Protein AF-A0A836IVD3-F1 (afdb_monomer_lite)

Foldseek 3Di:
DPPDDPVRVVVVVVVVVVVVVVVVVVVVVVPVPDDDDDDDDDDDDDDDDDDDDDYDDDDDDDVVVVVVVVVCVVVVVVVVVVVVVVVVVVVVCVLVDFDFQVRLQVVADADPVFQQQLLLVLVCQVPVVLVVLVVQLVVLVVVLVVCVVVPVVCNVVSVVVSVVSVVVSVSSVVVSCSVCLSHNLVRLLVVLVVVLVPDDDDDDPDPVVNVVVVVVSLLVSLVSSLVSSVSSVVVNVVVVCVVVVVVLVVLLVVLLVVLVVLVCVQQPPVRDGPPDDPVVSVVSVVSSVVSNCPSVVVVVVVVVCCVQPVLLVVLVCCCPSVLPVPCVRRVNCCNVGSVVRPPLLVVLVVQLVVCVVVVVVVSNVVSVVSNVVVLQPVPPPDSDRVVSNCVVSVVSNVVSVVSNVVSCVVVVVPPPDPPPPPDDDDDPDDDPDDDDDDDDDDDDDDDDDDDDDDD

Sequence (455 aa):
MKLFSFRQRTLWCIALAVLVVVATMAFARAQDTAAAEEPSPTTSTANRKSEARPTSVKADAEKVRREDDKRRGISSNQRGQNEVERARETTEKAKRSVDSVDMIRYSAKELPQGCVKTVEEYLFRIHEYRRPVSAAVGDARSELNEARVHAPQNVAELEKRLAAKQDDLLVYDLKTLRMYGGNLPKTCIAESQAWLERQPVVTSTNNYVQVYVFFYRFLAAHCRTLYLTARGLVQYLIHSYIPVAESYAKTSQHYFNKAATIYAEVKPVSGKWPDMPFMDLAKLVLRMMSYAFVPIGLVVAAAIIAFVVLPALVSVVVLYEFVYKIWIELFFAYYIYGVQMPSGVITAIKGAVSAAQAGEWASIGNEMADMFFNLVVDSEKIFYNGIIAVFLIGFITALCTFFICVWCRSCIPGSRSKKNPTPLKSTRRSAKRKGGAASGAAASASAEAAAKKKN

Secondary structure (DSSP, 8-state):
-----HHHHHHHHHHHHHHHHHHHHHHHTTTTT----------------------------HHHHHHHHHHHHHHHHHHHHHHHHHHHHHHHHHHHPPPPHHHHHHH----TTHHHHHHHHHHHIIIIITHHHHHHHHHHHHHHHHHHHH-GGGHHHHHHHHHHHHHHHHHHHHHHHHHHTTHHHHHHHHHHHHHHHTS-----S-HHHHHHHHHHHHHHHHHHHHHHHHHHHHHHHHHHHHHHHHHHHHHHHHHHHHHHHHHHHHS-TT-PPP---HHHHHHHHHHHHHHHHHHHHHHHHHHHHHHHHHHHHHHHHIIIIIIIIIIIIIIIIIIISTTS--HHHHHHHHHHHHHHHHT-HHHHHHHHHHHHHHHHHTTTT-S--HHHHHHHHHHHHHHHHHHHHHHHHHH-TT-S---------------------------------------

Structure (mmCIF, N/CA/C/O backbone):
data_AF-A0A836IVD3-F1
#
_entry.id   AF-A0A836IVD3-F1
#
loop_
_atom_site.group_PDB
_atom_site.id
_atom_site.type_symbol
_atom_site.label_atom_id
_atom_site.label_alt_id
_atom_site.label_comp_id
_atom_site.label_asym_id
_atom_site.label_entity_id
_atom_site.label_seq_id
_atom_site.pdbx_PDB_ins_code
_atom_site.Cartn_x
_atom_site.Cartn_y
_atom_site.Cartn_z
_atom_site.occupancy
_atom_site.B_iso_or_equiv
_atom_site.auth_seq_id
_atom_site.auth_comp_id
_atom_site.auth_asym_id
_atom_site.auth_atom_id
_atom_site.pdbx_PDB_model_num
ATOM 1 N N . MET A 1 1 ? -7.879 38.237 -24.459 1.00 35.06 1 MET A N 1
ATOM 2 C CA . MET A 1 1 ? -8.179 38.213 -23.009 1.00 35.06 1 MET A CA 1
ATOM 3 C C . MET A 1 1 ? -7.223 37.271 -22.272 1.00 35.06 1 MET A C 1
ATOM 5 O O . MET A 1 1 ? -7.480 36.076 -22.209 1.00 35.06 1 MET A O 1
ATOM 9 N N . LYS A 1 2 ? -6.111 37.796 -21.735 1.00 50.97 2 LYS A N 1
ATOM 10 C CA . LYS A 1 2 ? -5.280 37.106 -20.730 1.00 50.97 2 LYS A CA 1
ATOM 11 C C . LYS A 1 2 ? -5.786 37.536 -19.347 1.00 50.97 2 LYS A C 1
ATOM 13 O O . LYS A 1 2 ? -5.266 38.498 -18.796 1.00 50.97 2 LYS A O 1
ATOM 18 N N . LEU A 1 3 ? -6.839 36.904 -18.832 1.00 41.81 3 LEU A N 1
ATOM 19 C CA . LEU A 1 3 ? -7.351 37.224 -17.495 1.00 41.81 3 LEU A CA 1
ATOM 20 C C . LEU A 1 3 ? -6.744 36.285 -16.442 1.00 41.81 3 LEU A C 1
ATOM 22 O O . LEU A 1 3 ? -6.793 35.064 -16.583 1.00 41.81 3 LEU A O 1
ATOM 26 N N . PHE A 1 4 ? -6.194 36.911 -15.399 1.00 43.41 4 PHE A N 1
ATOM 27 C CA . PHE A 1 4 ? -5.562 36.335 -14.208 1.00 43.41 4 PHE A CA 1
ATOM 28 C C . PHE A 1 4 ? -4.198 35.660 -14.429 1.00 43.41 4 PHE A C 1
ATOM 30 O O . PHE A 1 4 ? -4.085 34.521 -14.896 1.00 43.41 4 PHE A O 1
ATOM 37 N N . SER A 1 5 ? -3.148 36.391 -14.035 1.00 62.50 5 SER A N 1
ATOM 38 C CA . SER A 1 5 ? -1.767 35.900 -13.953 1.00 62.50 5 SER A CA 1
ATOM 39 C C . SER A 1 5 ? -1.616 34.841 -12.851 1.00 62.50 5 SER A C 1
ATOM 41 O O . SER A 1 5 ? -2.463 34.725 -11.963 1.00 62.50 5 SER A O 1
ATOM 43 N N . PHE A 1 6 ? -0.521 34.074 -12.882 1.00 54.69 6 PHE A N 1
ATOM 44 C CA . PHE A 1 6 ? -0.247 33.018 -11.896 1.00 54.69 6 PHE A CA 1
ATOM 45 C C . PHE A 1 6 ? -0.334 33.530 -10.446 1.00 54.69 6 PHE A C 1
ATOM 47 O O . PHE A 1 6 ? -1.056 32.948 -9.643 1.00 54.69 6 PHE A O 1
ATOM 54 N N . ARG A 1 7 ? 0.274 34.693 -10.154 1.00 49.66 7 ARG A N 1
ATOM 55 C CA . ARG A 1 7 ? 0.207 35.361 -8.838 1.00 49.66 7 ARG A CA 1
ATOM 56 C C . ARG A 1 7 ? -1.223 35.671 -8.390 1.00 49.66 7 ARG A C 1
ATOM 58 O O . ARG A 1 7 ? -1.539 35.543 -7.214 1.00 49.66 7 ARG A O 1
ATOM 65 N N . GLN A 1 8 ? -2.094 36.051 -9.323 1.00 51.25 8 GLN A N 1
ATOM 66 C CA . GLN A 1 8 ? -3.494 36.345 -9.024 1.00 51.25 8 GLN A CA 1
ATOM 67 C C . GLN A 1 8 ? -4.264 35.070 -8.650 1.00 51.25 8 GLN A C 1
ATOM 69 O O . GLN A 1 8 ? -5.107 35.116 -7.763 1.00 51.25 8 GLN A O 1
ATOM 74 N N . ARG A 1 9 ? -3.932 33.916 -9.248 1.00 60.09 9 ARG A N 1
ATOM 75 C CA . ARG A 1 9 ? -4.487 32.615 -8.832 1.00 60.09 9 ARG A CA 1
ATOM 76 C C . ARG A 1 9 ? -4.002 32.215 -7.442 1.00 60.09 9 ARG A C 1
ATOM 78 O O . ARG A 1 9 ? -4.814 31.778 -6.642 1.00 60.09 9 ARG A O 1
ATOM 85 N N . THR A 1 10 ? -2.722 32.424 -7.130 1.00 60.03 10 THR A N 1
ATOM 86 C CA . THR A 1 10 ? -2.182 32.181 -5.782 1.00 60.03 10 THR A CA 1
ATOM 87 C C . THR A 1 10 ? -2.877 33.052 -4.732 1.00 60.03 10 THR A C 1
ATOM 89 O O . THR A 1 10 ? -3.262 32.541 -3.687 1.00 60.03 10 THR A O 1
ATOM 92 N N . LEU A 1 11 ? -3.113 34.336 -5.028 1.00 58.50 11 LEU A N 1
ATOM 93 C CA . LEU A 1 11 ? -3.866 35.238 -4.148 1.00 58.50 11 LEU A CA 1
ATOM 94 C C . LEU A 1 11 ? -5.327 34.806 -3.970 1.00 58.50 11 LEU A C 1
ATOM 96 O O . LEU A 1 11 ? -5.814 34.830 -2.847 1.00 58.50 11 LEU A O 1
ATOM 100 N N . TRP A 1 12 ? -6.004 34.343 -5.028 1.00 60.25 12 TRP A N 1
ATOM 101 C CA . TRP A 1 12 ? -7.338 33.742 -4.901 1.00 60.25 12 TRP A CA 1
ATOM 102 C C . TRP A 1 12 ? -7.322 32.465 -4.046 1.00 60.25 12 TRP A C 1
ATOM 104 O O . TRP A 1 12 ? -8.211 32.300 -3.218 1.00 60.25 12 TRP A O 1
ATOM 114 N N . CYS A 1 13 ? -6.311 31.597 -4.170 1.00 52.41 13 CYS A N 1
ATOM 115 C CA . CYS A 1 13 ? -6.175 30.417 -3.308 1.00 52.41 13 CYS A CA 1
ATOM 116 C C . CYS A 1 13 ? -5.943 30.788 -1.834 1.00 52.41 13 CYS A C 1
ATOM 118 O O . CYS A 1 13 ? -6.541 30.171 -0.958 1.00 52.41 13 CYS A O 1
ATOM 120 N N . ILE A 1 14 ? -5.115 31.800 -1.551 1.00 62.75 14 ILE A N 1
ATOM 121 C CA . ILE A 1 14 ? -4.868 32.282 -0.182 1.00 62.75 14 ILE A CA 1
ATOM 122 C C . ILE A 1 14 ? -6.130 32.940 0.389 1.00 62.75 14 ILE A C 1
ATOM 124 O O . ILE A 1 14 ? -6.526 32.620 1.504 1.00 62.75 14 ILE A O 1
ATOM 128 N N . ALA A 1 15 ? -6.805 33.798 -0.381 1.00 58.31 15 ALA A N 1
ATOM 129 C CA . ALA A 1 15 ? -8.056 34.427 0.035 1.00 58.31 15 ALA A CA 1
ATOM 130 C C . ALA A 1 15 ? -9.154 33.389 0.315 1.00 58.31 15 ALA A C 1
ATOM 132 O O . ALA A 1 15 ? -9.868 33.512 1.303 1.00 58.31 15 ALA A O 1
ATOM 133 N N . LEU A 1 16 ? -9.256 32.340 -0.508 1.00 58.09 16 LEU A N 1
ATOM 134 C CA . LEU A 1 16 ? -10.233 31.267 -0.324 1.00 58.09 16 LEU A CA 1
ATOM 135 C C . LEU A 1 16 ? -9.880 30.373 0.877 1.00 58.09 16 LEU A C 1
ATOM 137 O O . LEU A 1 16 ? -10.776 30.002 1.626 1.00 58.09 16 LEU A O 1
ATOM 141 N N . ALA A 1 17 ? -8.594 30.104 1.134 1.00 53.59 17 ALA A N 1
ATOM 142 C CA . ALA A 1 17 ? -8.153 29.417 2.350 1.00 53.59 17 ALA A CA 1
ATOM 143 C C . ALA A 1 17 ? -8.456 30.232 3.623 1.00 53.59 17 ALA A C 1
ATOM 145 O O . ALA A 1 17 ? -8.982 29.685 4.589 1.00 53.59 17 ALA A O 1
ATOM 146 N N . VAL A 1 18 ? -8.195 31.545 3.616 1.00 63.09 18 VAL A N 1
ATOM 147 C CA . VAL A 1 18 ? -8.538 32.445 4.733 1.00 63.09 18 VAL A CA 1
ATOM 148 C C . VAL A 1 18 ? -10.054 32.520 4.932 1.00 63.09 18 VAL A C 1
ATOM 150 O O . VAL A 1 18 ? -10.518 32.437 6.064 1.00 63.09 18 VAL A O 1
ATOM 153 N N . LEU A 1 19 ? -10.838 32.609 3.855 1.00 58.06 19 LEU A N 1
ATOM 154 C CA . LEU A 1 19 ? -12.302 32.646 3.927 1.00 58.06 19 LEU A CA 1
ATOM 155 C C . LEU A 1 19 ? -12.880 31.328 4.473 1.00 58.06 19 LEU A C 1
ATOM 157 O O . LEU A 1 19 ? -13.820 31.368 5.259 1.00 58.06 19 LEU A O 1
ATOM 161 N N . VAL A 1 20 ? -12.276 30.177 4.149 1.00 51.06 20 VAL A N 1
ATOM 162 C CA . VAL A 1 20 ? -12.618 28.877 4.755 1.00 51.06 20 VAL A CA 1
ATOM 163 C C . VAL A 1 20 ? -12.279 28.837 6.249 1.00 51.06 20 VAL A C 1
ATOM 165 O O . VAL A 1 20 ? -13.113 28.388 7.026 1.00 51.06 20 VAL A O 1
ATOM 168 N N . VAL A 1 21 ? -11.117 29.348 6.676 1.00 55.88 21 VAL A N 1
ATOM 169 C CA . VAL A 1 21 ? -10.757 29.436 8.109 1.00 55.88 21 VAL A CA 1
ATOM 170 C C . VAL A 1 21 ? -11.712 30.361 8.877 1.00 55.88 21 VAL A C 1
ATOM 172 O O . VAL A 1 21 ? -12.136 30.040 9.984 1.00 55.88 21 VAL A O 1
ATOM 175 N N . VAL A 1 22 ? -12.102 31.495 8.290 1.00 55.22 22 VAL A N 1
ATOM 176 C CA . VAL A 1 22 ? -13.090 32.403 8.895 1.00 55.22 22 VAL A CA 1
ATOM 177 C C . VAL A 1 22 ? -14.474 31.746 8.964 1.00 55.22 22 VAL A C 1
ATOM 179 O O . VAL A 1 22 ? -15.146 31.858 9.987 1.00 55.22 22 VAL A O 1
ATOM 182 N N . ALA A 1 23 ? -14.885 31.010 7.926 1.00 49.47 23 ALA A N 1
ATOM 183 C CA . ALA A 1 23 ? -16.149 30.275 7.919 1.00 49.47 23 ALA A CA 1
ATOM 184 C C . ALA A 1 23 ? -16.181 29.144 8.963 1.00 49.47 23 ALA A C 1
ATOM 186 O O . ALA A 1 23 ? -17.190 28.987 9.646 1.00 49.47 23 ALA A O 1
ATOM 187 N N . THR A 1 24 ? -15.088 28.395 9.152 1.00 45.41 24 THR A N 1
ATOM 188 C CA . THR A 1 24 ? -15.022 27.341 10.182 1.00 45.41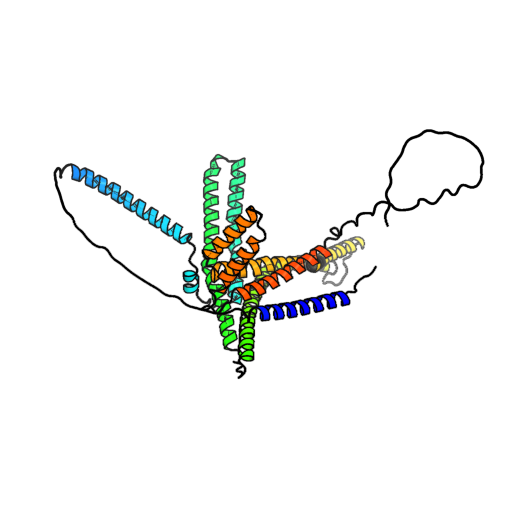 24 THR A CA 1
ATOM 189 C C . THR A 1 24 ? -15.020 27.921 11.598 1.00 45.41 24 THR A C 1
ATOM 191 O O . THR A 1 24 ? -15.679 27.365 12.473 1.00 45.41 24 THR A O 1
ATOM 194 N N . MET A 1 25 ? -14.382 29.076 11.830 1.00 48.84 25 MET A N 1
ATOM 195 C CA . MET A 1 25 ? -14.480 29.791 13.114 1.00 48.84 25 MET A CA 1
ATOM 196 C C . MET A 1 25 ? -15.878 30.376 13.376 1.00 48.84 25 MET A C 1
ATOM 198 O O . MET A 1 25 ? -16.328 30.397 14.521 1.00 48.84 25 MET A O 1
ATOM 202 N N . ALA A 1 26 ? -16.580 30.838 12.336 1.00 42.88 26 ALA A N 1
ATOM 203 C CA . ALA A 1 26 ? -17.963 31.300 12.453 1.00 42.88 26 ALA A CA 1
ATOM 204 C C . ALA A 1 26 ? -18.935 30.143 12.746 1.00 42.88 26 ALA A C 1
ATOM 206 O O . ALA A 1 26 ? -19.848 30.309 13.550 1.00 42.88 26 ALA A O 1
ATOM 207 N N . PHE A 1 27 ? -18.710 28.969 12.146 1.00 44.06 27 PHE A N 1
ATOM 208 C CA . PHE A 1 27 ? -19.513 27.769 12.391 1.00 44.06 27 PHE A CA 1
ATOM 209 C C . PHE A 1 27 ? -19.293 27.201 13.801 1.00 44.06 27 PHE A C 1
ATOM 211 O O . PHE A 1 27 ? -20.260 26.835 14.460 1.00 44.06 27 PHE A O 1
ATOM 218 N N . ALA A 1 28 ? -18.053 27.209 14.307 1.00 42.22 28 ALA A N 1
ATOM 219 C CA . ALA A 1 28 ? -17.756 26.809 15.686 1.00 42.22 28 ALA A CA 1
ATOM 220 C C . ALA A 1 28 ? -18.535 27.656 16.713 1.00 42.22 28 ALA A C 1
ATOM 222 O O . ALA A 1 28 ? -19.202 27.109 17.583 1.00 42.22 28 ALA A O 1
ATOM 223 N N . ARG A 1 29 ? -18.562 28.988 16.541 1.00 40.06 29 ARG A N 1
ATOM 224 C CA . ARG A 1 29 ? -19.343 29.900 17.402 1.00 40.06 29 ARG A CA 1
ATOM 225 C C . ARG A 1 29 ? -20.861 29.720 17.323 1.00 40.06 29 ARG A C 1
ATOM 227 O O . ARG A 1 29 ? -21.562 30.241 18.184 1.00 40.06 29 ARG A O 1
ATOM 234 N N . ALA A 1 30 ? -21.378 29.043 16.299 1.00 39.53 30 ALA A N 1
ATOM 235 C CA . ALA A 1 30 ? -22.807 28.778 16.163 1.00 39.53 30 ALA A CA 1
ATOM 236 C C . ALA A 1 30 ? -23.268 27.537 16.951 1.00 39.53 30 ALA A C 1
ATOM 238 O O . ALA A 1 30 ? -24.471 27.339 17.088 1.00 39.53 30 ALA A O 1
ATOM 239 N N . GLN A 1 31 ? -22.343 26.709 17.456 1.00 41.06 31 GLN A N 1
ATOM 240 C CA . GLN A 1 31 ? -22.672 25.506 18.234 1.00 41.06 31 GLN A CA 1
ATOM 241 C C . GLN A 1 31 ? -22.631 25.725 19.758 1.00 41.06 31 GLN A C 1
ATOM 243 O O . GLN A 1 31 ? -23.190 24.921 20.494 1.00 41.06 31 GLN A O 1
ATOM 248 N N . ASP A 1 32 ? -22.075 26.844 20.235 1.00 37.22 32 ASP A N 1
ATOM 249 C CA . ASP A 1 32 ? -21.971 27.176 21.668 1.00 37.22 32 ASP A CA 1
ATOM 250 C C . ASP A 1 32 ? -23.293 27.685 22.309 1.00 37.22 32 ASP A C 1
ATOM 252 O O . ASP A 1 32 ? -23.288 28.134 23.455 1.00 37.22 32 ASP A O 1
ATOM 256 N N . THR A 1 33 ? -24.432 27.667 21.597 1.00 39.50 33 THR A N 1
ATOM 257 C CA . THR A 1 33 ? -25.701 28.297 22.042 1.00 39.50 33 THR A CA 1
ATOM 258 C C . THR A 1 33 ? -26.933 27.378 22.096 1.00 39.50 33 THR A C 1
ATOM 260 O O . THR A 1 33 ? -28.053 27.872 22.232 1.00 39.50 33 THR A O 1
ATOM 263 N N . ALA A 1 34 ? -26.751 26.054 22.067 1.00 35.47 34 ALA A N 1
ATOM 264 C CA . ALA A 1 34 ? -27.794 25.064 22.374 1.00 35.47 34 ALA A CA 1
ATOM 265 C C . ALA A 1 34 ? -27.219 23.999 23.334 1.00 35.47 34 ALA A C 1
ATOM 267 O O . ALA A 1 34 ? -26.497 23.104 22.912 1.00 35.47 34 ALA A O 1
ATOM 268 N N . ALA A 1 35 ? -27.306 24.208 24.653 1.00 32.75 35 ALA A N 1
ATOM 269 C CA . ALA A 1 35 ? -28.400 23.706 25.506 1.00 32.75 35 ALA A CA 1
ATOM 270 C C . ALA A 1 35 ? -28.515 22.161 25.435 1.00 32.75 35 ALA A C 1
ATOM 272 O O . ALA A 1 35 ? -28.977 21.637 24.429 1.00 32.75 35 ALA A O 1
ATOM 273 N N . ALA A 1 36 ? -27.956 21.364 26.355 1.00 34.03 36 ALA A N 1
ATOM 274 C CA . ALA A 1 36 ? -28.191 21.268 27.810 1.00 34.03 36 ALA A CA 1
ATOM 275 C C . ALA A 1 36 ? -29.588 20.727 28.184 1.00 34.03 36 ALA A C 1
ATOM 277 O O . ALA A 1 36 ? -30.551 21.480 28.115 1.00 34.03 36 ALA A O 1
ATOM 278 N N . GLU A 1 37 ? -29.665 19.444 28.582 1.00 31.73 37 GLU A N 1
ATOM 279 C CA . GLU A 1 37 ? -30.215 18.932 29.865 1.00 31.73 37 GLU A CA 1
ATOM 280 C C . GLU A 1 37 ? -30.343 17.381 29.873 1.00 31.73 37 GLU A C 1
ATOM 282 O O . GLU A 1 37 ? -30.766 16.763 28.898 1.00 31.73 37 GLU A O 1
ATOM 287 N N . GLU A 1 38 ? -29.943 16.753 30.989 1.00 34.50 38 GLU A N 1
ATOM 288 C CA . GLU A 1 38 ? -30.255 15.359 31.399 1.00 34.50 38 GLU A CA 1
ATOM 289 C C . GLU A 1 38 ? -31.667 15.305 32.081 1.00 34.50 38 GLU A C 1
ATOM 291 O O . GLU A 1 38 ? -32.284 16.370 32.148 1.00 34.50 38 GLU A O 1
ATOM 296 N N . PRO A 1 39 ? -32.223 14.193 32.661 1.00 39.31 39 PRO A N 1
ATOM 297 C CA . PRO A 1 39 ? -31.686 12.837 32.905 1.00 39.31 39 PRO A CA 1
ATOM 298 C C . PRO A 1 39 ? -32.644 11.622 32.677 1.00 39.31 39 PRO A C 1
ATOM 300 O O . PRO A 1 39 ? -33.807 11.735 32.301 1.00 39.31 39 PRO A O 1
ATOM 303 N N . SER A 1 40 ? -32.115 10.419 32.962 1.00 34.84 40 SER A N 1
ATOM 304 C CA . SER A 1 40 ? -32.815 9.114 33.148 1.00 34.84 40 SER A CA 1
ATOM 305 C C . SER A 1 40 ? -33.635 9.040 34.479 1.00 34.84 40 SER A C 1
ATOM 307 O O . SER A 1 40 ? -33.493 10.006 35.235 1.00 34.84 40 SER A O 1
ATOM 309 N N . PRO A 1 41 ? -34.443 7.986 34.854 1.00 45.28 41 PRO A N 1
ATOM 310 C CA . PRO A 1 41 ? -33.976 6.577 35.051 1.00 45.28 41 PRO A CA 1
ATOM 311 C C . PRO A 1 41 ? -35.004 5.373 35.017 1.00 45.28 41 PRO A C 1
ATOM 313 O O . PRO A 1 41 ? -36.213 5.558 35.021 1.00 45.28 41 PRO A O 1
ATOM 316 N N . THR A 1 42 ? -34.476 4.123 35.057 1.00 30.94 42 THR A N 1
ATOM 317 C CA . THR A 1 42 ? -34.956 2.822 35.678 1.00 30.94 42 THR A CA 1
ATOM 318 C C . THR A 1 42 ? -36.449 2.363 35.662 1.00 30.94 42 THR A C 1
ATOM 320 O O . THR A 1 42 ? -37.349 3.146 35.925 1.00 30.94 42 THR A O 1
ATOM 323 N N . THR A 1 43 ? -36.828 1.062 35.564 1.00 29.09 43 THR A N 1
ATOM 324 C CA . THR A 1 43 ? -36.750 0.005 36.634 1.00 29.09 43 THR A CA 1
ATOM 325 C C . THR A 1 43 ? -37.418 -1.352 36.219 1.00 29.09 43 THR A C 1
ATOM 327 O O . THR A 1 43 ? -38.403 -1.333 35.489 1.00 29.09 43 THR A O 1
ATOM 330 N N . SER A 1 44 ? -37.011 -2.485 36.838 1.00 30.38 44 SER A N 1
ATOM 331 C CA . SER A 1 44 ? -37.872 -3.602 37.362 1.00 30.38 44 SER A CA 1
ATOM 332 C C . SER A 1 44 ? -37.846 -5.042 36.770 1.00 30.38 44 SER A C 1
ATOM 334 O O . SER A 1 44 ? -37.590 -5.282 35.596 1.00 30.38 44 SER A O 1
ATOM 336 N N . THR A 1 45 ? -38.116 -6.005 37.667 1.00 29.77 45 THR A N 1
ATOM 337 C CA . THR A 1 45 ? -37.960 -7.484 37.665 1.00 29.77 45 THR A CA 1
ATOM 338 C C . THR A 1 45 ? -39.281 -8.280 37.524 1.00 29.77 45 THR A C 1
ATOM 340 O O . THR A 1 45 ? -40.340 -7.711 37.762 1.00 29.77 45 THR A O 1
ATOM 343 N N . ALA A 1 46 ? -39.228 -9.613 37.264 1.00 33.34 46 ALA A N 1
ATOM 344 C CA . ALA A 1 46 ? -39.896 -10.675 38.081 1.00 33.34 46 ALA A CA 1
ATOM 345 C C . ALA A 1 46 ? -39.808 -12.136 37.524 1.00 33.34 46 ALA A C 1
ATOM 347 O O . ALA A 1 46 ? -39.553 -12.364 36.347 1.00 33.34 46 ALA A O 1
ATOM 348 N N . ASN A 1 47 ? -40.041 -13.128 38.410 1.00 33.94 47 ASN A N 1
ATOM 349 C CA . ASN A 1 47 ? -39.879 -14.598 38.253 1.00 33.94 47 ASN A CA 1
ATOM 350 C C . ASN A 1 47 ? -41.156 -15.393 37.861 1.00 33.94 47 ASN A C 1
ATOM 352 O O . ASN A 1 47 ? -42.264 -14.963 38.181 1.00 33.94 47 ASN A O 1
ATOM 356 N N . ARG A 1 48 ? -41.000 -16.668 37.427 1.00 32.16 48 ARG A N 1
ATOM 357 C CA . ARG A 1 48 ? -41.875 -17.799 37.864 1.00 32.16 48 ARG A CA 1
ATOM 358 C C . ARG A 1 48 ? -41.200 -19.195 37.788 1.00 32.16 48 ARG A C 1
ATOM 360 O O . ARG A 1 48 ? -40.081 -19.300 37.302 1.00 32.16 48 ARG A O 1
ATOM 367 N N . LYS A 1 49 ? -41.828 -20.234 38.375 1.00 33.78 49 LYS A N 1
ATOM 368 C CA . LYS A 1 49 ? -41.194 -21.453 38.953 1.00 33.78 49 LYS A CA 1
ATOM 369 C C . LYS A 1 49 ? -42.098 -22.715 38.846 1.00 33.78 49 LYS A C 1
ATOM 371 O O . LYS A 1 49 ? -43.306 -22.539 38.935 1.00 33.78 49 LYS A O 1
ATOM 376 N N . SER A 1 50 ? -41.489 -23.923 38.840 1.00 35.78 50 SER A N 1
ATOM 377 C CA . SER A 1 50 ? -42.051 -25.263 39.227 1.00 35.78 50 SER A CA 1
ATOM 378 C C . SER A 1 50 ? -43.080 -25.937 38.261 1.00 35.78 50 SER A C 1
ATOM 380 O O . SER A 1 50 ? -43.668 -25.232 37.452 1.00 35.78 50 SER A O 1
ATOM 382 N N . GLU A 1 51 ? -43.318 -27.272 38.184 1.00 35.78 51 GLU A N 1
ATOM 383 C CA . GLU A 1 51 ? -42.706 -28.492 38.786 1.00 35.78 51 GLU A CA 1
ATOM 384 C C . GLU A 1 51 ? -43.101 -29.829 38.069 1.00 35.78 51 GLU A C 1
ATOM 386 O O . GLU A 1 51 ? -44.170 -29.926 37.478 1.00 35.78 51 GLU A O 1
ATOM 391 N N . ALA A 1 52 ? -42.272 -30.874 38.273 1.00 31.42 52 ALA A N 1
ATOM 392 C CA . ALA A 1 52 ? -42.611 -32.298 38.552 1.00 31.42 52 ALA A CA 1
ATOM 393 C C . ALA A 1 52 ? -43.095 -33.328 37.472 1.00 31.42 52 ALA A C 1
ATOM 395 O O . ALA A 1 52 ? -43.328 -33.035 36.307 1.00 31.42 52 ALA A O 1
ATOM 396 N N . ARG A 1 53 ? -43.086 -34.611 37.900 1.00 35.12 53 ARG A N 1
ATOM 397 C CA . ARG A 1 53 ? -43.045 -35.938 37.192 1.00 35.12 53 ARG A CA 1
ATOM 398 C C . ARG A 1 53 ? -44.192 -36.851 37.780 1.00 35.12 53 ARG A C 1
ATOM 400 O O . ARG A 1 53 ? -44.980 -36.248 38.506 1.00 35.12 53 ARG A O 1
ATOM 407 N N . PRO A 1 54 ? -44.327 -38.217 37.653 1.00 47.34 54 PRO A N 1
ATOM 408 C CA . PRO A 1 54 ? -43.539 -39.287 36.969 1.00 47.34 54 PRO A CA 1
ATOM 409 C C . PRO A 1 54 ? -44.303 -40.507 36.311 1.00 47.34 54 PRO A C 1
ATOM 411 O O . PRO A 1 54 ? -45.489 -40.689 36.526 1.00 47.34 54 PRO A O 1
ATOM 414 N N . THR A 1 55 ? -43.548 -41.430 35.656 1.00 36.12 55 THR A N 1
ATOM 415 C CA . THR A 1 55 ? -43.733 -42.933 35.535 1.00 36.12 55 THR A CA 1
ATOM 416 C C . THR A 1 55 ? -45.028 -43.564 34.950 1.00 36.12 55 THR A C 1
ATOM 418 O O . THR A 1 55 ? -46.085 -42.972 35.025 1.00 36.12 55 THR A O 1
ATOM 421 N N . SER A 1 56 ? -45.085 -44.799 34.403 1.00 38.31 56 SER A N 1
ATOM 422 C CA . SER A 1 56 ? -44.120 -45.872 34.012 1.00 38.31 56 SER A CA 1
ATOM 423 C C . SER A 1 56 ? -44.814 -46.901 33.078 1.00 38.31 56 SER A C 1
ATOM 425 O O . SER A 1 56 ? -46.024 -46.810 32.921 1.00 38.31 56 SER A O 1
ATOM 427 N N . VAL A 1 57 ? -44.084 -47.888 32.518 1.00 40.53 57 VAL A N 1
ATOM 428 C CA . VAL A 1 57 ? -44.376 -49.359 32.521 1.00 40.53 57 VAL A CA 1
ATOM 429 C C . VAL A 1 57 ? -43.316 -50.098 31.664 1.00 40.53 57 VAL A C 1
ATOM 431 O O . VAL A 1 57 ? -42.719 -49.504 30.769 1.00 40.53 57 VAL A O 1
ATOM 434 N N . LYS A 1 58 ? -43.027 -51.376 31.972 1.00 40.47 58 LYS A N 1
ATOM 435 C CA . LYS A 1 58 ? -42.084 -52.264 31.254 1.00 40.47 58 LYS A CA 1
ATOM 436 C C . LYS A 1 58 ? -42.781 -53.546 30.772 1.00 40.47 58 LYS A C 1
ATOM 438 O O . LYS A 1 58 ? -43.507 -54.141 31.560 1.00 40.4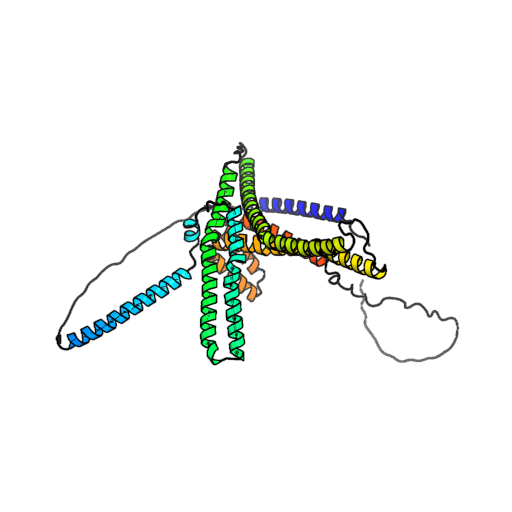7 58 LYS A O 1
ATOM 443 N N . ALA A 1 59 ? -42.418 -54.031 29.585 1.00 43.88 59 ALA A N 1
ATOM 444 C CA . ALA A 1 59 ? -42.449 -55.445 29.176 1.00 43.88 59 ALA A CA 1
ATOM 445 C C . ALA A 1 59 ? -41.449 -55.666 28.010 1.00 43.88 59 ALA A C 1
ATOM 447 O O . ALA A 1 59 ? -40.919 -54.692 27.481 1.00 43.88 59 ALA A O 1
ATOM 448 N N . ASP A 1 60 ? -41.174 -56.924 27.644 1.00 48.72 60 ASP A N 1
ATOM 449 C CA . ASP A 1 60 ? -40.395 -57.362 26.462 1.00 48.72 60 ASP A CA 1
ATOM 450 C C . ASP A 1 60 ? -38.889 -57.011 26.418 1.00 48.72 60 ASP A C 1
ATOM 452 O O . ASP A 1 60 ? -38.385 -56.345 25.516 1.00 48.72 60 ASP A O 1
ATOM 456 N N . ALA A 1 61 ? -38.119 -57.528 27.384 1.00 54.97 61 ALA A N 1
ATOM 457 C CA . ALA A 1 61 ? -36.710 -57.153 27.578 1.00 54.97 61 ALA A CA 1
ATOM 458 C C . ALA A 1 61 ? -35.652 -57.922 26.745 1.00 54.97 61 ALA A C 1
ATOM 460 O O . ALA A 1 61 ? -34.558 -57.394 26.542 1.00 54.97 61 ALA A O 1
ATOM 461 N N . GLU A 1 62 ? -35.919 -59.147 26.271 1.00 54.12 62 GLU A N 1
ATOM 462 C CA . GLU A 1 62 ? -34.826 -60.057 25.858 1.00 54.12 62 GLU A CA 1
ATOM 463 C C . GLU A 1 62 ? -34.574 -60.119 24.338 1.00 54.12 62 GLU A C 1
ATOM 465 O O . GLU A 1 62 ? -33.424 -60.159 23.899 1.00 54.12 62 GLU A O 1
ATOM 470 N N . LYS A 1 63 ? -35.628 -60.056 23.508 1.00 51.31 63 LYS A N 1
ATOM 471 C CA . LYS A 1 63 ? -35.477 -59.988 22.039 1.00 51.31 63 LYS A CA 1
ATOM 472 C C . LYS A 1 63 ? -35.111 -58.574 21.575 1.00 51.31 63 LYS A C 1
ATOM 474 O O . LYS A 1 63 ? -34.287 -58.426 20.676 1.00 51.31 63 LYS A O 1
ATOM 479 N N . VAL A 1 64 ? -35.641 -57.559 22.270 1.00 56.31 64 VAL A N 1
ATOM 480 C CA . VAL A 1 64 ? -35.268 -56.149 22.094 1.00 56.31 64 VAL A CA 1
ATOM 481 C C . VAL A 1 64 ? -33.769 -55.969 22.310 1.00 56.31 64 VAL A C 1
ATOM 483 O O . VAL A 1 64 ? -33.122 -55.434 21.424 1.00 56.31 64 VAL A O 1
ATOM 486 N N . ARG A 1 65 ? -33.177 -56.493 23.396 1.00 56.34 65 ARG A N 1
ATOM 487 C CA . ARG A 1 65 ? -31.745 -56.320 23.732 1.00 56.34 65 ARG A CA 1
ATOM 488 C C . ARG A 1 65 ? -30.769 -56.510 22.563 1.00 56.34 65 ARG A C 1
ATOM 490 O O . ARG A 1 65 ? -29.896 -55.673 22.381 1.00 56.34 65 ARG A O 1
ATOM 497 N N . ARG A 1 66 ? -30.919 -57.555 21.739 1.00 57.59 66 ARG A N 1
ATOM 498 C CA . ARG A 1 66 ? -29.982 -57.823 20.623 1.00 57.59 66 ARG A CA 1
ATOM 499 C C . ARG A 1 66 ? -30.169 -56.899 19.415 1.00 57.59 66 ARG A C 1
ATOM 501 O O . ARG A 1 66 ? -29.198 -56.629 18.709 1.00 57.59 66 ARG A O 1
ATOM 508 N N . GLU A 1 67 ? -31.382 -56.407 19.170 1.00 58.38 67 GLU A N 1
ATOM 509 C CA . GLU A 1 67 ? -31.607 -55.342 18.184 1.00 58.38 67 GLU A CA 1
ATOM 510 C C . GLU A 1 67 ? -31.240 -53.968 18.744 1.00 58.38 67 GLU A C 1
ATOM 512 O O . GLU A 1 67 ? -30.714 -53.138 18.008 1.00 58.38 67 GLU A O 1
ATOM 517 N N . ASP A 1 68 ? -31.439 -53.750 20.043 1.00 59.16 68 ASP A N 1
ATOM 518 C CA . ASP A 1 68 ? -31.080 -52.527 20.746 1.00 59.16 68 ASP A CA 1
ATOM 519 C C . ASP A 1 68 ? -29.559 -52.366 20.802 1.00 59.16 68 ASP A C 1
ATOM 521 O O . ASP A 1 68 ? -29.072 -51.284 20.516 1.00 59.16 68 ASP A O 1
ATOM 525 N N . ASP A 1 69 ? -28.781 -53.428 21.032 1.00 60.19 69 ASP A N 1
ATOM 526 C CA . ASP A 1 69 ? -27.314 -53.369 20.990 1.00 60.19 69 ASP A CA 1
ATOM 527 C C . ASP A 1 69 ? -26.778 -53.120 19.567 1.00 60.19 69 ASP A C 1
ATOM 529 O O . ASP A 1 69 ? -25.852 -52.324 19.388 1.00 60.19 69 ASP A O 1
ATOM 533 N N . LYS A 1 70 ? -27.404 -53.684 18.520 1.00 62.78 70 LYS A N 1
ATOM 534 C CA . LYS A 1 70 ? -27.078 -53.327 17.123 1.00 62.78 70 LYS A CA 1
ATOM 535 C C . LYS A 1 70 ? -27.487 -51.890 16.777 1.00 62.78 70 LYS A C 1
ATOM 537 O O . LYS A 1 70 ? -26.701 -51.170 16.160 1.00 62.78 70 LYS A O 1
ATOM 542 N N . ARG A 1 71 ? -28.672 -51.437 17.202 1.00 60.06 71 ARG A N 1
ATOM 543 C CA . ARG A 1 71 ? -29.128 -50.044 17.043 1.00 60.06 71 ARG A CA 1
ATOM 544 C C . ARG A 1 71 ? -28.249 -49.075 17.828 1.00 60.06 71 ARG A C 1
ATOM 546 O O . ARG A 1 71 ? -27.960 -48.004 17.310 1.00 60.06 71 ARG A O 1
ATOM 553 N N . ARG A 1 72 ? -27.773 -49.442 19.019 1.00 60.66 72 ARG A N 1
ATOM 554 C CA . ARG A 1 72 ? -26.816 -48.672 19.831 1.00 60.66 72 ARG A CA 1
ATOM 555 C C . ARG A 1 72 ? -25.451 -48.616 19.160 1.00 60.66 72 ARG A C 1
ATOM 557 O O . ARG A 1 72 ? -24.884 -47.536 19.118 1.00 60.66 72 ARG A O 1
ATOM 564 N N . GLY A 1 73 ? -24.960 -49.703 18.562 1.00 60.84 73 GLY A N 1
ATOM 565 C CA . GLY A 1 73 ? -23.727 -49.691 17.765 1.00 60.84 73 GLY A CA 1
ATOM 566 C C . GLY A 1 73 ? -23.807 -48.752 16.554 1.00 60.84 73 GLY A C 1
ATOM 567 O O . GLY A 1 73 ? -22.949 -47.889 16.379 1.00 60.84 73 GLY A O 1
ATOM 568 N N . ILE A 1 74 ? -24.879 -48.854 15.760 1.00 67.25 74 ILE A N 1
ATOM 569 C CA . ILE A 1 74 ? -25.100 -47.992 14.584 1.00 67.25 74 ILE A CA 1
ATOM 570 C C . ILE A 1 74 ? -25.337 -46.530 15.005 1.00 67.25 74 ILE A C 1
ATOM 572 O O . ILE A 1 74 ? -24.735 -45.624 14.434 1.00 67.25 74 ILE A O 1
ATOM 576 N N . SER A 1 75 ? -26.142 -46.293 16.046 1.00 66.44 75 SER A N 1
ATOM 577 C CA . SER A 1 75 ? -26.401 -44.962 16.619 1.00 66.44 75 SER A CA 1
ATOM 578 C C . SER A 1 75 ? -25.156 -44.345 17.265 1.00 66.44 75 SER A C 1
ATOM 580 O O . SER A 1 75 ? -24.966 -43.137 17.182 1.00 66.44 75 SER A O 1
ATOM 582 N N . SER A 1 76 ? -24.273 -45.153 17.859 1.00 68.25 76 SER A N 1
ATOM 583 C CA . SER A 1 76 ? -22.987 -44.707 18.409 1.00 68.25 76 SER A CA 1
ATOM 584 C C . SER A 1 76 ? -22.044 -44.259 17.294 1.00 68.25 76 SER A C 1
ATOM 586 O O . SER A 1 76 ? -21.530 -43.145 17.346 1.00 68.25 76 SER A O 1
ATOM 588 N N . ASN A 1 77 ? -21.899 -45.055 16.228 1.00 72.06 77 ASN A N 1
ATOM 589 C CA . ASN A 1 77 ? -21.089 -44.661 15.072 1.00 72.06 77 ASN A CA 1
ATOM 590 C C . ASN A 1 77 ? -21.669 -43.433 14.350 1.00 72.06 77 ASN A C 1
ATOM 592 O O . ASN A 1 77 ? -20.910 -42.531 14.005 1.00 72.06 77 ASN A O 1
ATOM 596 N N . GLN A 1 78 ? -22.995 -43.339 14.186 1.00 71.25 78 GLN A N 1
ATOM 597 C CA . GLN A 1 78 ? -23.634 -42.130 13.652 1.00 71.25 78 GLN A CA 1
ATOM 598 C C . GLN A 1 78 ? -23.472 -40.921 14.580 1.00 71.25 78 GLN A C 1
ATOM 600 O O . GLN A 1 78 ? -23.268 -39.817 14.088 1.00 71.25 78 GLN A O 1
ATOM 605 N N . ARG A 1 79 ? -23.521 -41.084 15.909 1.00 74.94 79 ARG A N 1
ATOM 606 C CA . ARG A 1 79 ? -23.225 -39.988 16.848 1.00 74.94 79 ARG A CA 1
ATOM 607 C C . ARG A 1 79 ? -21.777 -39.536 16.737 1.00 74.94 79 ARG A C 1
ATOM 609 O O . ARG A 1 79 ? -21.567 -38.342 16.585 1.00 74.94 79 ARG A O 1
ATOM 616 N N . GLY A 1 80 ? -20.817 -40.459 16.711 1.00 73.19 80 GLY A N 1
ATOM 617 C CA . GLY A 1 80 ? -19.402 -40.136 16.518 1.00 73.19 80 GLY A CA 1
ATOM 618 C C . GLY A 1 80 ? -19.137 -39.417 15.192 1.00 73.19 80 GLY A C 1
ATOM 619 O O . GLY A 1 80 ? -18.446 -38.403 15.174 1.00 73.19 80 GLY A O 1
ATOM 620 N N . GLN A 1 81 ? -19.744 -39.872 14.089 1.00 74.75 81 GLN A N 1
ATOM 621 C CA . GLN A 1 81 ? -19.648 -39.187 12.795 1.00 74.75 81 GLN A CA 1
ATOM 622 C C . GLN A 1 81 ? -20.298 -37.796 12.831 1.00 74.75 81 GLN A C 1
ATOM 624 O O . GLN A 1 81 ? -19.645 -36.827 12.457 1.00 74.75 81 GLN A O 1
ATOM 629 N N . ASN A 1 82 ? -21.514 -37.664 13.369 1.00 78.06 82 ASN A N 1
ATOM 630 C CA . ASN A 1 82 ? -22.203 -36.375 13.505 1.00 78.06 82 ASN A CA 1
ATOM 631 C C . ASN A 1 82 ? -21.484 -35.410 14.470 1.00 78.06 82 ASN A C 1
ATOM 633 O O . ASN A 1 82 ? -21.593 -34.196 14.322 1.00 78.06 82 ASN A O 1
ATOM 637 N N . GLU A 1 83 ? -20.767 -35.912 15.477 1.00 79.94 83 GLU A N 1
ATOM 638 C CA . GLU A 1 83 ? -19.943 -35.104 16.384 1.00 79.94 83 GLU A CA 1
ATOM 639 C C . GLU A 1 83 ? -18.648 -34.647 15.713 1.00 79.94 83 GLU A C 1
ATOM 641 O O . GLU A 1 83 ? -18.302 -33.475 15.833 1.00 79.94 83 GLU A O 1
ATOM 646 N N . VAL A 1 84 ? -17.981 -35.508 14.937 1.00 77.94 84 VAL A N 1
ATOM 647 C CA . VAL A 1 84 ? -16.832 -35.119 14.099 1.00 77.94 84 VAL A CA 1
ATOM 648 C C . VAL A 1 84 ? -17.254 -34.111 13.025 1.00 77.94 84 VAL A C 1
ATOM 650 O O . VAL A 1 84 ? -16.548 -33.131 12.794 1.00 77.94 84 VAL A O 1
ATOM 653 N N . GLU A 1 85 ? -18.419 -34.296 12.407 1.00 74.56 85 GLU A N 1
ATOM 654 C CA . GLU A 1 85 ? -18.960 -33.385 11.399 1.00 74.56 85 GLU A CA 1
ATOM 655 C C . GLU A 1 85 ? -19.373 -32.041 12.017 1.00 74.56 85 GLU A C 1
ATOM 657 O O . GLU A 1 85 ? -18.957 -31.002 11.515 1.00 74.56 85 GLU A O 1
ATOM 662 N N . ARG A 1 86 ? -20.028 -32.015 13.189 1.00 73.88 86 ARG A N 1
ATOM 663 C CA . ARG A 1 86 ? -20.252 -30.763 13.944 1.00 73.88 86 ARG A CA 1
ATOM 664 C C . ARG A 1 86 ? -18.962 -30.118 14.446 1.00 73.88 86 ARG A C 1
ATOM 666 O O . ARG A 1 86 ? -18.878 -28.892 14.472 1.00 73.88 86 ARG A O 1
ATOM 673 N N . ALA A 1 87 ? -17.953 -30.885 14.853 1.00 67.31 87 ALA A N 1
ATOM 674 C CA . ALA A 1 87 ? -16.652 -30.344 15.252 1.00 67.31 87 ALA A CA 1
ATOM 675 C C . ALA A 1 87 ? -15.934 -29.708 14.048 1.00 67.31 87 ALA A C 1
ATOM 677 O O . ALA A 1 87 ? -15.310 -28.649 14.161 1.00 67.31 87 ALA A O 1
ATOM 678 N N . ARG A 1 88 ? -16.093 -30.303 12.862 1.00 70.12 88 ARG A N 1
ATOM 679 C CA . ARG A 1 88 ? -15.635 -29.738 11.595 1.00 70.12 88 ARG A CA 1
ATOM 680 C C . ARG A 1 88 ? -16.424 -28.487 11.208 1.00 70.12 88 ARG A C 1
ATOM 682 O O . ARG A 1 88 ? -15.810 -27.462 10.948 1.00 70.12 88 ARG A O 1
ATOM 689 N N . GLU A 1 89 ? -17.753 -28.510 11.252 1.00 68.44 89 GLU A N 1
ATOM 690 C CA . GLU A 1 89 ? -18.586 -27.331 10.984 1.00 68.44 89 GLU A CA 1
ATOM 691 C C . GLU A 1 89 ? -18.310 -26.184 11.960 1.00 68.44 89 GLU A C 1
ATOM 693 O O . GLU A 1 89 ? -18.295 -25.025 11.555 1.00 68.44 89 GLU A O 1
ATOM 698 N N . THR A 1 90 ? -18.086 -26.470 13.245 1.00 66.50 90 THR A N 1
ATOM 699 C CA . THR A 1 90 ? -17.771 -25.437 14.245 1.00 66.50 90 THR A CA 1
ATOM 700 C C . THR A 1 90 ? -16.356 -24.891 14.075 1.00 66.50 90 THR A C 1
ATOM 702 O O . THR A 1 90 ? -16.177 -23.682 14.195 1.00 66.50 90 THR A O 1
ATOM 705 N N . THR A 1 91 ? -15.363 -25.707 13.698 1.00 62.84 91 THR A N 1
ATOM 706 C CA . THR A 1 91 ? -14.023 -25.195 13.342 1.00 62.84 91 THR A CA 1
ATOM 707 C C . THR A 1 91 ? -14.001 -24.456 12.001 1.00 62.84 91 THR A C 1
ATOM 709 O O . THR A 1 91 ? -13.308 -23.447 11.884 1.00 62.84 91 THR A O 1
ATOM 712 N N . GLU A 1 92 ? -14.785 -24.868 11.002 1.00 59.69 92 GLU A N 1
ATOM 713 C CA . GLU A 1 92 ? -14.971 -24.123 9.748 1.00 59.69 92 GLU A CA 1
ATOM 714 C C . GLU A 1 92 ? -15.752 -22.814 9.977 1.00 59.69 92 GLU A C 1
ATOM 716 O O . GLU A 1 92 ? -15.367 -21.774 9.439 1.00 59.69 92 GLU A O 1
ATOM 721 N N . LYS A 1 93 ? -16.767 -22.805 10.854 1.00 60.12 93 LYS A N 1
ATOM 722 C CA . LYS A 1 93 ? -17.435 -21.574 11.311 1.00 60.12 93 LYS A CA 1
ATOM 723 C C . LYS A 1 93 ? -16.489 -20.663 12.087 1.00 60.12 93 LYS A C 1
ATOM 725 O O . LYS A 1 93 ? -16.469 -19.484 11.781 1.00 60.12 93 LYS A O 1
ATOM 730 N N . ALA A 1 94 ? -15.665 -21.165 13.006 1.00 58.75 94 ALA A N 1
ATOM 731 C CA . ALA A 1 94 ? -14.694 -20.349 13.752 1.00 58.75 94 ALA A CA 1
ATOM 732 C C . ALA A 1 94 ? -13.569 -19.780 12.857 1.00 58.75 94 ALA A C 1
ATOM 734 O O . ALA A 1 94 ? -13.069 -18.669 13.069 1.00 58.75 94 ALA A O 1
ATOM 735 N N . LYS A 1 95 ? -13.188 -20.510 11.798 1.00 54.19 95 LYS A N 1
ATOM 736 C CA . LYS A 1 95 ? -12.301 -19.990 10.743 1.00 54.19 95 LYS A CA 1
ATOM 737 C C . LYS A 1 95 ? -12.941 -18.828 9.976 1.00 54.19 95 LYS A C 1
ATOM 739 O O . LYS A 1 95 ? -12.223 -17.889 9.649 1.00 54.19 95 LYS A O 1
ATOM 744 N N . ARG A 1 96 ? -14.254 -18.888 9.720 1.00 51.72 96 ARG A N 1
ATOM 745 C CA . ARG A 1 96 ? -15.032 -17.887 8.962 1.00 51.72 96 ARG A CA 1
ATOM 746 C C . ARG A 1 96 ? -15.686 -16.791 9.826 1.00 51.72 96 ARG A C 1
ATOM 748 O O . ARG A 1 96 ? -16.157 -15.803 9.272 1.00 51.72 96 ARG A O 1
ATOM 755 N N . SER A 1 97 ? -15.752 -16.947 11.149 1.00 56.78 97 SER A N 1
ATOM 756 C CA . SER A 1 97 ? -16.443 -16.012 12.041 1.00 56.78 97 SER A CA 1
ATOM 757 C C . SER A 1 97 ? -15.637 -14.734 12.214 1.00 56.78 97 SER A C 1
ATOM 759 O O . SER A 1 97 ? -14.470 -14.777 12.589 1.00 56.78 97 SER A O 1
ATOM 761 N N . VAL A 1 98 ? -16.281 -13.601 11.976 1.00 57.09 98 VAL A N 1
ATOM 762 C CA . VAL A 1 98 ? -15.733 -12.280 12.275 1.00 57.09 98 VAL A CA 1
ATOM 763 C C . VAL A 1 98 ? -15.798 -12.037 13.784 1.00 57.09 98 VAL A C 1
ATOM 765 O O . VAL A 1 98 ? -16.824 -12.303 14.411 1.00 57.09 98 VAL A O 1
ATOM 768 N N . ASP A 1 99 ? -14.703 -11.545 14.355 1.00 58.69 99 ASP A N 1
ATOM 769 C CA . ASP A 1 9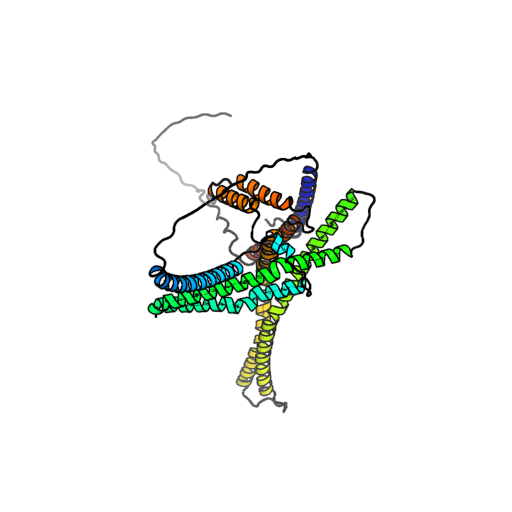9 ? -14.595 -11.224 15.780 1.00 58.69 99 ASP A CA 1
ATOM 770 C C . ASP A 1 99 ? -15.285 -9.864 16.051 1.00 58.69 99 ASP A C 1
ATOM 772 O O . ASP A 1 99 ? -15.217 -8.969 15.213 1.00 58.69 99 ASP A O 1
ATOM 776 N N . SER A 1 100 ? -15.980 -9.682 17.182 1.00 60.59 100 SER A N 1
ATOM 777 C CA . SER A 1 100 ? -16.699 -8.423 17.475 1.00 60.59 100 SER A CA 1
ATOM 778 C C . SER A 1 100 ? -15.757 -7.276 17.872 1.00 60.59 100 SER A C 1
ATOM 780 O O . SER A 1 100 ? -14.622 -7.515 18.283 1.00 60.59 100 SER A O 1
ATOM 782 N N . VAL A 1 101 ? -16.227 -6.021 17.808 1.00 58.84 101 VAL A N 1
ATOM 783 C CA . VAL A 1 101 ? -15.417 -4.812 18.090 1.00 58.84 101 VAL A CA 1
ATOM 784 C C . VAL A 1 101 ? -14.678 -4.886 19.428 1.00 58.84 101 VAL A C 1
ATOM 786 O O . VAL A 1 101 ? -13.460 -4.705 19.480 1.00 58.84 101 VAL A O 1
ATOM 789 N N . ASP A 1 102 ? -15.396 -5.206 20.506 1.00 58.31 102 ASP A N 1
ATOM 790 C CA . ASP A 1 102 ? -14.816 -5.305 21.847 1.00 58.31 102 ASP A CA 1
ATOM 791 C C . ASP A 1 102 ? -13.814 -6.454 21.943 1.00 58.31 102 ASP A C 1
ATOM 793 O O . ASP A 1 102 ? -12.747 -6.302 22.537 1.00 58.31 102 ASP A O 1
ATOM 797 N N . MET A 1 103 ? -14.105 -7.582 21.287 1.00 63.84 103 MET A N 1
ATOM 798 C CA . MET A 1 103 ? -13.190 -8.717 21.214 1.00 63.84 103 MET A CA 1
ATOM 799 C C . MET A 1 103 ? -11.912 -8.349 20.454 1.00 63.84 103 MET A C 1
ATOM 801 O O . MET A 1 103 ? -10.823 -8.707 20.897 1.00 63.84 103 MET A O 1
ATOM 805 N N . ILE A 1 104 ? -12.010 -7.593 19.357 1.00 64.44 104 ILE A N 1
ATOM 806 C CA . ILE A 1 104 ? -10.863 -7.110 18.577 1.00 64.44 104 ILE A CA 1
ATOM 807 C C . ILE A 1 104 ? -10.018 -6.139 19.407 1.00 64.44 104 ILE A C 1
ATOM 809 O O . ILE A 1 104 ? -8.809 -6.328 19.508 1.00 64.44 104 ILE A O 1
ATOM 813 N N . ARG A 1 105 ? -10.624 -5.135 20.052 1.00 63.06 105 ARG A N 1
ATOM 814 C CA . ARG A 1 105 ? -9.897 -4.145 20.872 1.00 63.06 105 ARG A CA 1
ATOM 815 C C . ARG A 1 105 ? -9.247 -4.769 22.115 1.00 63.06 105 ARG A C 1
ATOM 817 O O . ARG A 1 105 ? -8.121 -4.402 22.469 1.00 63.06 105 ARG A O 1
ATOM 824 N N . TYR A 1 106 ? -9.929 -5.723 22.753 1.00 65.00 106 TYR A N 1
ATOM 825 C CA . TYR A 1 106 ? -9.436 -6.449 23.927 1.00 65.00 106 TYR A CA 1
ATOM 826 C C . TYR A 1 106 ? -8.333 -7.457 23.575 1.00 65.00 106 TYR A C 1
ATOM 828 O O . TYR A 1 106 ? -7.300 -7.498 24.242 1.00 65.00 106 TYR A O 1
ATOM 836 N N . SER A 1 107 ? -8.516 -8.245 22.509 1.00 71.19 107 SER A N 1
ATOM 837 C CA . SER A 1 107 ? -7.515 -9.220 22.048 1.00 71.19 107 SER A CA 1
ATOM 838 C C . SER A 1 107 ? -6.311 -8.574 21.362 1.00 71.19 107 SER A C 1
ATOM 840 O O . SER A 1 107 ? -5.247 -9.199 21.309 1.00 71.19 107 SER A O 1
ATOM 842 N N . ALA A 1 108 ? -6.447 -7.333 20.877 1.00 76.88 108 ALA A N 1
ATOM 843 C CA . ALA A 1 108 ? -5.359 -6.605 20.251 1.00 76.88 108 ALA A CA 1
ATOM 844 C C . ALA A 1 108 ? -4.182 -6.408 21.216 1.00 76.88 108 ALA A C 1
ATOM 846 O O . ALA A 1 108 ? -4.334 -5.915 22.338 1.00 76.88 108 ALA A O 1
ATOM 847 N N . LYS A 1 109 ? -2.981 -6.735 20.747 1.00 84.56 109 LYS A N 1
ATOM 848 C CA . LYS A 1 109 ? -1.712 -6.570 21.457 1.00 84.56 109 LYS A CA 1
ATOM 849 C C . LYS A 1 109 ? -0.834 -5.585 20.703 1.00 84.56 109 LYS A C 1
ATOM 851 O O . LYS A 1 109 ? -0.845 -5.546 19.474 1.00 84.56 109 LYS A O 1
ATOM 856 N N . GLU A 1 110 ? -0.071 -4.800 21.451 1.00 85.00 110 GLU A N 1
ATOM 857 C CA . GLU A 1 110 ? 0.983 -3.973 20.873 1.00 85.00 110 GLU A CA 1
ATOM 858 C C . GLU A 1 110 ? 2.062 -4.869 20.264 1.00 85.00 110 GLU A C 1
ATOM 860 O O . GLU A 1 110 ? 2.461 -5.881 20.849 1.00 85.00 110 GLU A O 1
ATOM 865 N N . LEU A 1 111 ? 2.505 -4.517 19.061 1.00 89.38 111 LEU A N 1
ATOM 866 C CA . LEU A 1 111 ? 3.495 -5.285 18.325 1.00 89.38 111 LEU A CA 1
ATOM 867 C C . LEU A 1 111 ? 4.898 -4.758 18.651 1.00 89.38 111 LEU A C 1
ATOM 869 O O . LEU A 1 111 ? 5.151 -3.559 18.515 1.00 89.38 111 LEU A O 1
ATOM 873 N N . PRO A 1 112 ? 5.847 -5.638 19.031 1.00 87.88 112 PRO A N 1
ATOM 874 C CA . PRO A 1 112 ? 7.148 -5.235 19.578 1.00 87.88 112 PRO A CA 1
ATOM 875 C C . PRO A 1 112 ? 8.050 -4.515 18.565 1.00 87.88 112 PRO A C 1
ATOM 877 O O . PRO A 1 112 ? 9.105 -4.002 18.923 1.00 87.88 112 PRO A O 1
ATOM 880 N N . GLN A 1 113 ? 7.650 -4.489 17.293 1.00 89.94 113 GLN A N 1
ATOM 881 C CA . GLN A 1 113 ? 8.393 -3.888 16.189 1.00 89.94 113 GLN A CA 1
ATOM 882 C C . GLN A 1 113 ? 8.057 -2.402 15.957 1.00 89.94 113 GLN A C 1
ATOM 884 O O . GLN A 1 113 ? 8.677 -1.764 15.106 1.00 89.94 113 GLN A O 1
ATOM 889 N N . GLY A 1 114 ? 7.088 -1.849 16.700 1.00 92.56 114 GLY A N 1
ATOM 890 C CA . GLY A 1 114 ? 6.609 -0.473 16.540 1.00 92.56 114 GLY A CA 1
ATOM 891 C C . GLY A 1 114 ? 5.717 -0.274 15.310 1.00 92.56 114 GLY A C 1
ATOM 892 O O . GLY A 1 114 ? 5.579 -1.159 14.460 1.00 92.56 114 GLY A O 1
ATOM 893 N N . CYS A 1 115 ? 5.091 0.900 15.203 1.00 94.19 115 CYS A N 1
ATOM 894 C CA . CYS A 1 115 ? 4.082 1.182 14.180 1.00 94.19 115 CYS A CA 1
ATOM 895 C C . CYS A 1 115 ? 4.637 1.077 12.754 1.00 94.19 115 CYS A C 1
ATOM 897 O O . CYS A 1 115 ? 4.069 0.398 11.901 1.00 94.19 115 CYS A O 1
ATOM 899 N N . VAL A 1 116 ? 5.773 1.734 12.503 1.00 95.44 116 VAL A N 1
ATOM 900 C CA . VAL A 1 116 ? 6.329 1.926 11.154 1.00 95.44 116 VAL A CA 1
ATOM 901 C C . VAL A 1 116 ? 6.636 0.585 10.478 1.00 95.44 116 VAL A C 1
ATOM 903 O O . VAL A 1 116 ? 6.176 0.330 9.367 1.00 95.44 116 VAL A O 1
ATOM 906 N N . LYS A 1 117 ? 7.349 -0.299 11.185 1.00 96.06 117 LYS A N 1
ATOM 907 C CA . LYS A 1 117 ? 7.748 -1.617 10.677 1.00 96.06 117 LYS A CA 1
ATOM 908 C C . LYS A 1 117 ? 6.569 -2.593 10.605 1.00 96.06 117 LYS A C 1
ATOM 910 O O . LYS A 1 117 ? 6.490 -3.404 9.692 1.00 96.06 117 LYS A O 1
ATOM 915 N N . THR A 1 118 ? 5.603 -2.467 11.516 1.00 95.31 118 THR A N 1
ATOM 916 C CA . THR A 1 118 ? 4.345 -3.229 11.460 1.00 95.31 118 THR A CA 1
ATOM 917 C C . THR A 1 118 ? 3.526 -2.890 10.209 1.00 95.31 118 THR A C 1
ATOM 919 O O . THR A 1 118 ? 2.968 -3.787 9.578 1.00 95.31 118 THR A O 1
ATOM 922 N N . VAL A 1 119 ? 3.456 -1.608 9.831 1.00 96.44 119 VAL A N 1
ATOM 923 C CA . VAL A 1 119 ? 2.797 -1.160 8.592 1.00 96.44 119 VAL A CA 1
ATOM 924 C C . VAL A 1 119 ? 3.528 -1.695 7.363 1.00 96.44 119 VAL A C 1
ATOM 926 O O . VAL A 1 119 ? 2.881 -2.182 6.440 1.00 96.44 119 VAL A O 1
ATOM 929 N N . GLU A 1 120 ? 4.861 -1.660 7.368 1.00 96.19 120 GLU A N 1
ATOM 930 C CA . GLU A 1 120 ? 5.687 -2.237 6.304 1.00 96.19 120 GLU A CA 1
ATOM 931 C C . GLU A 1 120 ? 5.398 -3.740 6.103 1.00 96.19 120 GLU A C 1
ATOM 933 O O . GLU A 1 120 ? 5.082 -4.170 4.993 1.00 96.19 120 GLU A O 1
ATOM 938 N N . GLU A 1 121 ? 5.426 -4.530 7.183 1.00 95.44 121 GLU A N 1
ATOM 939 C CA . GLU A 1 121 ? 5.124 -5.968 7.153 1.00 95.44 121 GLU A CA 1
ATOM 940 C C . GLU A 1 121 ? 3.689 -6.269 6.701 1.00 95.44 121 GLU A C 1
ATOM 942 O O . GLU A 1 121 ? 3.468 -7.216 5.944 1.00 95.44 121 GLU A O 1
ATOM 947 N N . TYR A 1 122 ? 2.712 -5.467 7.135 1.00 95.12 122 TYR A N 1
ATOM 948 C CA . TYR A 1 122 ? 1.323 -5.593 6.692 1.00 95.12 122 TYR A CA 1
ATOM 949 C C . TYR A 1 122 ? 1.195 -5.389 5.175 1.00 95.12 122 TYR A C 1
ATOM 951 O O . TYR A 1 122 ? 0.562 -6.207 4.503 1.00 95.12 122 TYR A O 1
ATOM 959 N N . LEU A 1 123 ? 1.837 -4.354 4.622 1.00 95.12 123 LEU A N 1
ATOM 960 C CA . LEU A 1 123 ? 1.814 -4.069 3.184 1.00 95.12 123 LEU A CA 1
ATOM 961 C C . LEU A 1 123 ? 2.505 -5.175 2.371 1.00 95.12 123 LEU A C 1
ATOM 963 O O . LEU A 1 123 ? 1.927 -5.678 1.406 1.00 95.12 123 LEU A O 1
ATOM 967 N N . PHE A 1 124 ? 3.675 -5.654 2.811 1.00 94.88 124 PHE A N 1
ATOM 968 C CA . PHE A 1 124 ? 4.318 -6.832 2.209 1.00 94.88 124 PHE A CA 1
ATOM 969 C C . PHE A 1 124 ? 3.416 -8.068 2.220 1.00 94.88 124 PHE A C 1
ATOM 971 O O . PHE A 1 124 ? 3.424 -8.862 1.276 1.00 94.88 124 PHE A O 1
ATOM 978 N N . ARG A 1 125 ? 2.611 -8.230 3.272 1.00 93.56 125 ARG A N 1
ATOM 979 C CA . ARG A 1 125 ? 1.715 -9.371 3.421 1.00 93.56 125 ARG A CA 1
ATOM 980 C C . ARG A 1 125 ? 0.520 -9.323 2.478 1.00 93.56 125 ARG A C 1
ATOM 982 O O . ARG A 1 125 ? 0.216 -10.345 1.869 1.00 93.56 125 ARG A O 1
ATOM 989 N N . ILE A 1 126 ? -0.136 -8.172 2.327 1.00 92.31 126 ILE A N 1
ATOM 990 C CA . ILE A 1 126 ? -1.303 -8.043 1.435 1.00 92.31 126 ILE A CA 1
ATOM 991 C C . ILE A 1 126 ? -0.932 -8.010 -0.056 1.00 92.31 126 ILE A C 1
ATOM 993 O O . ILE A 1 126 ? -1.787 -8.333 -0.880 1.00 92.31 126 ILE A O 1
ATOM 997 N N . HIS A 1 127 ? 0.319 -7.683 -0.399 1.00 91.38 127 HIS A N 1
ATOM 998 C CA . HIS A 1 127 ? 0.799 -7.633 -1.786 1.00 91.38 127 HIS A CA 1
ATOM 999 C C . HIS A 1 127 ? 1.674 -8.823 -2.153 1.00 91.38 127 HIS A C 1
ATOM 1001 O O . HIS A 1 127 ? 1.224 -9.723 -2.862 1.00 91.38 127 HIS A O 1
ATOM 1007 N N . GLU A 1 128 ? 2.908 -8.865 -1.653 1.00 90.81 128 GLU A N 1
ATOM 1008 C CA . GLU A 1 128 ? 3.913 -9.835 -2.098 1.00 90.81 128 GLU A CA 1
ATOM 1009 C C . GLU A 1 128 ? 3.623 -11.248 -1.586 1.00 90.81 128 GLU A C 1
ATOM 1011 O O . GLU A 1 128 ? 3.623 -12.205 -2.360 1.00 90.81 128 GLU A O 1
ATOM 1016 N N . TYR A 1 129 ? 3.309 -11.404 -0.297 1.00 92.56 129 TYR A N 1
ATOM 1017 C CA . TYR A 1 129 ? 3.040 -12.731 0.273 1.00 92.56 129 TYR A CA 1
ATOM 1018 C C . TYR A 1 129 ? 1.643 -13.266 -0.091 1.00 92.56 129 TYR A C 1
ATOM 1020 O O . TYR A 1 129 ? 1.440 -14.482 -0.109 1.00 92.56 129 TYR A O 1
ATOM 1028 N N . ARG A 1 130 ? 0.693 -12.384 -0.430 1.00 91.50 130 ARG A N 1
ATOM 1029 C CA . ARG A 1 130 ? -0.628 -12.749 -0.969 1.00 91.50 130 ARG A CA 1
ATOM 1030 C C . ARG A 1 130 ? -0.561 -13.184 -2.434 1.00 91.50 130 ARG A C 1
ATOM 1032 O O . ARG A 1 130 ? -1.346 -14.037 -2.854 1.00 91.50 130 ARG A O 1
ATOM 1039 N N . ARG A 1 131 ? 0.374 -12.627 -3.214 1.00 91.94 131 ARG A N 1
ATOM 1040 C CA . ARG A 1 131 ? 0.547 -12.888 -4.652 1.00 91.94 131 ARG A CA 1
ATOM 1041 C C . ARG A 1 131 ? 0.537 -14.376 -5.038 1.00 91.94 131 ARG A C 1
ATOM 1043 O O . ARG A 1 131 ? -0.254 -14.696 -5.922 1.00 91.94 131 ARG A O 1
ATOM 1050 N N . PRO A 1 132 ? 1.309 -15.297 -4.422 1.00 92.06 132 PRO A N 1
ATOM 1051 C CA . PRO A 1 132 ? 1.274 -16.716 -4.797 1.00 92.06 132 PRO A CA 1
ATOM 1052 C C . PRO A 1 132 ? -0.081 -17.386 -4.520 1.00 92.06 132 PRO A C 1
ATOM 1054 O O . PRO A 1 132 ? -0.534 -18.200 -5.320 1.00 92.06 132 PRO A O 1
ATOM 1057 N N . VAL A 1 133 ? -0.769 -17.019 -3.432 1.00 89.75 133 VAL A N 1
ATOM 1058 C CA . VAL A 1 133 ? -2.098 -17.572 -3.103 1.00 89.75 133 VAL A CA 1
ATOM 1059 C C . VAL A 1 133 ? -3.148 -17.061 -4.093 1.00 89.75 133 VAL A C 1
ATOM 1061 O O . VAL A 1 133 ? -3.965 -17.830 -4.595 1.00 89.75 133 VAL A O 1
ATOM 1064 N N . SER A 1 134 ? -3.087 -15.772 -4.440 1.00 89.25 134 SER A N 1
ATOM 1065 C CA . SER A 1 134 ? -3.966 -15.171 -5.448 1.00 89.25 134 SER A CA 1
ATOM 1066 C C . SER A 1 134 ? -3.676 -15.678 -6.866 1.00 89.25 134 SER A C 1
ATOM 1068 O O . SER A 1 134 ? -4.610 -15.795 -7.659 1.00 89.25 134 SER A O 1
ATOM 1070 N N . ALA A 1 135 ? -2.416 -15.988 -7.190 1.00 93.00 135 ALA A N 1
ATOM 1071 C CA . ALA A 1 135 ? -2.026 -16.597 -8.460 1.00 93.00 135 ALA A CA 1
ATOM 1072 C C . ALA A 1 135 ? -2.624 -18.002 -8.595 1.00 93.00 135 ALA A C 1
ATOM 1074 O O . ALA A 1 135 ? -3.294 -18.265 -9.585 1.00 93.00 135 ALA A O 1
ATOM 1075 N N . ALA A 1 136 ? -2.545 -18.835 -7.551 1.00 92.00 136 ALA A N 1
ATOM 1076 C CA . ALA A 1 136 ? -3.127 -20.178 -7.563 1.00 92.00 136 ALA A CA 1
ATOM 1077 C C . ALA A 1 136 ? -4.658 -20.199 -7.795 1.00 92.00 136 ALA A C 1
ATOM 1079 O O . ALA A 1 136 ? -5.182 -21.164 -8.351 1.00 92.00 136 ALA A O 1
ATOM 1080 N N . VAL A 1 137 ? -5.386 -19.140 -7.408 1.00 91.00 137 VAL A N 1
ATOM 1081 C CA . VAL A 1 137 ? -6.808 -18.951 -7.773 1.00 91.00 137 VAL A CA 1
ATOM 1082 C C . VAL A 1 137 ? -6.966 -18.591 -9.254 1.00 91.00 137 VAL A C 1
ATOM 1084 O O . VAL A 1 137 ? -7.891 -19.074 -9.907 1.00 91.00 137 VAL A O 1
ATOM 1087 N N . GLY A 1 138 ? -6.077 -17.752 -9.793 1.00 91.81 138 GLY A N 1
ATOM 1088 C CA . GLY A 1 138 ? -6.023 -17.420 -11.218 1.00 91.81 138 GLY A CA 1
ATOM 1089 C C . GLY A 1 138 ? -5.733 -18.644 -12.087 1.00 91.81 138 GLY A C 1
ATOM 1090 O O . GLY A 1 138 ? -6.481 -18.907 -13.026 1.00 91.81 138 GLY A O 1
ATOM 1091 N N . ASP A 1 139 ? -4.725 -19.431 -11.712 1.00 94.88 139 ASP A N 1
ATOM 1092 C CA . ASP A 1 139 ? -4.311 -20.655 -12.401 1.00 94.88 139 ASP A CA 1
ATOM 1093 C C . ASP A 1 139 ? -5.448 -21.688 -12.404 1.00 94.88 139 ASP A C 1
ATOM 1095 O O . ASP A 1 139 ? -5.860 -22.148 -13.468 1.00 94.88 139 ASP A O 1
ATOM 1099 N N . ALA A 1 140 ? -6.054 -21.966 -11.240 1.00 91.75 140 ALA A N 1
ATOM 1100 C CA . ALA A 1 140 ? -7.198 -22.877 -11.131 1.00 91.75 140 ALA A CA 1
ATOM 1101 C C . ALA A 1 140 ? -8.422 -22.402 -11.940 1.00 91.75 140 ALA A C 1
ATOM 1103 O O . ALA A 1 140 ? -9.173 -23.216 -12.478 1.00 91.75 140 ALA A O 1
ATOM 1104 N N . ARG A 1 141 ? -8.633 -21.083 -12.058 1.00 93.44 141 ARG A N 1
ATOM 1105 C CA . ARG A 1 141 ? -9.700 -20.515 -12.896 1.00 93.44 141 ARG A CA 1
ATOM 1106 C C . ARG A 1 141 ? -9.381 -20.617 -14.389 1.00 93.44 141 ARG A C 1
ATOM 1108 O O . ARG A 1 141 ? -10.303 -20.809 -15.178 1.00 93.44 141 ARG A O 1
ATOM 1115 N N . SER A 1 142 ? -8.111 -20.494 -14.773 1.00 94.88 142 SER A N 1
ATOM 1116 C CA . SER A 1 142 ? -7.655 -20.705 -16.151 1.00 94.88 142 SER A CA 1
ATOM 1117 C C . SER A 1 142 ? -7.842 -22.166 -16.562 1.00 94.88 142 SER A C 1
ATOM 1119 O O . SER A 1 142 ? -8.502 -22.433 -17.562 1.00 94.88 142 SER A O 1
ATOM 1121 N N . GLU A 1 143 ? -7.372 -23.099 -15.731 1.00 93.25 143 GLU A N 1
ATOM 1122 C CA . GLU A 1 143 ? -7.504 -24.553 -15.904 1.00 93.25 143 GLU A CA 1
ATOM 1123 C C . GLU A 1 143 ? -8.980 -24.978 -16.027 1.00 93.25 143 GLU A C 1
ATOM 1125 O O . GLU A 1 143 ? -9.348 -25.728 -16.930 1.00 93.25 143 GLU A O 1
ATOM 1130 N N . LEU A 1 144 ? -9.865 -24.423 -15.187 1.00 93.25 144 LEU A N 1
ATOM 1131 C CA . LEU A 1 144 ? -11.313 -24.632 -15.288 1.00 93.25 144 LEU A CA 1
ATOM 1132 C C . LEU A 1 144 ? -11.908 -24.099 -16.604 1.00 93.25 144 LEU A C 1
ATOM 1134 O O . LEU A 1 144 ? -12.758 -24.754 -17.208 1.00 93.25 144 LEU A O 1
ATOM 1138 N N . ASN A 1 145 ? -11.504 -22.906 -17.048 1.00 94.62 145 ASN A N 1
ATOM 1139 C CA . ASN A 1 145 ? -12.005 -22.325 -18.295 1.00 94.62 145 ASN A CA 1
ATOM 1140 C C . ASN A 1 145 ? -11.540 -23.122 -19.524 1.00 94.62 145 ASN A C 1
ATOM 1142 O O . ASN A 1 145 ? -12.326 -23.313 -20.448 1.00 94.62 145 ASN A O 1
ATOM 1146 N N . GLU A 1 146 ? -10.303 -23.620 -19.519 1.00 94.50 146 GLU A N 1
ATOM 1147 C CA . GLU A 1 146 ? -9.760 -24.485 -20.570 1.00 94.50 146 GLU A CA 1
ATOM 1148 C C . GLU A 1 146 ? -10.480 -25.844 -20.601 1.00 94.50 146 GLU A C 1
ATOM 1150 O O . GLU A 1 146 ? -10.950 -26.283 -21.654 1.00 94.50 146 GLU A O 1
ATOM 1155 N N . ALA A 1 147 ? -10.690 -26.469 -19.438 1.00 92.56 147 ALA A N 1
ATOM 1156 C CA . ALA A 1 147 ? -11.429 -27.725 -19.327 1.00 92.56 147 ALA A CA 1
ATOM 1157 C C . ALA A 1 147 ? -12.895 -27.608 -19.777 1.00 92.56 147 ALA A C 1
ATOM 1159 O O . ALA A 1 147 ? -13.420 -28.536 -20.387 1.00 92.56 147 ALA A O 1
ATOM 1160 N N . ARG A 1 148 ? -13.555 -26.461 -19.566 1.00 93.00 148 ARG A N 1
ATOM 1161 C CA . ARG A 1 148 ? -14.912 -26.210 -20.093 1.00 93.00 148 ARG A CA 1
ATOM 1162 C C . ARG A 1 148 ? -14.990 -26.233 -21.625 1.00 93.00 148 ARG A C 1
ATOM 1164 O O . ARG A 1 148 ? -16.073 -26.474 -22.150 1.00 93.00 148 ARG A O 1
ATOM 1171 N N . VAL A 1 149 ? -13.879 -25.999 -22.327 1.00 93.56 149 VAL A N 1
ATOM 1172 C CA . VAL A 1 149 ? -13.798 -26.063 -23.798 1.00 93.56 149 VAL A CA 1
ATOM 1173 C C . VAL A 1 149 ? -13.295 -27.430 -24.277 1.00 93.56 149 VAL A C 1
ATOM 1175 O O . VAL A 1 149 ? -13.818 -27.958 -25.254 1.00 93.56 149 VAL A O 1
ATOM 1178 N N . HIS A 1 150 ? -12.302 -28.014 -23.597 1.00 92.38 150 HIS A N 1
ATOM 1179 C CA . HIS A 1 150 ? -11.550 -29.171 -24.106 1.00 92.38 150 HIS A CA 1
ATOM 1180 C C . HIS A 1 150 ? -11.760 -30.492 -23.342 1.00 92.38 150 HIS A C 1
ATOM 1182 O O . HIS A 1 150 ? -11.474 -31.556 -23.889 1.00 92.38 150 HIS A O 1
ATOM 1188 N N . ALA A 1 151 ? -12.248 -30.460 -22.099 1.00 88.50 151 ALA A N 1
ATOM 1189 C CA . ALA A 1 151 ? -12.389 -31.635 -21.231 1.00 88.50 151 ALA A CA 1
ATOM 1190 C C . ALA A 1 151 ? -13.582 -31.496 -20.252 1.00 88.50 151 ALA A C 1
ATOM 1192 O O . ALA A 1 151 ? -13.379 -31.445 -19.032 1.00 88.50 151 ALA A O 1
ATOM 1193 N N . PRO A 1 152 ? -14.835 -31.429 -20.752 1.00 89.00 152 PRO A N 1
ATOM 1194 C CA . PRO A 1 152 ? -16.015 -31.117 -19.938 1.00 89.00 152 PRO A CA 1
ATOM 1195 C C . PRO A 1 152 ? -16.241 -32.094 -18.772 1.00 89.00 152 PRO A C 1
ATOM 1197 O O . PRO A 1 152 ? -16.754 -31.696 -17.729 1.00 89.00 152 PRO A O 1
ATOM 1200 N N . GLN A 1 153 ? -15.795 -33.348 -18.897 1.00 90.62 153 GLN A N 1
ATOM 1201 C CA . GLN A 1 153 ? -15.843 -34.351 -17.829 1.00 90.62 153 GLN A CA 1
ATOM 1202 C C . GLN A 1 153 ? -15.055 -33.965 -16.559 1.00 90.62 153 GLN A C 1
ATOM 1204 O O . GLN A 1 153 ? -15.410 -34.416 -15.473 1.00 90.62 153 GLN A O 1
ATOM 1209 N N . ASN A 1 154 ? -14.042 -33.094 -16.660 1.00 90.25 154 ASN A N 1
ATOM 1210 C CA . ASN A 1 154 ? -13.201 -32.684 -15.524 1.00 90.25 154 ASN A CA 1
ATOM 1211 C C . ASN A 1 154 ? -13.727 -31.426 -14.801 1.00 90.25 154 ASN A C 1
ATOM 1213 O O . ASN A 1 154 ? -13.181 -31.022 -13.773 1.00 90.25 154 ASN A O 1
ATOM 1217 N N . VAL A 1 155 ? -14.784 -30.787 -15.319 1.00 92.50 155 VAL A N 1
ATOM 1218 C CA . VAL A 1 155 ? -15.270 -29.479 -14.839 1.00 92.50 155 VAL A CA 1
ATOM 1219 C C . VAL A 1 155 ? -15.689 -29.522 -13.368 1.00 92.50 155 VAL A C 1
ATOM 1221 O O . VAL A 1 155 ? -15.289 -28.646 -12.607 1.00 92.50 155 VAL A O 1
ATOM 1224 N N . ALA A 1 156 ? -16.409 -30.559 -12.932 1.00 91.94 156 ALA A N 1
ATOM 1225 C CA . ALA A 1 156 ? -16.874 -30.673 -11.545 1.00 91.94 156 ALA A CA 1
ATOM 1226 C C . ALA A 1 156 ? -15.722 -30.806 -10.524 1.00 91.94 156 ALA A C 1
ATOM 1228 O O . ALA A 1 156 ? -15.802 -30.277 -9.412 1.00 91.94 156 ALA A O 1
ATOM 1229 N N . GLU A 1 157 ? -14.628 -31.480 -10.894 1.00 93.88 157 GLU A N 1
ATOM 1230 C CA . GLU A 1 157 ? -13.434 -31.582 -10.047 1.00 93.88 157 GLU A CA 1
ATOM 1231 C C . GLU A 1 157 ? -12.686 -30.242 -9.981 1.00 93.88 157 GLU A C 1
ATOM 1233 O O . GLU A 1 157 ? -12.302 -29.787 -8.900 1.00 93.88 157 GLU A O 1
ATOM 1238 N N . LEU A 1 158 ? -12.538 -29.568 -11.124 1.00 92.19 158 LEU A N 1
ATOM 1239 C CA . LEU A 1 158 ? -11.864 -28.274 -11.213 1.00 92.19 158 LEU A CA 1
ATOM 1240 C C . LEU A 1 158 ? -12.654 -27.144 -10.536 1.00 92.19 158 LEU A C 1
ATOM 1242 O O . LEU A 1 158 ? -12.046 -26.266 -9.928 1.00 92.19 158 LEU A O 1
ATOM 1246 N N . GLU A 1 159 ? -13.988 -27.188 -10.535 1.00 92.69 159 GLU A N 1
ATOM 1247 C CA . GLU A 1 159 ? -14.826 -26.268 -9.751 1.00 92.69 159 GLU A CA 1
ATOM 1248 C C . GLU A 1 159 ? -14.618 -26.460 -8.245 1.00 92.69 159 GLU A C 1
ATOM 1250 O O . GLU A 1 159 ? -14.431 -25.482 -7.517 1.00 92.69 159 GLU A O 1
ATOM 1255 N N . LYS A 1 160 ? -14.534 -27.712 -7.774 1.00 92.62 160 LYS A N 1
ATOM 1256 C CA . LYS A 1 160 ? -14.191 -28.019 -6.377 1.00 92.62 160 LYS A CA 1
ATOM 1257 C C . LYS A 1 160 ? -12.776 -27.549 -6.016 1.00 92.62 160 LYS A C 1
ATOM 1259 O O . LYS A 1 160 ? -12.565 -27.024 -4.921 1.00 92.62 160 LYS A O 1
ATOM 1264 N N . ARG A 1 161 ? -11.808 -27.696 -6.928 1.00 90.69 161 ARG A N 1
ATOM 1265 C CA . ARG A 1 161 ? -10.427 -27.208 -6.757 1.00 90.69 161 ARG A CA 1
ATOM 1266 C C . ARG A 1 161 ? -10.357 -25.678 -6.725 1.00 90.69 161 ARG A C 1
ATOM 1268 O O . ARG A 1 161 ? -9.655 -25.133 -5.875 1.00 90.69 161 ARG A O 1
ATOM 1275 N N . LEU A 1 162 ? -11.110 -24.986 -7.582 1.00 92.06 162 LEU A N 1
ATOM 1276 C CA . LEU A 1 162 ? -11.223 -23.525 -7.568 1.00 92.06 162 LEU A CA 1
ATOM 1277 C C . LEU A 1 162 ? -11.837 -23.028 -6.253 1.00 92.06 162 LEU A C 1
ATOM 1279 O O . LEU A 1 162 ? -11.268 -22.133 -5.631 1.00 92.06 162 LEU A O 1
ATOM 1283 N N . ALA A 1 163 ? -12.933 -23.641 -5.794 1.00 87.75 163 ALA A N 1
ATOM 1284 C CA . ALA A 1 163 ? -13.561 -23.303 -4.517 1.00 87.75 163 ALA A CA 1
ATOM 1285 C C . ALA A 1 163 ? -12.586 -23.481 -3.338 1.00 87.75 163 ALA A C 1
ATOM 1287 O O . ALA A 1 163 ? -12.452 -22.583 -2.510 1.00 87.75 163 ALA A O 1
ATOM 1288 N N . ALA A 1 164 ? -11.823 -24.580 -3.306 1.00 88.50 164 ALA A N 1
ATOM 1289 C CA . ALA A 1 164 ? -10.788 -24.792 -2.293 1.00 88.50 164 ALA A CA 1
ATOM 1290 C C . ALA A 1 164 ? -9.696 -23.703 -2.321 1.00 88.50 164 ALA A C 1
ATOM 1292 O O . ALA A 1 164 ? -9.261 -23.246 -1.267 1.00 88.50 164 ALA A O 1
ATOM 1293 N N . LYS A 1 165 ? -9.280 -23.234 -3.508 1.00 91.06 165 LYS A N 1
ATOM 1294 C CA . LYS A 1 165 ? -8.292 -22.146 -3.631 1.00 91.06 165 LYS A CA 1
ATOM 1295 C C . LYS A 1 165 ? -8.858 -20.774 -3.258 1.00 91.06 165 LYS A C 1
ATOM 1297 O O . LYS A 1 165 ? -8.127 -19.945 -2.720 1.00 91.06 165 LYS A O 1
ATOM 1302 N N . GLN A 1 166 ? -10.145 -20.534 -3.499 1.00 86.88 166 GLN A N 1
ATOM 1303 C CA . GLN A 1 166 ? -10.837 -19.336 -3.020 1.00 86.88 166 GLN A CA 1
ATOM 1304 C C . GLN A 1 166 ? -10.942 -19.325 -1.487 1.00 86.88 166 GLN A C 1
ATOM 1306 O O . GLN A 1 166 ? -10.663 -18.295 -0.875 1.00 86.88 166 GLN A O 1
ATOM 1311 N N . ASP A 1 167 ? -11.249 -20.469 -0.869 1.00 83.62 167 ASP A N 1
ATOM 1312 C CA . ASP A 1 167 ? -11.248 -20.627 0.589 1.00 83.62 167 ASP A CA 1
ATOM 1313 C C . ASP A 1 167 ? -9.834 -20.466 1.186 1.00 83.62 167 ASP A C 1
ATOM 1315 O O . ASP A 1 167 ? -9.684 -19.764 2.186 1.00 83.62 167 ASP A O 1
ATOM 1319 N N . ASP A 1 168 ? -8.785 -21.020 0.557 1.00 84.19 168 ASP A N 1
ATOM 1320 C CA . ASP A 1 168 ? -7.381 -20.799 0.958 1.00 84.19 168 ASP A CA 1
ATOM 1321 C C . ASP A 1 168 ? -7.031 -19.294 0.986 1.00 84.19 168 ASP A C 1
ATOM 1323 O O . ASP A 1 168 ? -6.425 -18.804 1.945 1.00 84.19 168 ASP A O 1
ATOM 1327 N N . LEU A 1 169 ? -7.437 -18.544 -0.049 1.00 83.25 169 LEU A N 1
ATOM 1328 C CA . LEU A 1 169 ? -7.210 -17.098 -0.154 1.00 83.25 169 LEU A CA 1
ATOM 1329 C C . LEU A 1 169 ? -7.998 -16.308 0.902 1.00 83.25 169 LEU A C 1
ATOM 1331 O O . LEU A 1 169 ? -7.448 -15.411 1.539 1.00 83.25 169 LEU A O 1
ATOM 1335 N N . LEU A 1 170 ? -9.260 -16.670 1.144 1.00 81.19 170 LEU A N 1
ATOM 1336 C CA . LEU A 1 170 ? -10.096 -16.044 2.170 1.00 81.19 170 LEU A CA 1
ATOM 1337 C C . LEU A 1 170 ? -9.552 -16.304 3.585 1.00 81.19 170 LEU A C 1
ATOM 1339 O O . LEU A 1 170 ? -9.510 -15.392 4.410 1.00 81.19 170 LEU A O 1
ATOM 1343 N N . VAL A 1 171 ? -9.070 -17.519 3.865 1.00 79.94 171 VAL A N 1
ATOM 1344 C CA . VAL A 1 171 ? -8.403 -17.855 5.134 1.00 79.94 171 VAL A CA 1
ATOM 1345 C C . VAL A 1 171 ? -7.092 -17.077 5.292 1.00 79.94 171 VAL A C 1
ATOM 1347 O O . VAL A 1 171 ? -6.777 -16.639 6.401 1.00 79.94 171 VAL A O 1
ATOM 1350 N N . TYR A 1 172 ? -6.339 -16.866 4.209 1.00 85.44 172 TYR A N 1
ATOM 1351 C CA . TYR A 1 172 ? -5.130 -16.040 4.221 1.00 85.44 172 TYR A CA 1
ATOM 1352 C C . TYR A 1 172 ? -5.432 -14.574 4.573 1.00 85.44 172 TYR A C 1
ATOM 1354 O O . TYR A 1 172 ? -4.782 -14.000 5.456 1.00 85.44 172 TYR A O 1
ATOM 1362 N N . ASP A 1 173 ? -6.440 -13.988 3.923 1.00 82.19 173 ASP A N 1
ATOM 1363 C CA . ASP A 1 173 ? -6.849 -12.598 4.134 1.00 82.19 173 ASP A CA 1
ATOM 1364 C C . ASP A 1 173 ? -7.412 -12.397 5.553 1.00 82.19 173 ASP A C 1
ATOM 1366 O O . ASP A 1 173 ? -6.947 -11.515 6.278 1.00 82.19 173 ASP A O 1
ATOM 1370 N N . LEU A 1 174 ? -8.298 -13.285 6.029 1.00 78.69 174 LEU A N 1
ATOM 1371 C CA . LEU A 1 174 ? -8.805 -13.259 7.411 1.00 78.69 174 LEU A CA 1
ATOM 1372 C C . LEU A 1 174 ? -7.696 -13.441 8.456 1.00 78.69 174 LEU A C 1
ATOM 1374 O O . LEU A 1 174 ? -7.691 -12.753 9.476 1.00 78.69 174 LEU A O 1
ATOM 1378 N N . LYS A 1 175 ? -6.725 -14.337 8.225 1.00 83.06 175 LYS A N 1
ATOM 1379 C CA . LYS A 1 175 ? -5.575 -14.513 9.130 1.00 83.06 175 LYS A CA 1
ATOM 1380 C C . LYS A 1 175 ? -4.702 -13.258 9.182 1.00 83.06 175 LYS A C 1
ATOM 1382 O O . LYS A 1 175 ? -4.138 -12.954 10.230 1.00 83.06 175 LYS A O 1
ATOM 1387 N N . THR A 1 176 ? -4.587 -12.538 8.070 1.00 85.81 176 THR A N 1
ATOM 1388 C CA . THR A 1 176 ? -3.863 -11.265 7.989 1.00 85.81 176 THR A CA 1
ATOM 1389 C C . THR A 1 176 ? -4.614 -10.156 8.727 1.00 85.81 176 THR A C 1
ATOM 1391 O O . THR A 1 176 ? -4.017 -9.485 9.568 1.00 85.81 176 THR A O 1
ATOM 1394 N N . LEU A 1 177 ? -5.927 -10.030 8.524 1.00 81.81 177 LEU A N 1
ATOM 1395 C CA . LEU A 1 177 ? -6.765 -9.068 9.246 1.00 81.81 177 LEU A CA 1
ATOM 1396 C C . LEU A 1 177 ? -6.812 -9.338 10.758 1.00 81.81 177 LEU A C 1
ATOM 1398 O O . LEU A 1 177 ? -6.623 -8.412 11.537 1.00 81.81 177 LEU A O 1
ATOM 1402 N N . ARG A 1 178 ? -6.919 -10.595 11.203 1.00 79.12 178 ARG A N 1
ATOM 1403 C CA . ARG A 1 178 ? -6.809 -10.941 12.634 1.00 79.12 178 ARG A CA 1
ATOM 1404 C C . ARG A 1 178 ? -5.436 -10.617 13.232 1.00 79.12 178 ARG A C 1
ATOM 1406 O O . ARG A 1 178 ? -5.343 -10.256 14.400 1.00 79.12 178 ARG A O 1
ATOM 1413 N N . MET A 1 179 ? -4.365 -10.737 12.446 1.00 83.38 179 MET A N 1
ATOM 1414 C CA . MET A 1 179 ? -2.994 -10.491 12.907 1.00 83.38 179 MET A CA 1
ATOM 1415 C C . MET A 1 179 ? -2.616 -9.003 12.943 1.00 83.38 179 MET A C 1
ATOM 1417 O O . MET A 1 179 ? -1.814 -8.622 13.794 1.00 83.38 179 MET A O 1
ATOM 1421 N N . TYR A 1 180 ? -3.181 -8.166 12.067 1.00 87.31 180 TYR A N 1
ATOM 1422 C CA . TYR A 1 180 ? -2.800 -6.751 11.943 1.00 87.31 180 TYR A CA 1
ATOM 1423 C C . TYR A 1 180 ? -3.954 -5.763 12.175 1.00 87.31 180 TYR A C 1
ATOM 1425 O O . TYR A 1 180 ? -3.709 -4.687 12.702 1.00 87.31 180 TYR A O 1
ATOM 1433 N N . GLY A 1 181 ? -5.206 -6.107 11.872 1.00 80.38 181 GLY A N 1
ATOM 1434 C CA . GLY A 1 181 ? -6.358 -5.194 11.930 1.00 80.38 181 GLY A CA 1
ATOM 1435 C C . GLY A 1 181 ? -6.642 -4.596 13.306 1.00 80.38 181 GLY A C 1
ATOM 1436 O O . GLY A 1 181 ? -6.923 -3.407 13.400 1.00 80.38 181 GLY A O 1
ATOM 1437 N N . GLY A 1 182 ? -6.517 -5.379 14.382 1.00 79.50 182 GLY A N 1
ATOM 1438 C CA . GLY A 1 182 ? -6.566 -4.850 15.751 1.00 79.50 182 GLY A CA 1
ATOM 1439 C C . GLY A 1 182 ? -5.209 -4.324 16.239 1.00 79.50 182 GLY A C 1
ATOM 1440 O O . GLY A 1 182 ? -5.115 -3.266 16.860 1.00 79.50 182 GLY A O 1
ATOM 1441 N N . ASN A 1 183 ? -4.143 -5.069 15.939 1.00 87.50 183 ASN A N 1
ATOM 1442 C CA . ASN A 1 183 ? -2.816 -4.874 16.526 1.00 87.50 183 ASN A CA 1
ATOM 1443 C C . ASN A 1 183 ? -2.070 -3.650 15.969 1.00 87.50 183 ASN A C 1
ATOM 1445 O O . ASN A 1 183 ? -1.435 -2.922 16.733 1.00 87.50 183 ASN A O 1
ATOM 1449 N N . LEU A 1 184 ? -2.137 -3.399 14.657 1.00 92.06 184 LEU A N 1
ATOM 1450 C CA . LEU A 1 184 ? -1.439 -2.290 13.999 1.00 92.06 184 LEU A CA 1
ATOM 1451 C C . LEU A 1 184 ? -2.019 -0.937 14.444 1.00 92.06 184 LEU A C 1
ATOM 1453 O O . LEU A 1 184 ? -1.232 -0.131 14.948 1.00 92.06 184 LEU A O 1
ATOM 1457 N N . PRO A 1 185 ? -3.344 -0.676 14.378 1.00 88.94 185 PRO A N 1
ATOM 1458 C CA . PRO A 1 185 ? -3.908 0.574 14.886 1.00 88.94 185 PRO A CA 1
ATOM 1459 C C . PRO A 1 185 ? -3.599 0.799 16.365 1.00 88.94 185 PRO A C 1
ATOM 1461 O O . PRO A 1 185 ? -3.135 1.882 16.718 1.00 88.94 185 PRO A O 1
ATOM 1464 N N . LYS A 1 186 ? -3.737 -0.232 17.214 1.00 86.44 186 LYS A N 1
ATOM 1465 C CA . LYS A 1 186 ? -3.380 -0.152 18.640 1.00 86.44 186 LYS A CA 1
ATOM 1466 C C . LYS A 1 186 ? -1.918 0.246 18.850 1.00 86.44 186 LYS A C 1
ATOM 1468 O O . LYS A 1 186 ? -1.656 1.196 19.578 1.00 86.44 186 LYS A O 1
ATOM 1473 N N . THR A 1 187 ? -0.982 -0.411 18.161 1.00 91.00 187 THR A N 1
ATOM 1474 C CA . THR A 1 187 ? 0.462 -0.109 18.240 1.00 91.00 187 THR A CA 1
ATOM 1475 C C . THR A 1 187 ? 0.761 1.327 17.800 1.00 91.00 187 THR A C 1
ATOM 1477 O O . THR A 1 187 ? 1.503 2.042 18.466 1.00 91.00 187 THR A O 1
ATOM 1480 N N . CYS A 1 188 ? 0.157 1.783 16.700 1.00 91.38 188 CYS A N 1
ATOM 1481 C CA . CYS A 1 188 ? 0.347 3.138 16.182 1.00 91.38 188 CYS A CA 1
ATOM 1482 C C . CYS A 1 188 ? -0.262 4.227 17.074 1.00 91.38 188 CYS A C 1
ATOM 1484 O O . CYS A 1 188 ? 0.303 5.314 17.180 1.00 91.38 188 CYS A O 1
ATOM 1486 N N . ILE A 1 189 ? -1.391 3.946 17.727 1.00 87.56 189 ILE A N 1
ATOM 1487 C CA . ILE A 1 189 ? -2.018 4.859 18.686 1.00 87.56 189 ILE A CA 1
ATOM 1488 C C . ILE A 1 189 ? -1.190 4.913 19.976 1.00 87.56 189 ILE A C 1
ATOM 1490 O O . ILE A 1 189 ? -0.860 6.013 20.410 1.00 87.56 189 ILE A O 1
ATOM 1494 N N . ALA A 1 190 ? -0.776 3.765 20.521 1.00 88.06 190 ALA A N 1
ATOM 1495 C CA . ALA A 1 190 ? 0.061 3.674 21.720 1.00 88.06 190 ALA A CA 1
ATOM 1496 C C . ALA A 1 190 ? 1.421 4.376 21.543 1.00 88.06 190 ALA A C 1
ATOM 1498 O O . ALA A 1 190 ? 1.840 5.150 22.403 1.00 88.06 190 ALA A O 1
ATOM 1499 N N . GLU A 1 191 ? 2.089 4.204 20.395 1.00 91.56 191 GLU A N 1
ATOM 1500 C CA . GLU A 1 191 ? 3.347 4.906 20.095 1.00 91.56 191 GLU A CA 1
ATOM 1501 C C . GLU A 1 191 ? 3.150 6.437 20.024 1.00 91.56 191 GLU A C 1
ATOM 1503 O O . GLU A 1 191 ? 3.985 7.206 20.511 1.00 91.56 191 GLU A O 1
ATOM 1508 N N . SER A 1 192 ? 2.024 6.899 19.467 1.00 88.62 192 SER A N 1
ATOM 1509 C CA . SER A 1 192 ? 1.663 8.324 19.422 1.00 88.62 192 SER A CA 1
ATOM 1510 C C . SER A 1 192 ? 1.243 8.885 20.788 1.00 88.62 192 SER A C 1
ATOM 1512 O O . SER A 1 192 ? 1.566 10.037 21.083 1.00 88.62 192 SER A O 1
ATOM 1514 N N . GLN A 1 193 ? 0.576 8.090 21.632 1.00 85.94 193 GLN A N 1
ATOM 1515 C CA . GLN A 1 193 ? 0.251 8.417 23.028 1.00 85.94 193 GLN A CA 1
ATOM 1516 C C . GLN A 1 193 ? 1.525 8.582 23.856 1.00 85.94 193 GLN A C 1
ATOM 1518 O O . GLN A 1 193 ? 1.761 9.656 24.403 1.00 85.94 193 GLN A O 1
ATOM 1523 N N . ALA A 1 194 ? 2.405 7.580 23.847 1.00 87.81 194 ALA A N 1
ATOM 1524 C CA . ALA A 1 194 ? 3.677 7.615 24.564 1.00 87.81 194 ALA A CA 1
ATOM 1525 C C . ALA A 1 194 ? 4.594 8.757 24.080 1.00 87.81 194 ALA A C 1
ATOM 1527 O O . ALA A 1 194 ? 5.376 9.311 24.855 1.00 87.81 194 ALA A O 1
ATOM 1528 N N . TRP A 1 195 ? 4.509 9.149 22.802 1.00 88.31 195 TRP A N 1
ATOM 1529 C CA . TRP A 1 195 ? 5.163 10.363 22.305 1.00 88.31 195 TRP A CA 1
ATOM 1530 C C . TRP A 1 195 ? 4.528 11.645 22.866 1.00 88.31 195 TRP A C 1
ATOM 1532 O O . TRP A 1 195 ? 5.260 12.577 23.216 1.00 88.31 195 TRP A O 1
ATOM 1542 N N . LEU A 1 196 ? 3.195 11.696 22.964 1.00 84.75 196 LEU A N 1
ATOM 1543 C CA . LEU A 1 196 ? 2.449 12.846 23.473 1.00 84.75 196 LEU A CA 1
ATOM 1544 C C . LEU A 1 196 ? 2.666 13.065 24.974 1.00 84.75 196 LEU A C 1
ATOM 1546 O O . LEU A 1 196 ? 2.815 14.209 25.399 1.00 84.75 196 LEU A O 1
ATOM 1550 N N . GLU A 1 197 ? 2.709 11.993 25.761 1.00 84.94 197 GLU A N 1
ATOM 1551 C CA . GLU A 1 197 ? 2.967 12.005 27.209 1.00 84.94 197 GLU A CA 1
ATOM 1552 C C . GLU A 1 197 ? 4.355 12.564 27.544 1.00 84.94 197 GLU A C 1
ATOM 1554 O O . GLU A 1 197 ? 4.518 13.278 28.530 1.00 84.94 197 GLU A O 1
ATOM 1559 N N . ARG A 1 198 ? 5.345 12.323 26.675 1.00 84.31 198 ARG A N 1
ATOM 1560 C CA . ARG A 1 198 ? 6.699 12.893 26.790 1.00 84.31 198 ARG A CA 1
ATOM 1561 C C . ARG A 1 198 ? 6.776 14.381 26.429 1.00 84.31 198 ARG A C 1
ATOM 1563 O O . ARG A 1 198 ? 7.824 14.986 26.644 1.00 84.31 198 ARG A O 1
ATOM 1570 N N . GLN A 1 199 ? 5.723 14.979 25.862 1.00 80.38 199 GLN A N 1
ATOM 1571 C CA . GLN A 1 199 ? 5.708 16.418 25.575 1.00 80.38 199 GLN A CA 1
ATOM 1572 C C . GLN A 1 199 ? 5.422 17.223 26.854 1.00 80.38 199 GLN A C 1
ATOM 1574 O O . GLN A 1 199 ? 4.536 16.839 27.628 1.00 80.38 199 GLN A O 1
ATOM 1579 N N . PRO A 1 200 ? 6.107 18.364 27.069 1.00 77.62 200 PRO A N 1
ATOM 1580 C CA . PRO A 1 200 ? 5.944 19.168 28.276 1.00 77.62 200 PRO A CA 1
ATOM 1581 C C . PRO A 1 200 ? 4.484 19.589 28.482 1.00 77.62 200 PRO A C 1
ATOM 1583 O O . PRO A 1 200 ? 3.787 19.994 27.548 1.00 77.62 200 PRO A O 1
ATOM 1586 N N . VAL A 1 201 ? 4.008 19.491 29.724 1.00 75.75 201 VAL A N 1
ATOM 1587 C CA . VAL A 1 201 ? 2.659 19.928 30.090 1.00 75.75 201 VAL A CA 1
ATOM 1588 C C . VAL A 1 201 ? 2.645 21.443 30.233 1.00 75.75 201 VAL A C 1
ATOM 1590 O O . VAL A 1 201 ? 3.055 21.989 31.251 1.00 75.75 201 VAL A O 1
ATOM 1593 N N . VAL A 1 202 ? 2.162 22.121 29.191 1.00 70.56 202 VAL A N 1
ATOM 1594 C CA . VAL A 1 202 ? 1.874 23.557 29.232 1.00 70.56 202 VAL A CA 1
ATOM 1595 C C . VAL A 1 202 ? 0.636 23.775 30.099 1.00 70.56 202 VAL A C 1
ATOM 1597 O O . VAL A 1 202 ? -0.496 23.647 29.634 1.00 70.56 202 VAL A O 1
ATOM 1600 N N . THR A 1 203 ? 0.854 24.079 31.375 1.00 72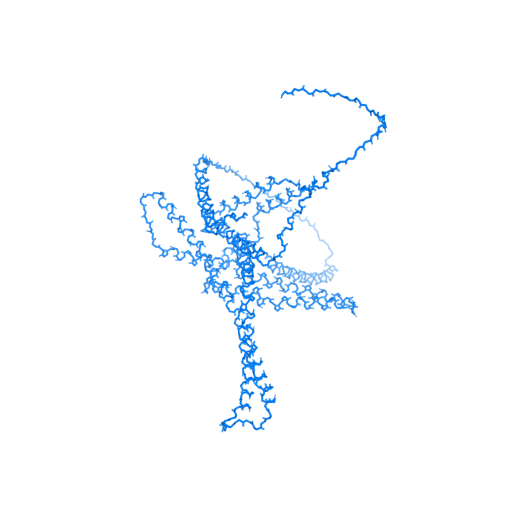.44 203 THR A N 1
ATOM 1601 C CA . THR A 1 203 ? -0.192 24.528 32.292 1.00 72.44 203 THR A CA 1
ATOM 1602 C C . THR A 1 203 ? -0.403 26.034 32.133 1.00 72.44 203 THR A C 1
ATOM 1604 O O . THR A 1 203 ? 0.540 26.819 32.066 1.00 72.44 203 THR A O 1
ATOM 1607 N N . SER A 1 204 ? -1.664 26.454 32.050 1.00 73.62 204 SER A N 1
ATOM 1608 C CA . SER A 1 204 ? -2.060 27.865 32.018 1.00 73.62 204 SER A CA 1
ATOM 1609 C C . SER A 1 204 ? -3.209 28.077 32.990 1.00 73.62 204 SER A C 1
ATOM 1611 O O . SER A 1 204 ? -4.063 27.207 33.121 1.00 73.62 204 SER A O 1
ATOM 1613 N N . THR A 1 205 ? -3.267 29.227 33.655 1.00 75.06 205 THR A N 1
ATOM 1614 C CA . THR A 1 205 ? -4.392 29.601 34.528 1.00 75.06 205 THR A CA 1
ATOM 1615 C C . THR A 1 205 ? -5.650 30.001 33.750 1.00 75.06 205 THR A C 1
ATOM 1617 O O . THR A 1 205 ? -6.707 30.170 34.348 1.00 75.06 205 THR A O 1
ATOM 1620 N N . ASN A 1 206 ? -5.563 30.148 32.424 1.00 78.50 206 ASN A N 1
ATOM 1621 C CA . ASN A 1 206 ? -6.700 30.467 31.567 1.00 78.50 206 ASN A CA 1
ATOM 1622 C C . ASN A 1 206 ? -7.304 29.184 30.968 1.00 78.50 206 ASN A C 1
ATOM 1624 O O . ASN A 1 206 ? -6.667 28.517 30.149 1.00 78.50 206 ASN A O 1
ATOM 1628 N N . ASN A 1 207 ? -8.558 28.885 31.321 1.00 70.88 207 ASN A N 1
ATOM 1629 C CA . ASN A 1 207 ? -9.300 27.713 30.839 1.00 70.88 207 ASN A CA 1
ATOM 1630 C C . ASN A 1 207 ? -9.345 27.619 29.303 1.00 70.88 207 ASN A C 1
ATOM 1632 O O . ASN A 1 207 ? -9.151 26.536 28.757 1.00 70.88 207 ASN A O 1
ATOM 1636 N N . TYR A 1 208 ? -9.513 28.739 28.588 1.00 68.12 208 TYR A N 1
ATOM 1637 C CA . TYR A 1 208 ? -9.506 28.741 27.118 1.00 68.12 208 TYR A CA 1
ATOM 1638 C C . TYR A 1 208 ? -8.148 28.315 26.548 1.00 68.12 208 TYR A C 1
ATOM 1640 O O . TYR A 1 208 ? -8.088 27.580 25.564 1.00 68.12 208 TYR A O 1
ATOM 1648 N N . VAL A 1 209 ? -7.050 28.737 27.186 1.00 71.56 209 VAL A N 1
ATOM 1649 C CA . VAL A 1 209 ? -5.695 28.334 26.785 1.00 71.56 209 VAL A CA 1
ATOM 1650 C C . VAL A 1 209 ? -5.476 26.850 27.074 1.00 71.56 209 VAL A C 1
ATOM 1652 O O . VAL A 1 209 ? -4.910 26.166 26.227 1.00 71.56 209 VAL A O 1
ATOM 1655 N N . GLN A 1 210 ? -5.971 26.322 28.202 1.00 68.00 210 GLN A N 1
ATOM 1656 C CA . GLN A 1 210 ? -5.909 24.880 28.480 1.00 68.00 210 GLN A CA 1
ATOM 1657 C C . GLN A 1 210 ? -6.670 24.050 27.435 1.00 68.00 210 GLN A C 1
ATOM 1659 O O . GLN A 1 210 ? -6.097 23.112 26.883 1.00 68.00 210 GLN A O 1
ATOM 1664 N N . VAL A 1 211 ? -7.919 24.412 27.116 1.00 69.50 211 VAL A N 1
ATOM 1665 C CA . VAL A 1 211 ? -8.737 23.715 26.102 1.00 69.50 211 VAL A CA 1
ATOM 1666 C C . VAL A 1 211 ? -8.055 23.748 24.731 1.00 69.50 211 VAL A C 1
ATOM 1668 O O . VAL A 1 211 ? -7.950 22.720 24.061 1.00 69.50 211 VAL A O 1
ATOM 1671 N N . TYR A 1 212 ? -7.516 24.902 24.331 1.00 68.56 212 TYR A N 1
ATOM 1672 C CA . TYR A 1 212 ? -6.813 25.054 23.056 1.00 68.56 212 TYR A CA 1
ATOM 1673 C C . TYR A 1 212 ? -5.513 24.234 23.003 1.00 68.56 212 TYR A C 1
ATOM 1675 O O . TYR A 1 212 ? -5.267 23.522 22.031 1.00 68.56 212 TYR A O 1
ATOM 1683 N N . VAL A 1 213 ? -4.702 24.267 24.068 1.00 75.12 213 VAL A N 1
ATOM 1684 C CA . VAL A 1 213 ? -3.487 23.443 24.201 1.00 75.12 213 VAL A CA 1
ATOM 1685 C C . VAL A 1 213 ? -3.826 21.954 24.156 1.00 75.12 213 VAL A C 1
ATOM 1687 O O . VAL A 1 213 ? -3.139 21.199 23.467 1.00 75.12 213 VAL A O 1
ATOM 1690 N N . PHE A 1 214 ? -4.889 21.524 24.840 1.00 74.62 214 PHE A N 1
ATOM 1691 C CA . PHE A 1 214 ? -5.359 20.140 24.814 1.00 74.62 214 PHE A CA 1
ATOM 1692 C C . PHE A 1 214 ? -5.757 19.715 23.394 1.00 74.62 214 PHE A C 1
ATOM 1694 O O . PHE A 1 214 ? -5.248 18.712 22.895 1.00 74.62 214 PHE A O 1
ATOM 1701 N N . PHE A 1 215 ? -6.565 20.521 22.697 1.00 73.62 215 PHE A N 1
ATOM 1702 C CA . PHE A 1 215 ? -6.956 20.260 21.309 1.00 73.62 215 PHE A CA 1
ATOM 1703 C C . PHE A 1 215 ? -5.746 20.175 20.362 1.00 73.62 215 PHE A C 1
ATOM 1705 O O . PHE A 1 215 ? -5.657 19.253 19.551 1.00 73.62 215 PHE A O 1
ATOM 1712 N N . TYR A 1 216 ? -4.767 21.077 20.493 1.00 78.81 216 TYR A N 1
ATOM 1713 C CA . TYR A 1 216 ? -3.546 21.047 19.679 1.00 78.81 216 TYR A CA 1
ATOM 1714 C C . TYR A 1 216 ? -2.672 19.823 19.959 1.00 78.81 216 TYR A C 1
ATOM 1716 O O . TYR A 1 216 ? -2.166 19.205 19.023 1.00 78.81 216 TYR A O 1
ATOM 1724 N N . ARG A 1 217 ? -2.521 19.433 21.230 1.00 79.44 217 ARG A N 1
ATOM 1725 C CA . ARG A 1 217 ? -1.835 18.193 21.632 1.00 79.44 217 ARG A CA 1
ATOM 1726 C C . ARG A 1 217 ? -2.518 16.962 21.038 1.00 79.44 217 ARG A C 1
ATOM 1728 O O . ARG A 1 217 ? -1.852 16.077 20.504 1.00 79.44 217 ARG A O 1
ATOM 1735 N N . PHE A 1 218 ? -3.843 16.942 21.075 1.00 76.75 218 PHE A N 1
ATOM 1736 C CA . PHE A 1 218 ? -4.660 15.865 20.538 1.00 76.75 218 PHE A CA 1
ATOM 1737 C C . PHE A 1 218 ? -4.559 15.760 19.007 1.00 76.75 218 PHE A C 1
ATOM 1739 O O . PHE A 1 218 ? -4.304 14.678 18.470 1.00 76.75 218 PHE A O 1
ATOM 1746 N N . LEU A 1 219 ? -4.645 16.889 18.294 1.00 80.81 219 LEU A N 1
ATOM 1747 C CA . LEU A 1 219 ? -4.420 16.964 16.848 1.00 80.81 219 LEU A CA 1
ATOM 1748 C C . LEU A 1 219 ? -2.991 16.534 16.474 1.00 80.81 219 LEU A C 1
ATOM 1750 O O . LEU A 1 219 ? -2.807 15.770 15.527 1.00 80.81 219 LEU A O 1
ATOM 1754 N N . ALA A 1 220 ? -1.982 16.955 17.243 1.00 83.94 220 ALA A N 1
ATOM 1755 C CA . ALA A 1 220 ? -0.592 16.558 17.029 1.00 83.94 220 ALA A CA 1
ATOM 1756 C C . ALA A 1 220 ? -0.388 15.037 17.157 1.00 83.94 220 ALA A C 1
ATOM 1758 O O . ALA A 1 220 ? 0.357 14.466 16.362 1.00 83.94 220 ALA A O 1
ATOM 1759 N N . ALA A 1 221 ? -1.081 14.363 18.081 1.00 82.38 221 ALA A N 1
ATOM 1760 C CA . ALA A 1 221 ? -1.050 12.902 18.185 1.00 82.38 221 ALA A CA 1
ATOM 1761 C C . ALA A 1 221 ? -1.703 12.201 16.977 1.00 82.38 221 ALA A C 1
ATOM 1763 O O . ALA A 1 221 ? -1.159 11.218 16.480 1.00 82.38 221 ALA A O 1
ATOM 1764 N N . HIS A 1 222 ? -2.802 12.734 16.430 1.00 82.50 222 HIS A N 1
ATOM 1765 C CA . HIS A 1 222 ? -3.403 12.204 15.195 1.00 82.50 222 HIS A CA 1
ATOM 1766 C C . HIS A 1 222 ? -2.466 12.402 13.989 1.00 82.50 222 HIS A C 1
ATOM 1768 O O . HIS A 1 222 ? -2.216 11.464 13.229 1.00 82.50 222 HIS A O 1
ATOM 1774 N N . CYS A 1 223 ? -1.852 13.583 13.864 1.00 88.38 223 CYS A N 1
ATOM 1775 C CA . CYS A 1 223 ? -0.804 13.857 12.876 1.00 88.38 223 CYS A CA 1
ATOM 1776 C C . CYS A 1 223 ? 0.430 12.953 13.053 1.00 88.38 223 CYS A C 1
ATOM 1778 O O . CYS A 1 223 ? 1.030 12.540 12.061 1.00 88.38 223 CYS A O 1
ATOM 1780 N N . ARG A 1 224 ? 0.796 12.595 14.291 1.00 88.56 224 ARG A N 1
ATOM 1781 C CA . ARG A 1 224 ? 1.881 11.647 14.582 1.00 88.56 224 ARG A CA 1
ATOM 1782 C C . ARG A 1 224 ? 1.535 10.232 14.111 1.00 88.56 224 ARG A C 1
ATOM 1784 O O . ARG A 1 224 ? 2.376 9.607 13.468 1.00 88.56 224 ARG A O 1
ATOM 1791 N N . THR A 1 225 ? 0.305 9.768 14.329 1.00 89.75 225 THR A N 1
ATOM 1792 C CA . THR A 1 225 ? -0.191 8.470 13.832 1.00 89.75 225 THR A CA 1
ATOM 1793 C C . THR A 1 225 ? -0.210 8.419 12.298 1.00 89.75 225 THR A C 1
ATOM 1795 O O . THR A 1 225 ? 0.264 7.447 11.703 1.00 89.75 225 THR A O 1
ATOM 1798 N N . LEU A 1 226 ? -0.669 9.489 11.636 1.00 90.56 226 LEU A N 1
ATOM 1799 C CA . LEU A 1 226 ? -0.585 9.651 10.174 1.00 90.56 226 LEU A CA 1
ATOM 1800 C C . LEU A 1 226 ? 0.864 9.632 9.677 1.00 90.56 226 LEU A C 1
ATOM 1802 O O . LEU A 1 226 ? 1.171 8.952 8.704 1.00 90.56 226 LEU A O 1
ATOM 1806 N N . TYR A 1 227 ? 1.775 10.326 10.360 1.00 92.69 227 TYR A N 1
ATOM 1807 C CA . TYR A 1 227 ? 3.194 10.333 10.008 1.00 92.69 227 TYR A CA 1
ATOM 1808 C C . TYR A 1 227 ? 3.840 8.945 10.141 1.00 92.69 227 TYR A C 1
ATOM 1810 O O . TYR A 1 227 ? 4.572 8.526 9.246 1.00 92.69 227 TYR A O 1
ATOM 1818 N N . LEU A 1 228 ? 3.578 8.218 11.233 1.00 93.38 228 LEU A N 1
ATOM 1819 C CA . LEU A 1 228 ? 4.151 6.888 11.464 1.00 93.38 228 LEU A CA 1
ATOM 1820 C C . LEU A 1 228 ? 3.644 5.868 10.435 1.00 93.38 228 LEU A C 1
ATOM 1822 O O . LEU A 1 228 ? 4.444 5.130 9.858 1.00 93.38 228 LEU A O 1
ATOM 1826 N N . THR A 1 229 ? 2.340 5.881 10.143 1.00 94.25 229 THR A N 1
ATOM 1827 C CA . THR A 1 229 ? 1.746 5.031 9.098 1.00 94.25 229 THR A CA 1
ATOM 1828 C C . THR A 1 229 ? 2.247 5.403 7.698 1.00 94.25 229 THR A C 1
ATOM 1830 O O . THR A 1 229 ? 2.605 4.517 6.924 1.00 94.25 229 THR A O 1
ATOM 1833 N N . ALA A 1 230 ? 2.377 6.696 7.380 1.00 92.81 230 ALA A N 1
ATOM 1834 C CA . ALA A 1 230 ? 2.908 7.146 6.091 1.00 92.81 230 ALA A CA 1
ATOM 1835 C C . ALA A 1 230 ? 4.390 6.779 5.927 1.00 92.81 230 ALA A C 1
ATOM 1837 O O . ALA A 1 230 ? 4.814 6.369 4.848 1.00 92.81 230 ALA A O 1
ATOM 1838 N N . ARG A 1 231 ? 5.180 6.858 7.004 1.00 92.31 231 ARG A N 1
ATOM 1839 C CA . ARG A 1 231 ? 6.579 6.413 7.012 1.00 92.31 231 ARG A CA 1
ATOM 1840 C C . ARG A 1 231 ? 6.696 4.905 6.769 1.00 92.31 231 ARG A C 1
ATOM 1842 O O . ARG A 1 231 ? 7.601 4.504 6.043 1.00 92.31 231 ARG A O 1
ATOM 1849 N N . GLY A 1 232 ? 5.787 4.096 7.318 1.00 93.25 232 GLY A N 1
ATOM 1850 C CA . GLY A 1 232 ? 5.737 2.650 7.070 1.00 93.25 232 GLY A CA 1
ATOM 1851 C C . GLY A 1 232 ? 5.426 2.320 5.610 1.00 93.25 232 GLY A C 1
ATOM 1852 O O . GLY A 1 232 ? 6.120 1.512 4.998 1.00 93.25 232 GLY A O 1
ATOM 1853 N N . LEU A 1 233 ? 4.468 3.035 5.007 1.00 94.19 233 LEU A N 1
ATOM 1854 C CA . LEU A 1 233 ? 4.203 2.953 3.567 1.00 94.19 233 LEU A CA 1
ATOM 1855 C C . LEU A 1 233 ? 5.432 3.340 2.729 1.00 94.19 233 LEU A C 1
ATOM 1857 O O . LEU A 1 233 ? 5.772 2.639 1.782 1.00 94.19 233 LEU A O 1
ATOM 1861 N N . VAL A 1 234 ? 6.136 4.421 3.080 1.00 91.69 234 VAL A N 1
ATOM 1862 C CA . VAL A 1 234 ? 7.364 4.820 2.370 1.00 91.69 234 VAL A CA 1
ATOM 1863 C C . VAL A 1 234 ? 8.464 3.761 2.502 1.00 91.69 234 VAL A C 1
ATOM 1865 O O . VAL A 1 234 ? 9.137 3.482 1.514 1.00 91.69 234 VAL A O 1
ATOM 1868 N N . GLN A 1 235 ? 8.631 3.125 3.668 1.00 93.06 235 GLN A N 1
ATOM 1869 C CA . GLN A 1 235 ? 9.582 2.015 3.830 1.00 93.06 235 GLN A CA 1
ATOM 1870 C C . GLN A 1 235 ? 9.203 0.803 2.967 1.00 93.06 235 GLN A C 1
ATOM 1872 O O . GLN A 1 235 ? 10.059 0.290 2.249 1.00 93.06 235 GLN A O 1
ATOM 1877 N N . TYR A 1 236 ? 7.922 0.426 2.927 1.00 94.56 236 TYR A N 1
ATOM 1878 C CA . TYR A 1 236 ? 7.426 -0.626 2.034 1.00 94.56 236 TYR A CA 1
ATOM 1879 C C . TYR A 1 236 ? 7.692 -0.306 0.553 1.00 94.56 236 TYR A C 1
ATOM 1881 O O . TYR A 1 236 ? 8.178 -1.160 -0.188 1.00 94.56 236 TYR A O 1
ATOM 1889 N N . LEU A 1 237 ? 7.434 0.931 0.114 1.00 90.31 237 LEU A N 1
ATOM 1890 C CA . LEU A 1 237 ? 7.687 1.362 -1.267 1.00 90.31 237 LEU A CA 1
ATOM 1891 C C . LEU A 1 237 ? 9.184 1.362 -1.619 1.00 90.31 237 LEU A C 1
ATOM 1893 O O . LEU A 1 237 ? 9.545 1.044 -2.749 1.00 90.31 237 LEU A O 1
ATOM 1897 N N . ILE A 1 238 ? 10.065 1.678 -0.665 1.00 89.62 238 ILE A N 1
ATOM 1898 C CA . ILE A 1 238 ? 11.519 1.587 -0.861 1.00 89.62 238 ILE A CA 1
ATOM 1899 C C . ILE A 1 238 ? 11.948 0.119 -0.970 1.00 89.62 238 ILE A C 1
ATOM 1901 O O . ILE A 1 238 ? 12.647 -0.240 -1.916 1.00 89.62 238 ILE A O 1
ATOM 1905 N N . HIS A 1 239 ? 11.525 -0.739 -0.039 1.00 91.94 239 HIS A N 1
ATOM 1906 C CA . HIS A 1 239 ? 11.960 -2.137 -0.001 1.00 91.94 239 HIS A CA 1
ATOM 1907 C C . HIS A 1 239 ? 11.381 -2.977 -1.153 1.00 91.94 239 HIS A C 1
ATOM 1909 O O . HIS A 1 239 ? 12.104 -3.789 -1.727 1.00 91.94 239 HIS A O 1
ATOM 1915 N N . SER A 1 240 ? 10.131 -2.741 -1.569 1.00 89.25 240 SER A N 1
ATOM 1916 C CA . SER A 1 240 ? 9.544 -3.390 -2.757 1.00 89.25 240 SER A CA 1
ATOM 1917 C C . SER A 1 240 ? 10.203 -2.945 -4.074 1.00 89.25 240 SER A C 1
ATOM 1919 O O . SER A 1 240 ? 10.207 -3.698 -5.048 1.00 89.25 240 SER A O 1
ATOM 1921 N N . TYR A 1 241 ? 10.846 -1.770 -4.108 1.00 86.38 241 TYR A N 1
ATOM 1922 C CA . TYR A 1 241 ? 11.592 -1.287 -5.274 1.00 86.38 241 TYR A CA 1
ATOM 1923 C C . TYR A 1 241 ? 13.014 -1.873 -5.408 1.00 86.38 241 TYR A C 1
ATOM 1925 O O . TYR A 1 241 ? 13.542 -1.928 -6.521 1.00 86.38 241 TYR A O 1
ATOM 1933 N N . ILE A 1 242 ? 13.631 -2.366 -4.323 1.00 88.81 242 ILE A N 1
ATOM 1934 C CA . ILE A 1 242 ? 14.982 -2.976 -4.336 1.00 88.81 242 ILE A CA 1
ATOM 1935 C C . ILE A 1 242 ? 15.175 -4.008 -5.470 1.00 88.81 242 ILE A C 1
ATOM 1937 O O . ILE A 1 242 ? 16.103 -3.823 -6.264 1.00 88.81 242 ILE A O 1
ATOM 1941 N N . PRO A 1 243 ? 14.328 -5.048 -5.640 1.00 86.12 243 PRO A N 1
ATOM 1942 C CA . PRO A 1 243 ? 14.521 -6.040 -6.705 1.00 86.12 243 PRO A CA 1
ATOM 1943 C C . PRO A 1 243 ? 14.437 -5.447 -8.122 1.00 86.12 243 PRO A C 1
ATOM 1945 O O . PRO A 1 243 ? 15.092 -5.943 -9.042 1.00 86.12 243 PRO A O 1
ATOM 1948 N N . VAL A 1 244 ? 13.677 -4.361 -8.314 1.00 84.69 244 VAL A N 1
ATOM 1949 C CA . VAL A 1 244 ? 13.600 -3.643 -9.598 1.00 84.69 244 VAL A CA 1
ATOM 1950 C C . VAL A 1 244 ? 14.907 -2.895 -9.867 1.00 84.69 244 VAL A C 1
ATOM 1952 O O . VAL A 1 244 ? 15.456 -2.992 -10.967 1.00 84.69 244 VAL A O 1
ATOM 1955 N N . ALA A 1 245 ? 15.450 -2.212 -8.855 1.00 83.94 245 ALA A N 1
ATOM 1956 C CA . ALA A 1 245 ? 16.741 -1.534 -8.942 1.00 83.94 245 ALA A CA 1
ATOM 1957 C C . ALA A 1 245 ? 17.897 -2.517 -9.208 1.00 83.94 245 ALA A C 1
ATOM 1959 O O . ALA A 1 245 ? 18.749 -2.245 -10.055 1.00 83.94 245 ALA A O 1
ATOM 1960 N N . GLU A 1 246 ? 17.902 -3.688 -8.563 1.00 89.12 246 GLU A N 1
ATOM 1961 C CA . GLU A 1 246 ? 18.877 -4.750 -8.839 1.00 89.12 246 GLU A CA 1
ATOM 1962 C C . GLU A 1 246 ? 18.772 -5.302 -10.265 1.00 89.12 246 GLU A C 1
ATOM 1964 O O . GLU A 1 246 ? 19.790 -5.530 -10.919 1.00 89.12 246 GLU A O 1
ATOM 1969 N N . SER A 1 247 ? 17.550 -5.528 -10.757 1.00 87.75 247 SER A N 1
ATOM 1970 C CA . SER A 1 247 ? 17.309 -5.989 -12.130 1.00 87.75 247 SER A CA 1
ATOM 1971 C C . SER A 1 247 ? 17.815 -4.970 -13.157 1.00 87.75 247 SER A C 1
ATOM 1973 O O . SER A 1 247 ? 18.504 -5.328 -14.120 1.00 87.75 247 SER A O 1
ATOM 1975 N N . TYR A 1 248 ? 17.572 -3.678 -12.906 1.00 85.69 248 TYR A N 1
ATOM 1976 C CA . TYR A 1 248 ? 18.137 -2.596 -13.707 1.00 85.69 248 TYR A CA 1
ATOM 1977 C C . TYR A 1 248 ? 19.673 -2.575 -13.642 1.00 85.69 248 TYR A C 1
ATOM 1979 O O . TYR A 1 248 ? 20.318 -2.500 -14.687 1.00 85.69 248 TYR A O 1
ATOM 1987 N N . ALA A 1 249 ? 20.276 -2.704 -12.455 1.00 87.75 249 ALA A N 1
ATOM 1988 C CA . ALA A 1 249 ? 21.731 -2.725 -12.293 1.00 87.75 249 ALA A CA 1
ATOM 1989 C C . ALA A 1 249 ? 22.383 -3.886 -13.069 1.00 87.75 249 ALA A C 1
ATOM 1991 O O . ALA A 1 249 ? 23.320 -3.657 -13.833 1.00 87.75 249 ALA A O 1
ATOM 1992 N N . LYS A 1 250 ? 21.831 -5.104 -12.960 1.00 91.38 250 LYS A N 1
ATOM 1993 C CA . LYS A 1 250 ? 22.267 -6.296 -13.717 1.00 91.38 250 LYS A CA 1
ATOM 1994 C C . LYS A 1 250 ? 22.156 -6.075 -15.232 1.00 91.38 250 LYS A C 1
ATOM 1996 O O . LYS A 1 250 ? 23.092 -6.372 -15.975 1.00 91.38 250 LYS A O 1
ATOM 2001 N N . THR A 1 251 ? 21.044 -5.498 -15.690 1.00 88.62 251 THR A N 1
ATOM 2002 C CA . THR A 1 251 ? 20.815 -5.171 -17.110 1.00 88.62 251 THR A CA 1
ATOM 2003 C C . THR A 1 251 ? 21.817 -4.129 -17.613 1.00 88.62 251 THR A C 1
ATOM 2005 O O . THR A 1 251 ? 22.455 -4.320 -18.646 1.00 88.62 251 THR A O 1
ATOM 2008 N N . SER A 1 252 ? 22.011 -3.049 -16.857 1.00 88.38 252 SER A N 1
ATOM 2009 C CA . SER A 1 252 ? 22.960 -1.977 -17.163 1.00 88.38 252 SER A CA 1
ATOM 2010 C C . SER A 1 252 ? 24.398 -2.504 -17.247 1.00 88.38 252 SER A C 1
ATOM 2012 O O . SER A 1 252 ? 25.097 -2.253 -18.228 1.00 88.38 252 SER A O 1
ATOM 2014 N N . GLN A 1 253 ? 24.810 -3.337 -16.285 1.00 90.69 253 GLN A N 1
ATOM 2015 C CA . GLN A 1 253 ? 26.125 -3.976 -16.272 1.00 90.69 253 GLN A CA 1
ATOM 2016 C C . GLN A 1 253 ? 26.335 -4.905 -17.478 1.00 90.69 253 GLN A C 1
ATOM 2018 O O . GLN A 1 253 ? 27.411 -4.899 -18.067 1.00 90.69 253 GLN A O 1
ATOM 2023 N N . HIS A 1 254 ? 25.314 -5.654 -17.912 1.00 92.00 254 HIS A N 1
ATOM 2024 C CA . HIS A 1 254 ? 25.390 -6.475 -19.127 1.00 92.00 254 HIS A CA 1
ATOM 2025 C C . HIS A 1 254 ? 25.678 -5.637 -20.388 1.00 92.00 254 HIS A C 1
ATOM 2027 O O . HIS A 1 254 ? 26.516 -6.021 -21.209 1.00 92.00 254 HIS A O 1
ATOM 2033 N N . TYR A 1 255 ? 25.022 -4.481 -20.533 1.00 90.19 255 TYR A N 1
ATOM 2034 C CA . TYR A 1 255 ? 25.260 -3.564 -21.651 1.00 90.19 255 TYR A CA 1
ATOM 2035 C C . TYR A 1 255 ? 26.625 -2.868 -21.570 1.00 90.19 255 TYR A C 1
ATOM 2037 O O . TYR A 1 255 ? 27.327 -2.806 -22.581 1.00 90.19 255 TYR A O 1
ATOM 2045 N N . PHE A 1 256 ? 27.048 -2.425 -20.382 1.00 89.50 256 PHE A N 1
ATOM 2046 C CA . PHE A 1 256 ? 28.387 -1.862 -20.186 1.00 89.50 256 PHE A CA 1
ATOM 2047 C C . PHE A 1 256 ? 29.496 -2.882 -20.453 1.00 89.50 256 PHE A C 1
ATOM 2049 O O . PHE A 1 256 ? 30.460 -2.544 -21.134 1.00 89.50 256 PHE A O 1
ATOM 2056 N N . ASN A 1 257 ? 29.343 -4.135 -20.016 1.00 91.94 257 ASN A N 1
ATOM 2057 C CA . ASN A 1 257 ? 30.307 -5.198 -20.304 1.00 91.94 257 ASN A CA 1
ATOM 2058 C C . ASN A 1 257 ? 30.438 -5.432 -21.818 1.00 91.94 257 ASN A C 1
ATOM 2060 O O . ASN A 1 257 ? 31.554 -5.485 -22.324 1.00 91.94 257 ASN A O 1
ATOM 2064 N N . LYS A 1 258 ? 29.322 -5.481 -22.564 1.00 91.06 258 LYS A N 1
ATOM 2065 C CA . LYS A 1 258 ? 29.346 -5.583 -24.038 1.00 91.06 258 LYS A CA 1
ATOM 2066 C C . LYS A 1 258 ? 30.038 -4.393 -24.705 1.00 91.06 258 LYS A C 1
ATOM 2068 O O . LYS A 1 258 ? 30.821 -4.591 -25.631 1.00 91.06 258 LYS A O 1
ATOM 2073 N N . ALA A 1 259 ? 29.772 -3.172 -24.241 1.00 88.56 259 ALA A N 1
ATOM 2074 C CA . ALA A 1 259 ? 30.458 -1.983 -24.739 1.00 88.56 259 ALA A CA 1
ATOM 2075 C C . ALA A 1 259 ? 31.968 -2.026 -24.426 1.00 88.56 259 ALA A C 1
ATOM 2077 O O . ALA A 1 259 ? 32.773 -1.694 -25.290 1.00 88.56 259 ALA A O 1
ATOM 2078 N N . ALA A 1 260 ? 32.359 -2.496 -23.238 1.00 88.44 260 ALA A N 1
ATOM 2079 C CA . ALA A 1 260 ? 33.755 -2.638 -22.828 1.00 88.44 260 ALA A CA 1
ATOM 2080 C C . ALA A 1 260 ? 34.511 -3.719 -23.624 1.00 88.44 260 ALA A C 1
ATOM 2082 O O . ALA A 1 260 ? 35.662 -3.494 -23.993 1.00 88.44 260 ALA A O 1
ATOM 2083 N N . THR A 1 261 ? 33.874 -4.852 -23.952 1.00 90.50 261 THR A N 1
ATOM 2084 C CA . THR A 1 261 ? 34.458 -5.868 -24.849 1.00 90.50 261 THR A CA 1
ATOM 2085 C C . THR A 1 261 ? 34.764 -5.270 -26.222 1.00 90.50 261 THR A C 1
ATOM 2087 O O . THR A 1 261 ? 35.891 -5.372 -26.692 1.00 90.50 261 THR A O 1
ATOM 2090 N N . ILE A 1 262 ? 33.805 -4.557 -26.820 1.00 86.50 262 ILE A N 1
ATOM 2091 C CA . ILE A 1 262 ? 34.005 -3.910 -28.126 1.00 86.50 262 ILE A CA 1
ATOM 2092 C C . ILE A 1 262 ? 35.046 -2.783 -28.026 1.00 86.50 262 ILE A C 1
ATOM 2094 O O . ILE A 1 262 ? 35.861 -2.619 -28.924 1.00 86.50 262 ILE A O 1
ATOM 2098 N N . TYR A 1 263 ? 35.096 -2.033 -26.922 1.00 84.06 263 TYR A N 1
ATOM 2099 C CA . TYR A 1 263 ? 36.156 -1.045 -26.698 1.00 84.06 263 TYR A CA 1
ATOM 2100 C C . TYR A 1 263 ? 37.556 -1.686 -26.666 1.00 84.06 263 TYR A C 1
ATOM 2102 O O . TYR A 1 263 ? 38.492 -1.130 -27.238 1.00 84.06 263 TYR A O 1
ATOM 2110 N N . ALA A 1 264 ? 37.699 -2.867 -26.057 1.00 84.44 264 ALA A N 1
ATOM 2111 C CA . ALA A 1 264 ? 38.953 -3.622 -26.057 1.00 84.44 264 ALA A CA 1
ATOM 2112 C C . ALA A 1 264 ? 39.330 -4.165 -27.452 1.00 84.44 264 ALA A C 1
ATOM 2114 O O . ALA A 1 264 ? 40.517 -4.281 -27.749 1.00 84.44 264 ALA A O 1
ATOM 2115 N N . GLU A 1 265 ? 38.349 -4.434 -28.324 1.00 81.06 265 GLU A N 1
ATOM 2116 C CA . GLU A 1 265 ? 38.570 -4.728 -29.751 1.00 81.06 265 GLU A CA 1
ATOM 2117 C C . GLU A 1 265 ? 39.035 -3.477 -30.532 1.00 81.06 265 GLU A C 1
ATOM 2119 O O . GLU A 1 265 ? 39.943 -3.574 -31.356 1.00 81.06 265 GLU A O 1
ATOM 2124 N N . VAL A 1 266 ? 38.471 -2.288 -30.254 1.00 76.06 266 VAL A N 1
ATOM 2125 C CA . VAL A 1 266 ? 38.889 -1.006 -30.876 1.00 76.06 266 VAL A CA 1
ATOM 2126 C C . VAL A 1 266 ? 40.279 -0.564 -30.417 1.00 76.06 266 VAL A C 1
ATOM 2128 O O . VAL A 1 266 ? 41.032 0.023 -31.194 1.00 76.06 266 VAL A O 1
ATOM 2131 N N . LYS A 1 267 ? 40.612 -0.780 -29.142 1.00 73.88 267 LYS A N 1
ATOM 2132 C CA . LYS A 1 267 ? 41.867 -0.332 -28.537 1.00 73.88 267 LYS A CA 1
ATOM 2133 C C . LYS A 1 267 ? 42.476 -1.449 -27.680 1.00 73.88 267 LYS A C 1
ATOM 2135 O O . LYS A 1 267 ? 42.369 -1.402 -26.450 1.00 73.88 267 LYS A O 1
ATOM 2140 N N . PRO A 1 268 ? 43.126 -2.445 -28.307 1.00 70.56 268 PRO A N 1
ATOM 2141 C CA . PRO A 1 268 ? 43.804 -3.510 -27.580 1.00 70.56 268 PRO A CA 1
ATOM 2142 C C . PRO A 1 268 ? 44.923 -2.959 -26.684 1.00 70.56 268 PRO A C 1
ATOM 2144 O O . PRO A 1 268 ? 45.469 -1.877 -26.913 1.00 70.56 268 PRO A O 1
ATOM 2147 N N . VAL A 1 269 ? 45.311 -3.742 -25.673 1.00 66.44 269 VAL A N 1
ATOM 2148 C CA . VAL A 1 269 ? 46.316 -3.372 -24.649 1.00 66.44 269 VAL A CA 1
ATOM 2149 C C . VAL A 1 269 ? 47.687 -3.012 -25.253 1.00 66.44 269 VAL A C 1
ATOM 2151 O O . VAL A 1 269 ? 48.461 -2.282 -24.644 1.00 66.44 269 VAL A O 1
ATOM 2154 N N . SER A 1 270 ? 47.967 -3.444 -26.487 1.00 66.81 270 SER A N 1
ATOM 2155 C CA . SER A 1 270 ? 49.146 -3.051 -27.272 1.00 66.81 270 SER A CA 1
ATOM 2156 C C . SER A 1 270 ? 49.180 -1.568 -27.680 1.00 66.81 270 SER A C 1
ATOM 2158 O O . SER A 1 270 ? 50.187 -1.115 -28.223 1.00 66.81 270 SER A O 1
ATOM 2160 N N . GLY A 1 271 ? 48.092 -0.815 -27.479 1.00 65.06 271 GLY A N 1
ATOM 2161 C CA . GLY A 1 271 ? 47.989 0.620 -27.770 1.00 65.06 271 GLY A CA 1
ATOM 2162 C C . GLY A 1 271 ? 47.929 0.983 -29.258 1.00 65.06 271 GLY A C 1
ATOM 2163 O O . GLY A 1 271 ? 47.715 2.150 -29.586 1.00 65.06 271 GLY A O 1
ATOM 2164 N N . LYS A 1 272 ? 48.091 0.004 -30.156 1.00 72.12 272 LYS A N 1
ATOM 2165 C CA . LYS A 1 272 ? 47.965 0.171 -31.607 1.00 72.12 272 LYS A CA 1
ATOM 2166 C C . LYS A 1 272 ? 46.501 0.051 -32.019 1.00 72.12 272 LYS A C 1
ATOM 2168 O O . LYS A 1 272 ? 45.786 -0.813 -31.516 1.00 72.12 272 LYS A O 1
ATOM 2173 N N . TRP A 1 273 ? 46.075 0.901 -32.948 1.00 70.38 273 TRP A N 1
ATOM 2174 C CA . TRP A 1 273 ? 44.766 0.767 -33.584 1.00 70.38 273 TRP A CA 1
ATOM 2175 C C . TRP A 1 273 ? 44.708 -0.531 -34.410 1.00 70.38 273 TRP A C 1
ATOM 2177 O O . TRP A 1 273 ? 45.732 -0.912 -34.985 1.00 70.38 273 TRP A O 1
ATOM 2187 N N . PRO A 1 274 ? 43.551 -1.214 -34.470 1.00 72.19 274 PRO A N 1
ATOM 2188 C CA . PRO A 1 274 ? 43.360 -2.366 -35.339 1.00 72.19 274 PRO A CA 1
ATOM 2189 C C . PRO A 1 274 ? 43.539 -1.962 -36.804 1.00 72.19 274 PRO A C 1
ATOM 2191 O O . PRO A 1 274 ? 43.028 -0.930 -37.245 1.00 72.19 274 PRO A O 1
ATOM 2194 N N . ASP A 1 275 ? 44.256 -2.796 -37.553 1.00 76.50 275 ASP A N 1
ATOM 2195 C CA . ASP A 1 275 ? 44.535 -2.586 -38.973 1.00 76.50 275 ASP A CA 1
ATOM 2196 C C . ASP A 1 275 ? 43.306 -3.011 -39.793 1.00 76.50 275 ASP A C 1
ATOM 2198 O O . ASP A 1 275 ? 43.178 -4.151 -40.242 1.00 76.50 275 ASP A O 1
ATOM 2202 N N . MET A 1 276 ? 42.312 -2.119 -39.849 1.00 78.94 276 MET A N 1
ATOM 2203 C CA . MET A 1 276 ? 40.984 -2.396 -40.399 1.00 78.94 276 MET A CA 1
ATOM 2204 C C . MET A 1 276 ? 40.452 -1.224 -41.243 1.00 78.94 276 MET A C 1
ATOM 2206 O O . MET A 1 276 ? 40.764 -0.065 -40.953 1.00 78.94 276 MET A O 1
ATOM 2210 N N . PRO A 1 277 ? 39.598 -1.477 -42.256 1.00 86.62 277 PRO A N 1
ATOM 2211 C CA . PRO A 1 277 ? 38.998 -0.412 -43.052 1.00 86.62 277 PRO A CA 1
ATOM 2212 C C . PRO A 1 277 ? 38.197 0.569 -42.188 1.00 86.62 277 PRO A C 1
ATOM 2214 O O . PRO A 1 277 ? 37.442 0.163 -41.302 1.00 86.62 277 PRO A O 1
ATOM 2217 N N . PHE A 1 278 ? 38.283 1.867 -42.499 1.00 84.06 278 PHE A N 1
ATOM 2218 C CA . PHE A 1 278 ? 37.594 2.930 -41.751 1.00 84.06 278 PHE A CA 1
ATOM 2219 C C . PHE A 1 278 ? 36.085 2.675 -41.579 1.00 84.06 278 PHE A C 1
ATOM 2221 O O . PHE A 1 278 ? 35.527 2.940 -40.517 1.00 84.06 278 PHE A O 1
ATOM 2228 N N . MET A 1 279 ? 35.424 2.114 -42.597 1.00 83.19 279 MET A N 1
ATOM 2229 C CA . MET A 1 279 ? 34.000 1.767 -42.526 1.00 83.19 279 MET A CA 1
ATOM 2230 C C . MET A 1 279 ? 33.690 0.670 -41.503 1.00 83.19 279 MET A C 1
ATOM 2232 O O . MET A 1 279 ? 32.625 0.697 -40.890 1.00 83.19 279 MET A O 1
ATOM 2236 N N . ASP A 1 280 ? 34.594 -0.283 -41.293 1.00 83.06 280 ASP A N 1
ATOM 2237 C CA . ASP A 1 280 ? 34.398 -1.352 -40.316 1.00 83.06 280 ASP A CA 1
ATOM 2238 C C . ASP A 1 280 ? 34.735 -0.874 -38.901 1.00 83.06 280 ASP A C 1
ATOM 2240 O O . ASP A 1 280 ? 33.994 -1.185 -37.969 1.00 83.06 280 ASP A O 1
ATOM 2244 N N . LEU A 1 281 ? 35.742 -0.002 -38.753 1.00 82.31 281 LEU A N 1
ATOM 2245 C CA . LEU A 1 281 ? 35.991 0.729 -37.506 1.00 82.31 281 LEU A CA 1
ATOM 2246 C C . LEU A 1 281 ? 34.764 1.570 -37.110 1.00 82.31 281 LEU A C 1
ATOM 2248 O O . LEU A 1 281 ? 34.316 1.518 -35.965 1.00 82.31 281 LEU A O 1
ATOM 2252 N N . ALA A 1 282 ? 34.166 2.293 -38.063 1.00 84.44 282 ALA A N 1
ATOM 2253 C CA . ALA A 1 282 ? 32.967 3.096 -37.838 1.00 84.44 282 ALA A CA 1
ATOM 2254 C C . ALA A 1 282 ? 31.758 2.243 -37.410 1.00 84.44 282 ALA A C 1
ATOM 2256 O O . ALA A 1 282 ? 31.051 2.620 -36.473 1.00 84.44 282 ALA A O 1
ATOM 2257 N N . LYS A 1 283 ? 31.541 1.068 -38.025 1.00 87.06 283 LYS A N 1
ATOM 2258 C CA . LYS A 1 283 ? 30.514 0.101 -37.580 1.00 87.06 283 LYS A CA 1
ATOM 2259 C C . LYS A 1 283 ? 30.775 -0.381 -36.151 1.00 87.06 283 LYS A C 1
ATOM 2261 O O . LYS A 1 283 ? 29.832 -0.467 -35.365 1.00 87.06 283 LYS A O 1
ATOM 2266 N N . LEU A 1 284 ? 32.027 -0.691 -35.809 1.00 83.62 284 LEU A N 1
ATOM 2267 C CA . LEU A 1 284 ? 32.395 -1.216 -34.492 1.00 83.62 284 LEU A CA 1
ATOM 2268 C C . LEU A 1 284 ? 32.209 -0.156 -33.392 1.00 83.62 284 LEU A C 1
ATOM 2270 O O . LEU A 1 284 ? 31.583 -0.429 -32.369 1.00 83.62 284 LEU A O 1
ATOM 2274 N N . VAL A 1 285 ? 32.636 1.085 -33.650 1.00 84.81 285 VAL A N 1
ATOM 2275 C CA . VAL A 1 285 ? 32.389 2.241 -32.772 1.00 84.81 285 VAL A CA 1
ATOM 2276 C C . VAL A 1 285 ? 30.890 2.521 -32.640 1.00 84.81 285 VAL A C 1
ATOM 2278 O O . VAL A 1 285 ? 30.404 2.686 -31.524 1.00 84.81 285 VAL A O 1
ATOM 2281 N N . LEU A 1 286 ? 30.117 2.503 -33.731 1.00 87.81 286 LEU A N 1
ATOM 2282 C CA . LEU A 1 286 ? 28.661 2.686 -33.671 1.00 87.81 286 LEU A CA 1
ATOM 2283 C C . LEU A 1 286 ? 27.979 1.591 -32.829 1.00 87.81 286 LEU A C 1
ATOM 2285 O O . LEU A 1 286 ? 27.053 1.884 -32.072 1.00 87.81 286 LEU A O 1
ATOM 2289 N N . ARG A 1 287 ? 28.465 0.345 -32.907 1.00 85.81 287 ARG A N 1
ATOM 2290 C CA . ARG A 1 287 ? 27.993 -0.788 -32.095 1.00 85.81 287 ARG A CA 1
ATOM 2291 C C . ARG A 1 287 ? 28.355 -0.639 -30.613 1.00 85.81 287 ARG A C 1
ATOM 2293 O O . ARG A 1 287 ? 27.531 -0.929 -29.753 1.00 85.81 287 ARG A O 1
ATOM 2300 N N . MET A 1 288 ? 29.557 -0.155 -30.304 1.00 86.50 288 MET A N 1
ATOM 2301 C CA . MET A 1 288 ? 29.961 0.187 -28.936 1.00 86.50 288 MET A CA 1
ATOM 2302 C C . MET A 1 288 ? 29.056 1.282 -28.356 1.00 86.50 288 MET A C 1
ATOM 2304 O O . MET A 1 288 ? 28.504 1.120 -27.267 1.00 86.50 288 MET A O 1
ATOM 2308 N N . MET A 1 289 ? 28.859 2.372 -29.106 1.00 85.38 289 MET A N 1
ATOM 2309 C CA . MET A 1 289 ? 28.009 3.489 -28.695 1.00 85.38 289 MET A CA 1
ATOM 2310 C C . MET A 1 289 ? 26.553 3.048 -28.515 1.00 85.38 289 MET A C 1
ATOM 2312 O O . MET A 1 289 ? 25.923 3.457 -27.544 1.00 85.38 289 MET A O 1
ATOM 2316 N N . SER A 1 290 ? 26.014 2.180 -29.381 1.00 86.75 290 SER A N 1
ATOM 2317 C CA . SER A 1 290 ? 24.633 1.703 -29.240 1.00 86.75 290 SER A CA 1
ATOM 2318 C C . SER A 1 290 ? 24.418 0.913 -27.945 1.00 86.75 290 SER A C 1
ATOM 2320 O O . SER A 1 290 ? 23.417 1.142 -27.270 1.00 86.75 290 SER A O 1
ATOM 2322 N N . TYR A 1 291 ? 25.367 0.068 -27.525 1.00 88.06 291 TYR A N 1
ATOM 2323 C CA . TYR A 1 291 ? 25.287 -0.605 -26.224 1.00 88.06 291 TYR A CA 1
ATOM 2324 C C . TYR A 1 291 ? 25.508 0.350 -25.039 1.00 88.06 291 TYR A C 1
ATOM 2326 O O . TYR A 1 291 ? 24.794 0.239 -24.044 1.00 88.06 291 TYR A O 1
ATOM 2334 N N . ALA A 1 292 ? 26.427 1.316 -25.144 1.00 84.56 292 ALA A N 1
ATOM 2335 C CA . ALA A 1 292 ? 26.670 2.309 -24.091 1.00 84.56 292 ALA A CA 1
ATOM 2336 C C . ALA A 1 292 ? 25.491 3.286 -23.890 1.00 84.56 292 ALA A C 1
ATOM 2338 O O . ALA A 1 292 ? 25.234 3.728 -22.769 1.00 84.56 292 ALA A O 1
ATOM 2339 N N . PHE A 1 293 ? 24.743 3.603 -24.952 1.00 89.94 293 PHE A N 1
ATOM 2340 C CA . PHE A 1 293 ? 23.573 4.479 -24.877 1.00 89.94 293 PHE A CA 1
ATOM 2341 C C . PHE A 1 293 ? 22.310 3.796 -24.340 1.00 89.94 293 PHE A C 1
ATOM 2343 O O . PHE A 1 293 ? 21.429 4.510 -23.867 1.00 89.94 293 PHE A O 1
ATOM 2350 N N . VAL A 1 294 ? 22.193 2.460 -24.358 1.00 88.56 294 VAL A N 1
ATOM 2351 C CA . VAL A 1 294 ? 20.982 1.770 -23.864 1.00 88.56 294 VAL A CA 1
ATOM 2352 C C . VAL A 1 294 ? 20.674 2.099 -22.392 1.00 88.56 294 VAL A C 1
ATOM 2354 O O . VAL A 1 294 ? 19.555 2.544 -22.133 1.00 88.56 294 VAL A O 1
ATOM 2357 N N . PRO A 1 295 ? 21.614 1.991 -21.427 1.00 84.31 295 PRO A N 1
ATOM 2358 C CA . PRO A 1 295 ? 21.359 2.401 -20.043 1.00 84.31 295 PRO A CA 1
ATOM 2359 C C . PRO A 1 295 ? 20.961 3.878 -19.910 1.00 84.31 295 PRO A C 1
ATOM 2361 O O . PRO A 1 295 ? 20.024 4.205 -19.187 1.00 84.31 295 PRO A O 1
ATOM 2364 N N . ILE A 1 296 ? 21.618 4.775 -20.654 1.00 86.31 296 ILE A N 1
ATOM 2365 C CA . ILE A 1 296 ? 21.317 6.217 -20.635 1.00 86.31 296 ILE A CA 1
ATOM 2366 C C . ILE A 1 296 ? 19.897 6.473 -21.162 1.00 86.31 296 ILE A C 1
ATOM 2368 O O . ILE A 1 296 ? 19.125 7.195 -20.533 1.00 86.31 296 ILE A O 1
ATOM 2372 N N . GLY A 1 297 ? 19.524 5.841 -22.277 1.00 86.31 297 GLY A N 1
ATOM 2373 C CA . GLY A 1 297 ? 18.184 5.919 -22.854 1.00 86.31 297 GLY A CA 1
ATOM 2374 C C . GLY A 1 297 ? 17.105 5.379 -21.915 1.00 86.31 297 GLY A C 1
ATOM 2375 O O . GLY A 1 297 ? 16.047 5.993 -21.800 1.00 86.31 297 GLY A O 1
ATOM 2376 N N . LEU A 1 298 ? 17.388 4.294 -21.184 1.00 84.88 298 LEU A N 1
ATOM 2377 C CA . LEU A 1 298 ? 16.495 3.756 -20.154 1.00 84.88 298 LEU A CA 1
ATOM 2378 C C . LEU A 1 298 ? 16.308 4.737 -18.985 1.00 84.88 298 LEU A C 1
ATOM 2380 O O . LEU A 1 298 ? 15.171 4.961 -18.576 1.00 84.88 298 LEU A O 1
ATOM 2384 N N . VAL A 1 299 ? 17.378 5.370 -18.485 1.00 83.44 299 VAL A N 1
ATOM 2385 C CA . VAL A 1 299 ? 17.281 6.401 -17.428 1.00 83.44 299 VAL A CA 1
ATOM 2386 C C . VAL A 1 299 ? 16.487 7.614 -17.908 1.00 83.44 299 VAL A C 1
ATOM 2388 O O . VAL A 1 299 ? 15.613 8.089 -17.187 1.00 83.44 299 VAL A O 1
ATOM 2391 N N . VAL A 1 300 ? 16.741 8.103 -19.125 1.00 87.00 300 VAL A N 1
ATOM 2392 C CA . VAL A 1 300 ? 16.012 9.246 -19.698 1.00 87.00 300 VAL A CA 1
ATOM 2393 C C . VAL A 1 300 ? 14.532 8.908 -19.899 1.00 87.00 300 VAL A C 1
ATOM 2395 O O . VAL A 1 300 ? 13.671 9.693 -19.505 1.00 87.00 300 VAL A O 1
ATOM 2398 N N . ALA A 1 301 ? 14.212 7.728 -20.436 1.00 84.50 301 ALA A N 1
ATOM 2399 C CA . ALA A 1 301 ? 12.833 7.266 -20.579 1.00 84.50 301 ALA A CA 1
ATOM 2400 C C . ALA A 1 301 ? 12.132 7.126 -19.218 1.00 84.50 301 ALA A C 1
ATOM 2402 O O . ALA A 1 301 ? 11.020 7.626 -19.052 1.00 84.50 301 ALA A O 1
ATOM 2403 N N . ALA A 1 302 ? 12.794 6.528 -18.222 1.00 82.50 302 ALA A N 1
ATOM 2404 C CA . ALA A 1 302 ? 12.274 6.422 -16.860 1.00 82.50 302 ALA A CA 1
ATOM 2405 C C . ALA A 1 302 ? 12.059 7.801 -16.213 1.00 82.50 302 ALA A C 1
ATOM 2407 O O . ALA A 1 302 ? 11.031 8.017 -15.579 1.00 82.50 302 ALA A O 1
ATOM 2408 N N . ALA A 1 303 ? 12.968 8.759 -16.419 1.00 79.88 303 ALA A N 1
ATOM 2409 C CA . ALA A 1 303 ? 12.834 10.128 -15.921 1.00 79.88 303 ALA A CA 1
ATOM 2410 C C . ALA A 1 303 ? 11.675 10.891 -16.589 1.00 79.88 303 ALA A C 1
ATOM 2412 O O . ALA A 1 303 ? 10.958 11.626 -15.910 1.00 79.88 303 ALA A O 1
ATOM 2413 N N . ILE A 1 304 ? 11.440 10.687 -17.890 1.00 83.25 304 ILE A N 1
ATOM 2414 C CA . ILE A 1 304 ? 10.285 11.253 -18.607 1.00 83.25 304 ILE A CA 1
ATOM 2415 C C . ILE A 1 304 ? 8.980 10.626 -18.100 1.00 83.25 304 ILE A C 1
ATOM 2417 O O . ILE A 1 304 ? 8.040 11.354 -17.785 1.00 83.25 304 ILE A O 1
ATOM 2421 N N . ILE A 1 305 ? 8.921 9.296 -17.963 1.00 80.94 305 ILE A N 1
ATOM 2422 C CA . ILE A 1 305 ? 7.756 8.588 -17.407 1.00 80.94 305 ILE A CA 1
ATOM 2423 C C . ILE A 1 305 ? 7.496 9.039 -15.966 1.00 80.94 305 ILE A C 1
ATOM 2425 O O . ILE A 1 305 ? 6.346 9.277 -15.604 1.00 80.94 305 ILE A O 1
ATOM 2429 N N . ALA A 1 306 ? 8.543 9.230 -15.161 1.00 80.06 306 ALA A N 1
ATOM 2430 C CA . ALA A 1 306 ? 8.417 9.768 -13.817 1.00 80.06 306 ALA A CA 1
ATOM 2431 C C . ALA A 1 306 ? 7.855 11.198 -13.849 1.00 80.06 306 ALA A C 1
ATOM 2433 O O . ALA A 1 306 ? 6.802 11.453 -13.277 1.00 80.06 306 ALA A O 1
ATOM 2434 N N . PHE A 1 307 ? 8.478 12.131 -14.570 1.00 79.38 307 PHE A N 1
ATOM 2435 C CA . PHE A 1 307 ? 8.005 13.517 -14.603 1.00 79.38 307 PHE A CA 1
ATOM 2436 C C . PHE A 1 307 ? 6.564 13.645 -15.120 1.00 79.38 307 PHE A C 1
ATOM 2438 O O . PHE A 1 307 ? 5.773 14.409 -14.566 1.00 79.38 307 PHE A O 1
ATOM 2445 N N . VAL A 1 308 ? 6.209 12.885 -16.161 1.00 80.25 308 VAL A N 1
ATOM 2446 C CA . VAL A 1 308 ? 4.864 12.924 -16.737 1.00 80.25 308 VAL A CA 1
ATOM 2447 C C . VAL A 1 308 ? 3.863 12.196 -15.847 1.00 80.25 308 VAL A C 1
ATOM 2449 O O . VAL A 1 308 ? 2.841 12.785 -15.537 1.00 80.25 308 VAL A O 1
ATOM 2452 N N . VAL A 1 309 ? 4.097 10.945 -15.444 1.00 81.44 309 VAL A N 1
ATOM 2453 C CA . VAL A 1 309 ? 3.048 10.045 -14.917 1.00 81.44 309 VAL A CA 1
ATOM 2454 C C . VAL A 1 309 ? 3.099 9.872 -13.388 1.00 81.44 309 VAL A C 1
ATOM 2456 O O . VAL A 1 309 ? 2.067 9.598 -12.769 1.00 81.44 309 VAL A O 1
ATOM 2459 N N . LEU A 1 310 ? 4.257 10.083 -12.745 1.00 78.44 310 LEU A N 1
ATOM 2460 C CA . LEU A 1 310 ? 4.438 9.860 -11.300 1.00 78.44 310 LEU A CA 1
ATOM 2461 C C . LEU A 1 310 ? 3.451 10.641 -10.413 1.00 78.44 310 LEU A C 1
ATOM 2463 O O . LEU A 1 310 ? 2.961 10.031 -9.468 1.00 78.44 310 LEU A O 1
ATOM 2467 N N . PRO A 1 311 ? 3.084 11.917 -10.671 1.00 78.19 311 PRO A N 1
ATOM 2468 C CA . PRO A 1 311 ? 2.155 12.634 -9.791 1.00 78.19 311 PRO A CA 1
ATOM 2469 C C . PRO A 1 311 ? 0.775 11.967 -9.689 1.00 78.19 311 PRO A C 1
ATOM 2471 O O . PRO A 1 311 ? 0.187 11.913 -8.606 1.00 78.19 311 PRO A O 1
ATOM 2474 N N . ALA A 1 312 ? 0.269 11.419 -10.798 1.00 82.31 312 ALA A N 1
ATOM 2475 C CA . ALA A 1 312 ? -0.991 10.682 -10.816 1.00 82.31 312 ALA A CA 1
ATOM 2476 C C . ALA A 1 312 ? -0.837 9.283 -10.205 1.00 82.31 312 ALA A C 1
ATOM 2478 O O . ALA A 1 312 ? -1.658 8.901 -9.374 1.00 82.31 312 ALA A O 1
ATOM 2479 N N . LEU A 1 313 ? 0.231 8.551 -10.546 1.00 82.94 313 LEU A N 1
ATOM 2480 C CA . LEU A 1 313 ? 0.497 7.223 -9.979 1.00 82.94 313 LEU A CA 1
ATOM 2481 C C . LEU A 1 313 ? 0.686 7.272 -8.460 1.00 82.94 313 LEU A C 1
ATOM 2483 O O . LEU A 1 313 ? 0.042 6.507 -7.755 1.00 82.94 313 LEU A O 1
ATOM 2487 N N . VAL A 1 314 ? 1.486 8.208 -7.941 1.00 85.00 314 VAL A N 1
ATOM 2488 C CA . VAL A 1 314 ? 1.662 8.418 -6.494 1.00 85.00 314 VAL A CA 1
ATOM 2489 C C . VAL A 1 314 ? 0.334 8.772 -5.833 1.00 85.00 314 VAL A C 1
ATOM 2491 O O . VAL A 1 314 ? 0.032 8.239 -4.773 1.00 85.00 314 VAL A O 1
ATOM 2494 N N . SER A 1 315 ? -0.500 9.606 -6.463 1.00 87.06 315 SER A N 1
ATOM 2495 C CA . SER A 1 315 ? -1.828 9.924 -5.923 1.00 87.06 315 SER A CA 1
ATOM 2496 C C . SER A 1 315 ? -2.737 8.690 -5.849 1.00 87.06 315 SER A C 1
ATOM 2498 O O . SER A 1 315 ? -3.417 8.506 -4.845 1.00 87.06 315 SER A O 1
ATOM 2500 N N . VAL A 1 316 ? -2.725 7.820 -6.865 1.00 85.19 316 VAL A N 1
ATOM 2501 C CA . VAL A 1 316 ? -3.490 6.558 -6.868 1.00 85.19 316 VAL A CA 1
ATOM 2502 C C . VAL A 1 316 ? -2.943 5.567 -5.835 1.00 85.19 316 VAL A C 1
ATOM 2504 O O . VAL A 1 316 ? -3.725 4.990 -5.085 1.00 85.19 316 VAL A O 1
ATOM 2507 N N . VAL A 1 317 ? -1.618 5.416 -5.736 1.00 88.44 317 VAL A N 1
ATOM 2508 C CA . VAL A 1 317 ? -0.961 4.563 -4.729 1.00 88.44 317 VAL A CA 1
ATOM 2509 C C . VAL A 1 317 ? -1.263 5.058 -3.314 1.00 88.44 317 VAL A C 1
ATOM 2511 O O . VAL A 1 317 ? -1.595 4.252 -2.458 1.00 88.44 317 VAL A O 1
ATOM 2514 N N . VAL A 1 318 ? -1.242 6.367 -3.047 1.00 89.12 318 VAL A N 1
ATOM 2515 C CA . VAL A 1 318 ? -1.629 6.908 -1.730 1.00 89.12 318 VAL A CA 1
ATOM 2516 C C . VAL A 1 318 ? -3.119 6.678 -1.449 1.00 89.12 318 VAL A C 1
ATOM 2518 O O . VAL A 1 318 ? -3.469 6.266 -0.346 1.00 89.12 318 VAL A O 1
ATOM 2521 N N . LEU A 1 319 ? -4.012 6.878 -2.422 1.00 87.62 319 LEU A N 1
ATOM 2522 C CA . LEU A 1 319 ? -5.442 6.601 -2.227 1.00 87.62 319 LEU A CA 1
ATOM 2523 C C . LEU A 1 319 ? -5.722 5.117 -1.938 1.00 87.62 319 LEU A C 1
ATOM 2525 O O . LEU A 1 319 ? -6.560 4.803 -1.094 1.00 87.62 319 LEU A O 1
ATOM 2529 N N . TYR A 1 320 ? -5.023 4.202 -2.606 1.00 90.31 320 TYR A N 1
ATOM 2530 C CA . TYR A 1 320 ? -5.244 2.770 -2.430 1.00 90.31 320 TYR A CA 1
ATOM 2531 C C . TYR A 1 320 ? -4.501 2.193 -1.213 1.00 90.31 320 TYR A C 1
ATOM 2533 O O . TYR A 1 320 ? -5.119 1.554 -0.367 1.00 90.31 320 TYR A O 1
ATOM 2541 N N . GLU A 1 321 ? -3.205 2.462 -1.059 1.00 91.44 321 GLU A N 1
ATOM 2542 C CA . GLU A 1 321 ? -2.397 1.902 0.032 1.00 91.44 321 GLU A CA 1
ATOM 2543 C C . GLU A 1 321 ? -2.607 2.637 1.356 1.00 91.44 321 GLU A C 1
ATOM 2545 O O . GLU A 1 321 ? -2.868 2.027 2.392 1.00 91.44 321 GLU A O 1
ATOM 2550 N N . PHE A 1 322 ? -2.506 3.968 1.343 1.00 92.06 322 PHE A N 1
ATOM 2551 C CA . PHE A 1 322 ? -2.607 4.749 2.572 1.00 92.06 322 PHE A CA 1
ATOM 2552 C C . PHE A 1 322 ? -4.062 4.893 3.008 1.00 92.06 322 PHE A C 1
ATOM 2554 O O . PHE A 1 322 ? -4.437 4.446 4.091 1.00 92.06 322 PHE A O 1
ATOM 2561 N N . VAL A 1 323 ? -4.894 5.505 2.163 1.00 89.88 323 VAL A N 1
ATOM 2562 C CA . VAL A 1 323 ? -6.275 5.826 2.535 1.00 89.88 323 VAL A CA 1
ATOM 2563 C C . VAL A 1 323 ? -7.115 4.556 2.648 1.00 89.88 323 VAL A C 1
ATOM 2565 O O . VAL A 1 323 ? -7.729 4.346 3.691 1.00 89.88 323 VAL A O 1
ATOM 2568 N N . TYR A 1 324 ? -7.127 3.690 1.632 1.00 88.38 324 TYR A N 1
ATOM 2569 C CA . TYR A 1 324 ? -7.959 2.488 1.668 1.00 88.38 324 TYR A CA 1
ATOM 2570 C C . TYR A 1 324 ? -7.364 1.361 2.533 1.00 88.38 324 TYR A C 1
ATOM 2572 O O . TYR A 1 324 ? -7.967 1.009 3.548 1.00 88.38 324 TYR A O 1
ATOM 2580 N N . LYS A 1 325 ? -6.183 0.825 2.191 1.00 89.31 325 LYS A N 1
ATOM 2581 C CA . LYS A 1 325 ? -5.622 -0.372 2.849 1.00 89.31 325 LYS A CA 1
ATOM 2582 C C . LYS A 1 325 ? -5.169 -0.174 4.292 1.00 89.31 325 LYS A C 1
ATOM 2584 O O . LYS A 1 325 ? -5.345 -1.085 5.093 1.00 89.31 325 LYS A O 1
ATOM 2589 N N . ILE A 1 326 ? -4.619 0.982 4.661 1.00 91.19 326 ILE A N 1
ATOM 2590 C CA . ILE A 1 326 ? -4.257 1.242 6.064 1.00 91.19 326 ILE A CA 1
ATOM 2591 C C . ILE A 1 326 ? -5.445 1.851 6.819 1.00 91.19 326 ILE A C 1
ATOM 2593 O O . ILE A 1 326 ? -5.890 1.289 7.819 1.00 91.19 326 ILE A O 1
ATOM 2597 N N . TRP A 1 327 ? -5.969 2.995 6.373 1.00 89.75 327 TRP A N 1
ATOM 2598 C CA . TRP A 1 327 ? -6.896 3.780 7.197 1.00 89.75 327 TRP A CA 1
ATOM 2599 C C . TRP A 1 327 ? -8.353 3.302 7.140 1.00 89.75 327 TRP A C 1
ATOM 2601 O O . TRP A 1 327 ? -8.960 3.111 8.193 1.00 89.75 327 TRP A O 1
ATOM 2611 N N . ILE A 1 328 ? -8.923 3.057 5.957 1.00 85.00 328 ILE A N 1
ATOM 2612 C CA . ILE A 1 328 ? -10.308 2.567 5.843 1.00 85.00 328 ILE A CA 1
ATOM 2613 C C . ILE A 1 328 ? -10.425 1.118 6.314 1.00 85.00 328 ILE A C 1
ATOM 2615 O O . ILE A 1 328 ? -11.314 0.822 7.108 1.00 85.00 328 ILE A O 1
ATOM 2619 N N . GLU A 1 329 ? -9.536 0.228 5.878 1.00 83.69 329 GLU A N 1
ATOM 2620 C CA . GLU A 1 329 ? -9.625 -1.198 6.206 1.00 83.69 329 GLU A CA 1
ATOM 2621 C C . GLU A 1 329 ? -9.235 -1.493 7.663 1.00 83.69 329 GLU A C 1
ATOM 2623 O O . GLU A 1 329 ? -10.012 -2.133 8.371 1.00 83.69 329 GLU A O 1
ATOM 2628 N N . LEU A 1 330 ? -8.094 -0.992 8.159 1.00 86.50 330 LEU A N 1
ATOM 2629 C CA . LEU A 1 330 ? -7.647 -1.303 9.526 1.00 86.50 330 LEU A CA 1
ATOM 2630 C C . LEU A 1 330 ? -8.202 -0.330 10.569 1.00 86.50 330 LEU A C 1
ATOM 2632 O O . LEU A 1 330 ? -8.854 -0.771 11.511 1.00 86.50 330 LEU A O 1
ATOM 2636 N N . PHE A 1 331 ? -7.966 0.981 10.435 1.00 83.00 331 PHE A N 1
ATOM 2637 C CA . PHE A 1 331 ? -8.351 1.935 11.487 1.00 83.00 331 PHE A CA 1
ATOM 2638 C C . PHE A 1 331 ? -9.872 2.097 11.600 1.00 83.00 331 PHE A C 1
ATOM 2640 O O . PHE A 1 331 ? -10.406 2.004 12.704 1.00 83.00 331 PHE A O 1
ATOM 2647 N N . PHE A 1 332 ? -10.586 2.306 10.491 1.00 78.94 332 PHE A N 1
ATOM 2648 C CA . PHE A 1 332 ? -12.040 2.471 10.528 1.00 78.94 332 PHE A CA 1
ATOM 2649 C C . PHE A 1 332 ? -12.770 1.121 10.594 1.00 78.94 332 PHE A C 1
ATOM 2651 O O . PHE A 1 332 ? -13.371 0.807 11.622 1.00 78.94 332 PHE A O 1
ATOM 2658 N N . ALA A 1 333 ? -12.717 0.301 9.541 1.00 73.44 333 ALA A N 1
ATOM 2659 C CA . ALA A 1 333 ? -13.550 -0.899 9.439 1.00 73.44 333 ALA A CA 1
ATOM 2660 C C . ALA A 1 333 ? -13.209 -1.983 10.478 1.00 73.44 333 ALA A C 1
ATOM 2662 O O . ALA A 1 333 ? -14.130 -2.594 11.019 1.00 73.44 333 ALA A O 1
ATOM 2663 N N . TYR A 1 334 ? -11.925 -2.211 10.786 1.00 71.06 334 TYR A N 1
ATOM 2664 C CA . TYR A 1 334 ? -11.512 -3.281 11.705 1.00 71.06 334 TYR A CA 1
ATOM 2665 C C . TYR A 1 334 ? -11.311 -2.826 13.161 1.00 71.06 334 TYR A C 1
ATOM 2667 O O . TYR A 1 334 ? -11.717 -3.533 14.075 1.00 71.06 334 TYR A O 1
ATOM 2675 N N . TYR A 1 335 ? -10.712 -1.663 13.424 1.00 72.38 335 TYR A N 1
ATOM 2676 C CA . TYR A 1 33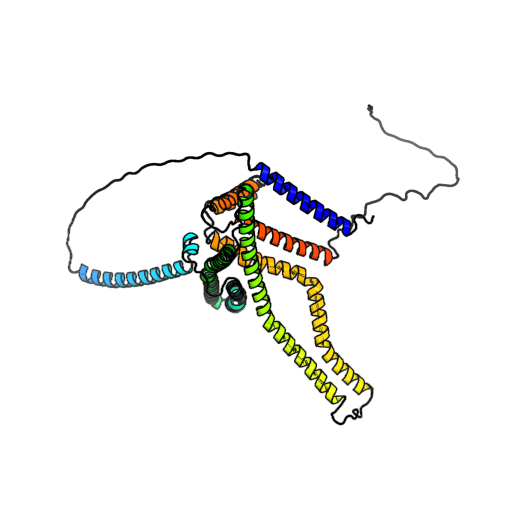5 ? -10.389 -1.236 14.795 1.00 72.38 335 TYR A CA 1
ATOM 2677 C C . TYR A 1 335 ? -11.489 -0.396 15.457 1.00 72.38 335 TYR A C 1
ATOM 2679 O O . TYR A 1 335 ? -11.786 -0.584 16.643 1.00 72.38 335 TYR A O 1
ATOM 2687 N N . ILE A 1 336 ? -12.131 0.507 14.706 1.00 69.69 336 ILE A N 1
ATOM 2688 C CA . ILE A 1 336 ? -13.278 1.260 15.222 1.00 69.69 336 ILE A CA 1
ATOM 2689 C C . ILE A 1 336 ? -14.559 0.423 15.134 1.00 69.69 336 ILE A C 1
ATOM 2691 O O . ILE A 1 336 ? -15.224 0.306 16.157 1.00 69.69 336 ILE A O 1
ATOM 2695 N N . TYR A 1 337 ? -14.880 -0.188 13.986 1.00 60.75 337 TYR A N 1
ATOM 2696 C CA . TYR A 1 337 ? -16.149 -0.920 13.792 1.00 60.75 337 TYR A CA 1
ATOM 2697 C C . TYR A 1 337 ? -16.050 -2.446 13.818 1.00 60.75 337 TYR A C 1
ATOM 2699 O O . TYR A 1 337 ? -17.069 -3.096 13.625 1.00 60.75 337 TYR A O 1
ATOM 2707 N N . GLY A 1 338 ? -14.870 -3.043 14.023 1.00 54.94 338 GLY A N 1
ATOM 2708 C CA . GLY A 1 338 ? -14.724 -4.495 14.206 1.00 54.94 338 GLY A CA 1
ATOM 2709 C C . GLY A 1 338 ? -15.447 -5.378 13.189 1.00 54.94 338 GLY A C 1
ATOM 2710 O O . GLY A 1 338 ? -15.933 -6.438 13.562 1.00 54.94 338 GLY A O 1
ATOM 2711 N N . VAL A 1 339 ? -15.600 -4.921 11.939 1.00 49.66 339 VAL A N 1
ATOM 2712 C CA . VAL A 1 339 ? -16.342 -5.563 10.831 1.00 49.66 339 VAL A CA 1
ATOM 2713 C C . VAL A 1 339 ? -17.844 -5.851 11.108 1.00 49.66 339 VAL A C 1
ATOM 2715 O O . VAL A 1 339 ? -18.620 -5.996 10.164 1.00 49.66 339 VAL A O 1
ATOM 2718 N N . GLN A 1 340 ? -18.314 -5.798 12.357 1.00 42.62 340 GLN A N 1
ATOM 2719 C CA . GLN A 1 340 ? -19.709 -5.550 12.726 1.00 42.62 340 GLN A CA 1
ATOM 2720 C C . GLN A 1 340 ? -19.941 -4.039 12.840 1.00 42.62 340 GLN A C 1
ATOM 2722 O O . GLN A 1 340 ? -19.899 -3.475 13.933 1.00 42.62 340 GLN A O 1
ATOM 2727 N N . MET A 1 341 ? -20.236 -3.390 11.706 1.00 44.69 341 MET A N 1
ATOM 2728 C CA . MET A 1 341 ? -20.777 -2.025 11.720 1.00 44.69 341 MET A CA 1
ATOM 2729 C C . MET A 1 341 ? -21.892 -1.925 12.780 1.00 44.69 341 MET A C 1
ATOM 2731 O O . MET A 1 341 ? -22.760 -2.806 12.801 1.00 44.69 341 MET A O 1
ATOM 2735 N N . PRO A 1 342 ? -21.902 -0.879 13.632 1.00 47.34 342 PRO A N 1
ATOM 2736 C CA . PRO A 1 342 ? -22.955 -0.684 14.620 1.00 47.34 342 PRO A CA 1
ATOM 2737 C C . PRO A 1 342 ? -24.330 -0.809 13.965 1.00 47.34 342 PRO A C 1
ATOM 2739 O O . PRO A 1 342 ? -24.519 -0.358 12.833 1.00 47.34 342 PRO A O 1
ATOM 2742 N N . SER A 1 343 ? -25.303 -1.400 14.659 1.00 51.38 343 SER A N 1
ATOM 2743 C CA . SER A 1 343 ? -26.656 -1.592 14.117 1.00 51.38 343 SER A CA 1
ATOM 2744 C C . SER A 1 343 ? -27.260 -0.282 13.598 1.00 51.38 343 SER A C 1
ATOM 2746 O O . SER A 1 343 ? -27.888 -0.291 12.540 1.00 51.38 343 SER A O 1
ATOM 2748 N N . GLY A 1 344 ? -26.982 0.847 14.263 1.00 49.50 344 GLY A N 1
ATOM 2749 C CA . GLY A 1 344 ? -27.308 2.194 13.785 1.00 49.50 344 GLY A CA 1
ATOM 2750 C C . GLY A 1 344 ? -26.656 2.549 12.442 1.00 49.50 344 GLY A C 1
ATOM 2751 O O . GLY A 1 344 ? -27.356 2.973 11.533 1.00 49.50 344 GLY A O 1
ATOM 2752 N N . VAL A 1 345 ? -25.358 2.283 12.251 1.00 49.84 345 VAL A N 1
ATOM 2753 C CA . VAL A 1 345 ? -24.647 2.535 10.977 1.00 49.84 345 VAL A CA 1
ATOM 2754 C C . VAL A 1 345 ? -25.172 1.639 9.850 1.00 49.84 345 VAL A C 1
ATOM 2756 O O . VAL A 1 345 ? -25.385 2.116 8.740 1.00 49.84 345 VAL A O 1
ATOM 2759 N N . ILE A 1 346 ? -25.452 0.356 10.116 1.00 55.62 346 ILE A N 1
ATOM 2760 C CA . ILE A 1 346 ? -26.088 -0.533 9.123 1.00 55.62 346 ILE A CA 1
ATOM 2761 C C . ILE A 1 346 ? -27.492 -0.028 8.763 1.00 55.62 346 ILE A C 1
ATOM 2763 O O . ILE A 1 346 ? -27.902 -0.128 7.606 1.00 55.62 346 ILE A O 1
ATOM 2767 N N . THR A 1 347 ? -28.230 0.500 9.740 1.00 58.62 347 THR A N 1
ATOM 2768 C CA . THR A 1 347 ? -29.581 1.035 9.536 1.00 58.62 347 THR A CA 1
ATOM 2769 C C . THR A 1 347 ? -29.538 2.329 8.728 1.00 58.62 347 THR A C 1
ATOM 2771 O O . THR A 1 347 ? -30.236 2.399 7.725 1.00 58.62 347 THR A O 1
ATOM 2774 N N . ALA A 1 348 ? -28.638 3.264 9.047 1.00 56.66 348 ALA A N 1
ATOM 2775 C CA . ALA A 1 348 ? -28.431 4.501 8.292 1.00 56.66 348 ALA A CA 1
ATOM 2776 C C . ALA A 1 348 ? -27.923 4.249 6.861 1.00 56.66 348 ALA A C 1
ATOM 2778 O O . ALA A 1 348 ? -28.381 4.879 5.914 1.00 56.66 348 ALA A O 1
ATOM 2779 N N . ILE A 1 349 ? -27.037 3.266 6.646 1.00 55.00 349 ILE A N 1
ATOM 2780 C CA . ILE A 1 349 ? -26.610 2.871 5.290 1.00 55.00 349 ILE A CA 1
ATOM 2781 C C . ILE A 1 349 ? -27.782 2.273 4.501 1.00 55.00 349 ILE A C 1
ATOM 2783 O O . ILE A 1 349 ? -27.949 2.587 3.323 1.00 55.00 349 ILE A O 1
ATOM 2787 N N . LYS A 1 350 ? -28.618 1.433 5.126 1.00 64.81 350 LYS A N 1
ATOM 2788 C CA . LYS A 1 350 ? -29.841 0.919 4.486 1.00 64.81 350 LYS A CA 1
ATOM 2789 C C . LYS A 1 350 ? -30.832 2.047 4.191 1.00 64.81 350 LYS A C 1
ATOM 2791 O O . LYS A 1 350 ? -31.361 2.061 3.085 1.00 64.81 350 LYS A O 1
ATOM 2796 N N . GLY A 1 351 ? -31.008 2.990 5.118 1.00 63.22 351 GLY A N 1
ATOM 2797 C CA . GLY A 1 351 ? -31.819 4.199 4.967 1.00 63.22 351 GLY A CA 1
ATOM 2798 C C . GLY A 1 351 ? -31.350 5.054 3.792 1.00 63.22 351 GLY A C 1
ATOM 2799 O O . GLY A 1 351 ? -32.119 5.296 2.866 1.00 63.22 351 GLY A O 1
ATOM 2800 N N . ALA A 1 352 ? -30.061 5.395 3.742 1.00 57.03 352 ALA A N 1
ATOM 2801 C CA . ALA A 1 352 ? -29.444 6.140 2.648 1.00 57.03 352 ALA A CA 1
ATOM 2802 C C . ALA A 1 352 ? -29.552 5.417 1.290 1.00 57.03 352 ALA A C 1
ATOM 2804 O O . ALA A 1 352 ? -29.809 6.061 0.273 1.00 57.03 352 ALA A O 1
ATOM 2805 N N . VAL A 1 353 ? -29.406 4.085 1.250 1.00 64.81 353 VAL A N 1
ATOM 2806 C CA . VAL A 1 353 ? -29.620 3.290 0.026 1.00 64.81 353 VAL A CA 1
ATOM 2807 C C . VAL A 1 353 ? -31.095 3.289 -0.389 1.00 64.81 353 VAL A C 1
ATOM 2809 O O . VAL A 1 353 ? -31.374 3.472 -1.574 1.00 64.81 353 VAL A O 1
ATOM 2812 N N . SER A 1 354 ? -32.043 3.143 0.543 1.00 69.44 354 SER A N 1
ATOM 2813 C CA . SER A 1 354 ? -33.475 3.222 0.224 1.00 69.44 354 SER A CA 1
ATOM 2814 C C . SER A 1 354 ? -33.899 4.627 -0.208 1.00 69.44 354 SER A C 1
ATOM 2816 O O . SER A 1 354 ? -34.636 4.760 -1.179 1.00 69.44 354 SER A O 1
ATOM 2818 N N . ALA A 1 355 ? -33.364 5.677 0.421 1.00 68.38 355 ALA A N 1
ATOM 2819 C CA . ALA A 1 355 ? -33.595 7.070 0.049 1.00 68.38 355 ALA A CA 1
ATOM 2820 C C . ALA A 1 355 ? -33.010 7.385 -1.338 1.00 68.38 355 ALA A C 1
ATOM 2822 O O . ALA A 1 355 ? -33.667 8.025 -2.155 1.00 68.38 355 ALA A O 1
ATOM 2823 N N . ALA A 1 356 ? -31.819 6.869 -1.662 1.00 63.62 356 ALA A N 1
ATOM 2824 C CA . ALA A 1 356 ? -31.241 6.978 -3.002 1.00 63.62 356 ALA A CA 1
ATOM 2825 C C . ALA A 1 356 ? -32.073 6.241 -4.067 1.00 63.62 356 ALA A C 1
ATOM 2827 O O . ALA A 1 356 ? -32.235 6.754 -5.173 1.00 63.62 356 ALA A O 1
ATOM 2828 N N . GLN A 1 357 ? -32.637 5.074 -3.738 1.00 72.12 357 GLN A N 1
ATOM 2829 C CA . GLN A 1 357 ? -33.560 4.343 -4.618 1.00 72.12 357 GLN A CA 1
ATOM 2830 C C . GLN A 1 357 ? -34.915 5.056 -4.777 1.00 72.12 357 GLN A C 1
ATOM 2832 O O . GLN A 1 357 ? -35.495 5.007 -5.859 1.00 72.12 357 GLN A O 1
ATOM 2837 N N . ALA A 1 358 ? -35.389 5.755 -3.742 1.00 81.31 358 ALA A N 1
ATOM 2838 C CA . ALA A 1 358 ? -36.597 6.582 -3.769 1.00 81.31 358 ALA A CA 1
ATOM 2839 C C . ALA A 1 358 ? -36.390 7.971 -4.415 1.00 81.31 358 ALA A C 1
ATOM 2841 O O . ALA A 1 358 ? -37.360 8.665 -4.711 1.00 81.31 358 ALA A O 1
ATOM 2842 N N . GLY A 1 359 ? -35.141 8.390 -4.658 1.00 75.50 359 GLY A N 1
ATOM 2843 C CA . GLY A 1 359 ? -34.806 9.723 -5.174 1.00 75.50 359 GLY A CA 1
ATOM 2844 C C . GLY A 1 359 ? -34.858 10.844 -4.124 1.00 75.50 359 GLY A C 1
ATOM 2845 O O . GLY A 1 359 ? -34.860 12.024 -4.477 1.00 75.50 359 GLY A O 1
ATOM 2846 N N . GLU A 1 360 ? -34.874 10.503 -2.836 1.00 80.31 360 GLU A N 1
ATOM 2847 C CA . GLU A 1 360 ? -34.990 11.429 -1.706 1.00 80.31 360 GLU A CA 1
ATOM 2848 C C . GLU A 1 360 ? -33.625 12.008 -1.294 1.00 80.31 360 GLU A C 1
ATOM 2850 O O . GLU A 1 360 ? -33.127 11.807 -0.186 1.00 80.31 360 GLU A O 1
ATOM 2855 N N . TRP A 1 361 ? -32.998 12.769 -2.193 1.00 72.06 361 TRP A N 1
ATOM 2856 C CA . TRP A 1 361 ? -31.639 13.306 -2.005 1.00 72.06 361 TRP A CA 1
ATOM 2857 C C . TRP A 1 361 ? -31.444 14.160 -0.739 1.00 72.06 361 TRP A C 1
ATOM 2859 O O . TRP A 1 361 ? -30.326 14.252 -0.238 1.00 72.06 361 TRP A O 1
ATOM 2869 N N . ALA A 1 362 ? -32.512 14.765 -0.208 1.00 70.56 362 ALA A N 1
ATOM 2870 C CA . ALA A 1 362 ? -32.476 15.512 1.051 1.00 70.56 362 ALA A CA 1
ATOM 2871 C C . ALA A 1 362 ? -32.385 14.597 2.291 1.00 70.56 362 ALA A C 1
ATOM 2873 O O . ALA A 1 362 ? -31.700 14.942 3.250 1.00 70.56 362 ALA A O 1
ATOM 2874 N N . SER A 1 363 ? -33.020 13.420 2.251 1.00 67.06 363 SER A N 1
ATOM 2875 C CA . SER A 1 363 ? -32.996 12.419 3.330 1.00 67.06 363 SER A CA 1
ATOM 2876 C C . SER A 1 363 ? -31.592 11.825 3.508 1.00 67.06 363 SER A C 1
ATOM 2878 O O . SER A 1 363 ? -31.087 11.756 4.626 1.00 67.06 363 SER A O 1
ATOM 2880 N N . ILE A 1 364 ? -30.891 11.548 2.399 1.00 65.56 364 ILE A N 1
ATOM 2881 C CA . ILE A 1 364 ? -29.505 11.041 2.398 1.00 65.56 364 ILE A CA 1
ATOM 2882 C C . ILE A 1 364 ? -28.558 11.941 3.212 1.00 65.56 364 ILE A C 1
ATOM 2884 O O . ILE A 1 364 ? -27.642 11.439 3.860 1.00 65.56 364 ILE A O 1
ATOM 2888 N N . GLY A 1 365 ? -28.767 13.263 3.193 1.00 59.75 365 GLY A N 1
ATOM 2889 C CA . GLY A 1 365 ? -27.968 14.210 3.974 1.00 59.75 365 GLY A CA 1
ATOM 2890 C C . GLY A 1 365 ? -28.145 14.039 5.485 1.00 59.75 365 GLY A C 1
ATOM 2891 O O . GLY A 1 365 ? -27.157 14.074 6.215 1.00 59.75 365 GLY A O 1
ATOM 2892 N N . ASN A 1 366 ? -29.378 13.795 5.935 1.00 62.53 366 ASN A N 1
ATOM 2893 C CA . ASN A 1 366 ? -29.694 13.571 7.345 1.00 62.53 366 ASN A CA 1
ATOM 2894 C C . ASN A 1 366 ? -29.247 12.176 7.802 1.00 62.53 366 ASN A C 1
ATOM 2896 O O . ASN A 1 366 ? -28.608 12.072 8.836 1.00 62.53 366 ASN A O 1
ATOM 2900 N N . GLU A 1 367 ? -29.459 11.129 7.001 1.00 61.66 367 GLU A N 1
ATOM 2901 C CA . GLU A 1 367 ? -28.966 9.769 7.291 1.00 61.66 367 GLU A CA 1
ATOM 2902 C C . GLU A 1 367 ? -27.425 9.715 7.370 1.00 61.66 367 GLU A C 1
ATOM 2904 O O . GLU A 1 367 ? -26.852 9.042 8.227 1.00 61.66 367 GLU A O 1
ATOM 2909 N N . MET A 1 368 ? -26.723 10.474 6.518 1.00 57.50 368 MET A N 1
ATOM 2910 C CA . MET A 1 368 ? -25.266 10.658 6.613 1.00 57.50 368 MET A CA 1
ATOM 2911 C C . MET A 1 368 ? -24.851 11.465 7.851 1.00 57.50 368 MET A C 1
ATOM 2913 O O . MET A 1 368 ? -23.808 11.176 8.441 1.00 57.50 368 MET A O 1
ATOM 2917 N N . ALA A 1 369 ? -25.638 12.469 8.248 1.00 55.84 369 ALA A N 1
ATOM 2918 C CA . ALA A 1 369 ? -25.391 13.240 9.463 1.00 55.84 369 ALA A CA 1
ATOM 2919 C C . ALA A 1 369 ? -25.617 12.387 10.720 1.00 55.84 369 ALA A C 1
ATOM 2921 O O . ALA A 1 369 ? -24.763 12.387 11.598 1.00 55.84 369 ALA A O 1
ATOM 2922 N N . ASP A 1 370 ? -26.679 11.586 10.780 1.00 57.09 370 ASP A N 1
ATOM 2923 C CA . ASP A 1 370 ? -26.947 10.658 11.881 1.00 57.09 370 ASP A CA 1
ATOM 2924 C C . ASP A 1 370 ? -25.924 9.521 11.918 1.00 57.09 370 ASP A C 1
ATOM 2926 O O . ASP A 1 370 ? -25.450 9.161 12.996 1.00 57.09 370 ASP A O 1
ATOM 2930 N N . MET A 1 371 ? -25.485 8.999 10.767 1.00 56.12 371 MET A N 1
ATOM 2931 C CA . MET A 1 371 ? -24.326 8.102 10.707 1.00 56.12 371 MET A CA 1
ATOM 2932 C C . MET A 1 371 ? -23.086 8.769 11.321 1.00 56.12 371 MET A C 1
ATOM 2934 O O . MET A 1 371 ? -22.376 8.129 12.094 1.00 56.12 371 MET A O 1
ATOM 2938 N N . PHE A 1 372 ? -22.836 10.047 11.019 1.00 54.53 372 PHE A N 1
ATOM 2939 C CA . PHE A 1 372 ? -21.720 10.820 11.568 1.00 54.53 372 PHE A CA 1
ATOM 2940 C C . PHE A 1 372 ? -21.877 11.120 13.071 1.00 54.53 372 PHE A C 1
ATOM 2942 O O . PHE A 1 372 ? -20.906 10.986 13.808 1.00 54.53 372 PHE A O 1
ATOM 2949 N N . PHE A 1 373 ? -23.072 11.449 13.569 1.00 54.69 373 PHE A N 1
ATOM 2950 C CA . PHE A 1 373 ? -23.315 11.708 14.994 1.00 54.69 373 PHE A CA 1
ATOM 2951 C C . PHE A 1 373 ? -23.284 10.434 15.844 1.00 54.69 373 PHE A C 1
ATOM 2953 O O . PHE A 1 373 ? -22.666 10.430 16.907 1.00 54.69 373 PHE A O 1
ATOM 2960 N N . ASN A 1 374 ? -23.816 9.313 15.353 1.00 51.50 374 ASN A N 1
ATOM 2961 C CA . ASN A 1 374 ? -23.627 8.010 16.002 1.00 51.50 374 ASN A CA 1
ATOM 2962 C C . ASN A 1 374 ? -22.145 7.570 15.998 1.00 51.50 374 ASN A C 1
ATOM 2964 O O . ASN A 1 374 ? -21.721 6.820 16.873 1.00 51.50 374 ASN A O 1
ATOM 2968 N N . LEU A 1 375 ? -21.339 8.078 15.058 1.00 52.09 375 LEU A N 1
ATOM 2969 C CA . LEU A 1 375 ? -19.875 7.970 15.058 1.00 52.09 375 LEU A CA 1
ATOM 2970 C C . LEU A 1 375 ? -19.186 8.848 16.123 1.00 52.09 375 LEU A C 1
ATOM 2972 O O . LEU A 1 375 ? -18.077 8.531 16.553 1.00 52.09 375 LEU A O 1
ATOM 2976 N N . VAL A 1 376 ? -19.801 9.978 16.488 1.00 50.31 376 VAL A N 1
ATOM 2977 C CA . VAL A 1 376 ? -19.267 10.995 17.413 1.00 50.31 376 VAL A CA 1
ATOM 2978 C C . VAL A 1 376 ? -19.493 10.601 18.874 1.00 50.31 376 VAL A C 1
ATOM 2980 O O . VAL A 1 376 ? -18.588 10.751 19.694 1.00 50.31 376 VAL A O 1
ATOM 2983 N N . VAL A 1 377 ? -20.693 10.122 19.210 1.00 42.59 377 VAL A N 1
ATOM 2984 C CA . VAL A 1 377 ? -21.156 9.990 20.606 1.00 42.59 377 VAL A CA 1
ATOM 2985 C C . VAL A 1 377 ? -20.453 8.862 21.377 1.00 42.59 377 VAL A C 1
ATOM 2987 O O . VAL A 1 377 ? -20.247 8.983 22.579 1.00 42.59 377 VAL A O 1
ATOM 2990 N N . ASP A 1 378 ? -19.964 7.817 20.704 1.00 42.25 378 ASP A N 1
ATOM 2991 C CA . ASP A 1 378 ? -19.242 6.697 21.344 1.00 42.25 378 ASP A CA 1
ATOM 2992 C C . ASP A 1 378 ? -17.769 7.038 21.712 1.00 42.25 378 ASP A C 1
ATOM 2994 O O . ASP A 1 378 ? -16.955 6.165 22.024 1.00 42.25 378 ASP A O 1
ATOM 2998 N N . SER A 1 379 ? -17.381 8.321 21.645 1.00 41.91 379 SER A N 1
ATOM 2999 C CA . SER A 1 379 ? -15.988 8.776 21.795 1.00 41.91 379 SER A CA 1
ATOM 3000 C C . SER A 1 379 ? -15.535 9.069 23.231 1.00 41.91 379 SER A C 1
ATOM 3002 O O . SER A 1 379 ? -14.328 9.117 23.476 1.00 41.91 379 SER A O 1
ATOM 3004 N N . GLU A 1 380 ? -16.446 9.197 24.203 1.00 38.66 380 GLU A N 1
ATOM 3005 C CA . GLU A 1 380 ? -16.121 9.651 25.572 1.00 38.66 380 GLU A CA 1
ATOM 3006 C C . GLU A 1 380 ? -15.142 8.746 26.348 1.00 38.66 380 GLU A C 1
ATOM 3008 O O . GLU A 1 380 ? -14.587 9.156 27.367 1.00 38.66 380 GLU A O 1
ATOM 3013 N N . LYS A 1 381 ? -14.903 7.513 25.882 1.00 41.66 381 LYS A N 1
ATOM 3014 C CA . LYS A 1 381 ? -14.043 6.526 26.562 1.00 41.66 381 LYS A CA 1
ATOM 3015 C C . LYS A 1 381 ? -12.761 6.162 25.812 1.00 41.66 381 LYS A C 1
ATOM 3017 O O . LYS A 1 381 ? -11.992 5.344 26.318 1.00 41.66 381 LYS A O 1
ATOM 3022 N N . ILE A 1 382 ? -12.506 6.715 24.620 1.00 49.84 382 ILE A N 1
ATOM 3023 C CA . ILE A 1 382 ? -11.397 6.264 23.761 1.00 49.84 382 ILE A CA 1
ATOM 3024 C C . ILE A 1 382 ? -10.614 7.454 23.198 1.00 49.84 382 ILE A C 1
ATOM 3026 O O . ILE A 1 382 ? -11.133 8.270 22.449 1.00 49.84 382 ILE A O 1
ATOM 3030 N N . PHE A 1 383 ? -9.309 7.487 23.487 1.00 48.81 383 PHE A N 1
ATOM 3031 C CA . PHE A 1 383 ? -8.338 8.511 23.054 1.00 48.81 383 PHE A CA 1
ATOM 3032 C C . PHE A 1 383 ? -8.299 8.795 21.534 1.00 48.81 383 PHE A C 1
ATOM 3034 O O . PHE A 1 383 ? -7.721 9.788 21.101 1.00 48.81 383 PHE A O 1
ATOM 3041 N N . TYR A 1 384 ? -8.871 7.934 20.697 1.00 56.97 384 TYR A N 1
ATOM 3042 C CA . TYR A 1 384 ? -8.849 8.089 19.248 1.00 56.97 384 TYR A CA 1
ATOM 3043 C C . TYR A 1 384 ? -10.176 8.659 18.746 1.00 56.97 384 TYR A C 1
ATOM 3045 O O . TYR A 1 384 ? -11.176 7.946 18.666 1.00 56.97 384 TYR A O 1
ATOM 3053 N N . ASN A 1 385 ? -10.181 9.938 18.369 1.00 65.44 385 ASN A N 1
ATOM 3054 C CA . ASN A 1 385 ? -11.375 10.575 17.830 1.00 65.44 385 ASN A CA 1
ATOM 3055 C C . ASN A 1 385 ? -11.488 10.285 16.326 1.00 65.44 385 ASN A C 1
ATOM 3057 O O . ASN A 1 385 ? -10.779 10.873 15.499 1.00 65.44 385 ASN A O 1
ATOM 3061 N N . GLY A 1 386 ? -12.426 9.400 15.975 1.00 64.69 386 GLY A N 1
ATOM 3062 C CA . GLY A 1 386 ? -12.709 9.018 14.592 1.00 64.69 386 GLY A CA 1
ATOM 3063 C C . GLY A 1 386 ? -12.996 10.209 13.671 1.00 64.69 386 GLY A C 1
ATOM 3064 O O . GLY A 1 386 ? -12.599 10.174 12.511 1.00 64.69 386 GLY A O 1
ATOM 3065 N N . ILE A 1 387 ? -13.582 11.295 14.182 1.00 66.31 387 ILE A N 1
ATOM 3066 C CA . ILE A 1 387 ? -13.907 12.509 13.418 1.00 66.31 387 ILE A CA 1
ATOM 3067 C C . ILE A 1 387 ? -12.636 13.192 12.906 1.00 66.31 387 ILE A C 1
ATOM 3069 O O . ILE A 1 387 ? -12.531 13.512 11.723 1.00 66.31 387 ILE A O 1
ATOM 3073 N N . ILE A 1 388 ? -11.644 13.391 13.781 1.00 70.94 388 ILE A N 1
ATOM 3074 C CA . ILE A 1 388 ? -10.378 14.048 13.418 1.00 70.94 388 ILE A CA 1
ATOM 3075 C C . ILE A 1 388 ? -9.612 13.181 12.416 1.00 70.94 388 ILE A C 1
ATOM 3077 O O . ILE A 1 388 ? -9.090 13.695 11.424 1.00 70.94 388 ILE A O 1
ATOM 3081 N N . ALA A 1 389 ? -9.605 11.862 12.621 1.00 74.81 389 ALA A N 1
ATOM 3082 C CA . ALA A 1 389 ? -9.055 10.915 11.659 1.00 74.81 389 ALA A CA 1
ATOM 3083 C C . ALA A 1 389 ? -9.751 11.008 10.285 1.00 74.81 389 ALA A C 1
ATOM 3085 O O . ALA A 1 389 ? -9.069 11.106 9.264 1.00 74.81 389 ALA A O 1
ATOM 3086 N N . VAL A 1 390 ? -11.090 11.035 10.245 1.00 78.19 390 VAL A N 1
ATOM 3087 C CA . VAL A 1 390 ? -11.876 11.169 9.004 1.00 78.19 390 VAL A CA 1
ATOM 3088 C C . VAL A 1 390 ? -11.587 12.497 8.304 1.00 78.19 390 VAL A C 1
ATOM 3090 O O . VAL A 1 390 ? -11.351 12.491 7.098 1.00 78.19 390 VAL A O 1
ATOM 3093 N N . PHE A 1 391 ? -11.524 13.624 9.021 1.00 79.38 391 PHE A N 1
ATOM 3094 C CA . PHE A 1 391 ? -11.192 14.921 8.416 1.00 79.38 391 PHE A CA 1
ATOM 3095 C C . PHE A 1 391 ? -9.786 14.945 7.807 1.00 79.38 391 PHE A C 1
ATOM 3097 O O . PHE A 1 391 ? -9.613 15.423 6.685 1.00 79.38 391 PHE A O 1
ATOM 3104 N N . LEU A 1 392 ? -8.782 14.404 8.505 1.00 83.25 392 LEU A N 1
ATOM 3105 C CA . LEU A 1 392 ? -7.404 14.371 8.006 1.00 83.25 392 LEU A CA 1
ATOM 3106 C C . LEU A 1 392 ? -7.264 13.449 6.780 1.00 83.25 392 LEU A C 1
ATOM 3108 O O . LEU A 1 392 ? -6.612 13.817 5.802 1.00 83.25 392 LEU A O 1
ATOM 3112 N N . ILE A 1 393 ? -7.933 12.292 6.781 1.00 86.06 393 ILE A N 1
ATOM 3113 C CA . ILE A 1 393 ? -7.960 11.372 5.633 1.00 86.06 393 ILE A CA 1
ATOM 3114 C C . ILE A 1 393 ? -8.774 11.937 4.461 1.00 86.06 393 ILE A C 1
ATOM 3116 O O . ILE A 1 393 ? -8.351 11.821 3.307 1.00 86.06 393 ILE A O 1
ATOM 3120 N N . GLY A 1 394 ? -9.886 12.622 4.728 1.00 86.25 394 GLY A N 1
ATOM 3121 C CA . GLY A 1 394 ? -10.663 13.350 3.724 1.00 86.25 394 GLY A CA 1
ATOM 3122 C C . GLY A 1 394 ? -9.853 14.470 3.067 1.00 86.25 394 GLY A C 1
ATOM 3123 O O . GLY A 1 394 ? -9.876 14.613 1.845 1.00 86.25 394 GLY A O 1
ATOM 3124 N N . PHE A 1 395 ? -9.052 15.204 3.845 1.00 86.31 395 PHE A N 1
ATOM 3125 C CA . PHE A 1 395 ? -8.141 16.226 3.329 1.00 86.31 395 PHE A CA 1
ATOM 3126 C C . PHE A 1 395 ? -7.048 15.635 2.421 1.00 86.31 395 PHE A C 1
ATOM 3128 O O . PHE A 1 395 ? -6.833 16.134 1.316 1.00 86.31 395 PHE A O 1
ATOM 3135 N N . ILE A 1 396 ? -6.412 14.528 2.827 1.00 87.88 396 ILE A N 1
ATOM 3136 C CA . ILE A 1 396 ? -5.437 13.804 1.988 1.00 87.88 396 ILE A CA 1
ATOM 3137 C C . ILE A 1 396 ? -6.099 13.309 0.693 1.00 87.88 396 ILE A C 1
ATOM 3139 O O . ILE A 1 396 ? -5.560 13.508 -0.396 1.00 87.88 396 ILE A O 1
ATOM 3143 N N . THR A 1 397 ? -7.308 12.754 0.790 1.00 87.62 397 THR A N 1
ATOM 3144 C CA . THR A 1 397 ? -8.101 12.291 -0.360 1.00 87.62 397 THR A CA 1
ATOM 3145 C C . THR A 1 397 ? -8.414 13.431 -1.333 1.00 87.62 397 THR A C 1
ATOM 3147 O O . THR A 1 397 ? -8.255 13.275 -2.548 1.00 87.62 397 THR A O 1
ATOM 3150 N N . ALA A 1 398 ? -8.798 14.603 -0.818 1.00 87.62 398 ALA A N 1
ATOM 3151 C CA . ALA A 1 398 ? -9.057 15.796 -1.618 1.00 87.62 398 ALA A CA 1
ATOM 3152 C C . ALA A 1 398 ? -7.788 16.307 -2.323 1.00 87.62 398 ALA A C 1
ATOM 3154 O O . ALA A 1 398 ? -7.848 16.652 -3.505 1.00 87.62 398 ALA A O 1
ATOM 3155 N N . LEU A 1 399 ? -6.632 16.295 -1.647 1.00 87.25 399 LEU A N 1
ATOM 3156 C CA . LEU A 1 399 ? -5.342 16.657 -2.247 1.00 87.25 399 LEU A CA 1
ATOM 3157 C C . LEU A 1 399 ? -4.935 15.690 -3.369 1.00 87.25 399 LEU A C 1
ATOM 3159 O O . LEU A 1 399 ? -4.611 16.141 -4.468 1.00 87.25 399 LEU A O 1
ATOM 3163 N N . CYS A 1 400 ? -5.004 14.374 -3.145 1.00 87.25 400 CYS A N 1
ATOM 3164 C CA . CYS A 1 400 ? -4.723 13.368 -4.178 1.00 87.25 400 CYS A CA 1
ATOM 3165 C C . CYS A 1 400 ? -5.668 13.513 -5.383 1.00 87.25 400 CYS A C 1
ATOM 3167 O O . CYS A 1 400 ? -5.223 13.530 -6.532 1.00 87.25 400 CYS A O 1
ATOM 3169 N N . THR A 1 401 ? -6.966 13.710 -5.132 1.00 84.25 401 THR A N 1
ATOM 3170 C CA . THR A 1 401 ? -7.968 13.966 -6.181 1.00 84.25 401 THR A CA 1
ATOM 3171 C C . THR A 1 401 ? -7.652 15.248 -6.957 1.00 84.25 401 THR A C 1
ATOM 3173 O O . THR A 1 401 ? -7.739 15.268 -8.185 1.00 84.25 401 THR A O 1
ATOM 3176 N N . PHE A 1 402 ? -7.225 16.316 -6.277 1.00 85.31 402 PHE A N 1
ATOM 3177 C CA . PHE A 1 402 ? -6.788 17.555 -6.919 1.00 85.31 402 PHE A CA 1
ATOM 3178 C C . PHE A 1 402 ? -5.565 17.336 -7.820 1.00 85.31 402 PHE A C 1
ATOM 3180 O O . PHE A 1 402 ? -5.582 17.789 -8.967 1.00 85.31 402 PHE A O 1
ATOM 3187 N N . PHE A 1 403 ? -4.543 16.603 -7.363 1.00 82.75 403 PHE A N 1
ATOM 3188 C CA . PHE A 1 403 ? -3.370 16.279 -8.183 1.00 82.75 403 PHE A CA 1
ATOM 3189 C C . PHE A 1 403 ? -3.740 15.469 -9.431 1.00 82.75 403 PHE A C 1
ATOM 3191 O O . PHE A 1 403 ? -3.313 15.836 -10.526 1.00 82.75 403 PHE A O 1
ATOM 3198 N N . ILE A 1 404 ? -4.597 14.450 -9.305 1.00 84.19 404 ILE A N 1
ATOM 3199 C CA . ILE A 1 404 ? -5.121 13.680 -10.447 1.00 84.19 404 ILE A CA 1
ATOM 3200 C C . ILE A 1 404 ? -5.887 14.599 -11.414 1.00 84.19 404 ILE A C 1
ATOM 3202 O O . ILE A 1 404 ? -5.645 14.576 -12.620 1.00 84.19 404 ILE A O 1
ATOM 3206 N N . CYS A 1 405 ? -6.759 15.477 -10.911 1.00 84.44 405 CYS A N 1
ATOM 3207 C CA . CYS A 1 405 ? -7.513 16.429 -11.732 1.00 84.44 405 CYS A CA 1
ATOM 3208 C C . CYS A 1 405 ? -6.617 17.440 -12.471 1.00 84.44 405 CYS A C 1
ATOM 3210 O O . CYS A 1 405 ? -6.875 17.761 -13.637 1.00 84.44 405 CYS A O 1
ATOM 3212 N N . VAL A 1 406 ? -5.571 17.956 -11.818 1.00 84.19 406 VAL A N 1
ATOM 3213 C CA . VAL A 1 406 ? -4.573 18.854 -12.428 1.00 84.19 406 VAL A CA 1
ATOM 3214 C C . VAL A 1 406 ? -3.745 18.112 -13.474 1.00 84.19 406 VAL A C 1
ATOM 3216 O O . VAL A 1 406 ? -3.516 18.653 -14.559 1.00 84.19 406 VAL A O 1
ATOM 3219 N N . TRP A 1 407 ? -3.351 16.872 -13.187 1.00 86.00 407 TRP A N 1
ATOM 3220 C CA . TRP A 1 407 ? -2.633 16.003 -14.110 1.00 86.00 407 TRP A CA 1
ATOM 3221 C C . TRP A 1 407 ? -3.455 15.709 -15.371 1.00 86.00 407 TRP A C 1
ATOM 3223 O O . TRP A 1 407 ? -3.032 16.073 -16.468 1.00 86.00 407 TRP A O 1
ATOM 3233 N N . CYS A 1 408 ? -4.682 15.193 -15.231 1.00 83.00 408 CYS A N 1
ATOM 3234 C CA . CYS A 1 408 ? -5.593 14.936 -16.352 1.00 83.00 408 CYS A CA 1
ATOM 3235 C C . CYS A 1 408 ? -5.815 16.191 -17.215 1.00 83.00 408 CYS A C 1
ATOM 3237 O O . CYS A 1 408 ? -5.854 16.113 -18.441 1.00 83.00 408 CYS A O 1
ATOM 3239 N N . ARG A 1 409 ? -5.917 17.376 -16.596 1.00 83.38 409 ARG A N 1
ATOM 3240 C CA . ARG A 1 409 ? -6.069 18.661 -17.305 1.00 83.38 409 ARG A CA 1
ATOM 3241 C C . ARG A 1 409 ? -4.809 19.160 -18.013 1.00 83.38 409 ARG A C 1
ATOM 3243 O O . ARG A 1 409 ? -4.934 20.017 -18.888 1.00 83.38 409 ARG A O 1
ATOM 3250 N N . SER A 1 410 ? -3.633 18.676 -17.625 1.00 79.31 410 SER A N 1
ATOM 3251 C CA . SER A 1 410 ? -2.337 19.110 -18.164 1.00 79.31 410 SER A CA 1
ATOM 3252 C C . SER A 1 410 ? -1.794 18.135 -19.211 1.00 79.31 410 SER A C 1
ATOM 3254 O O . SER A 1 410 ? -1.211 18.571 -20.199 1.00 79.31 410 SER A O 1
ATOM 3256 N N . CYS A 1 411 ? -2.035 16.834 -19.026 1.00 77.00 411 CYS A N 1
ATOM 3257 C CA . CYS A 1 411 ? -1.501 15.756 -19.860 1.00 77.00 411 CYS A CA 1
ATOM 3258 C C . CYS A 1 411 ? -2.495 15.204 -20.899 1.00 77.00 411 CYS A C 1
ATOM 3260 O O . CYS A 1 411 ? -2.065 14.490 -21.799 1.00 77.00 411 CYS A O 1
ATOM 3262 N N . ILE A 1 412 ? -3.791 15.550 -20.833 1.00 72.31 412 ILE A N 1
ATOM 3263 C CA . ILE A 1 412 ? -4.797 15.175 -21.849 1.00 72.31 412 ILE A CA 1
ATOM 3264 C C . ILE A 1 412 ? -5.218 16.422 -22.656 1.00 72.31 412 ILE A C 1
ATOM 3266 O O . ILE A 1 412 ? -6.252 17.040 -22.366 1.00 72.31 412 ILE A O 1
ATOM 3270 N N . PRO A 1 413 ? -4.446 16.832 -23.685 1.00 54.06 413 PRO A N 1
ATOM 3271 C CA . PRO A 1 413 ? -4.777 17.962 -24.552 1.00 54.06 413 PRO A CA 1
ATOM 3272 C C . PRO A 1 413 ? -5.914 17.603 -25.528 1.00 54.06 413 PRO A C 1
ATOM 3274 O O . PRO A 1 413 ? -5.709 17.446 -26.726 1.00 54.06 413 PRO A O 1
ATOM 3277 N N . GLY A 1 414 ? -7.139 17.484 -25.009 1.00 54.03 414 GLY A N 1
ATOM 3278 C CA . GLY A 1 414 ? -8.330 17.163 -25.811 1.00 54.03 414 GLY A CA 1
ATOM 3279 C C . GLY A 1 414 ? -9.673 17.432 -25.124 1.00 54.03 414 GLY A C 1
ATOM 3280 O O . GLY A 1 414 ? -10.646 17.759 -25.795 1.00 54.03 414 GLY A O 1
ATOM 3281 N N . SER A 1 415 ? -9.732 17.400 -23.787 1.00 48.53 415 SER A N 1
ATOM 3282 C CA . SER A 1 415 ? -10.967 17.663 -23.021 1.00 48.53 415 SER A CA 1
ATOM 3283 C C . SER A 1 415 ? -11.329 19.149 -22.897 1.00 48.53 415 SER A C 1
ATOM 3285 O O . SER A 1 415 ? -12.414 19.494 -22.422 1.00 48.53 415 SER A O 1
ATOM 3287 N N . ARG A 1 416 ? -10.465 20.063 -23.369 1.00 51.22 416 ARG A N 1
ATOM 3288 C CA . ARG A 1 416 ? -10.875 21.445 -23.644 1.00 51.22 416 ARG A CA 1
ATOM 3289 C C . ARG A 1 416 ? -11.808 21.440 -24.845 1.00 51.22 416 ARG A C 1
ATOM 3291 O O . ARG A 1 416 ? -11.352 21.578 -25.976 1.00 51.22 416 ARG A O 1
ATOM 3298 N N . SER A 1 417 ? -13.099 21.301 -24.532 1.00 48.56 417 SER A N 1
ATOM 3299 C CA . SER A 1 417 ? -14.258 21.669 -25.345 1.00 48.56 417 SER A CA 1
ATOM 3300 C C . SER A 1 417 ? -13.850 22.492 -26.565 1.00 48.56 417 SER A C 1
ATOM 3302 O O . SER A 1 417 ? -13.380 23.630 -26.427 1.00 48.56 417 SER A O 1
ATOM 3304 N N . LYS A 1 418 ? -14.048 21.912 -27.760 1.00 48.94 418 LYS A N 1
ATOM 3305 C CA . LYS A 1 418 ? -14.188 22.699 -28.985 1.00 48.94 418 LYS A CA 1
ATOM 3306 C C . LYS A 1 418 ? -15.190 23.793 -28.641 1.00 48.94 418 LYS A C 1
ATOM 3308 O O . LYS A 1 418 ? -16.364 23.486 -28.451 1.00 48.94 418 LYS A O 1
ATOM 3313 N N . LYS A 1 419 ? -14.725 25.040 -28.508 1.00 49.12 419 LYS A N 1
ATOM 3314 C CA . LYS A 1 419 ? -15.622 26.186 -28.347 1.00 49.12 419 LYS A CA 1
ATOM 3315 C C . LYS A 1 419 ? -16.644 26.068 -29.464 1.00 49.12 419 LYS A C 1
ATOM 3317 O O . LYS A 1 419 ? -16.226 26.050 -30.622 1.00 49.12 419 LYS A O 1
ATOM 3322 N N . ASN A 1 420 ? -17.923 25.937 -29.111 1.00 42.56 420 ASN A N 1
ATOM 3323 C CA . ASN A 1 420 ? -18.999 25.860 -30.091 1.00 42.56 420 ASN A CA 1
ATOM 3324 C C . ASN A 1 420 ? -18.769 26.983 -31.111 1.00 42.56 420 ASN A C 1
ATOM 3326 O O . ASN A 1 420 ? -18.703 28.142 -30.686 1.00 42.56 420 ASN A O 1
ATOM 3330 N N . PRO A 1 421 ? -18.559 26.679 -32.406 1.00 42.66 421 PRO A N 1
ATOM 3331 C CA . PRO A 1 421 ? -18.396 27.722 -33.400 1.00 42.66 421 PRO A CA 1
ATOM 3332 C C . PRO A 1 421 ? -19.714 28.487 -33.442 1.00 42.66 421 PRO A C 1
ATOM 3334 O O . PRO A 1 421 ? -20.735 27.945 -33.859 1.00 42.66 421 PRO A O 1
ATOM 3337 N N . THR A 1 422 ? -19.704 29.718 -32.931 1.00 43.41 422 THR A N 1
ATOM 3338 C CA . THR A 1 422 ? -20.900 30.550 -32.818 1.00 43.41 422 THR A CA 1
ATOM 3339 C C . THR A 1 422 ? -21.506 30.711 -34.213 1.00 43.41 422 THR A C 1
ATOM 3341 O O . THR A 1 422 ? -20.835 31.268 -35.088 1.00 43.41 422 THR A O 1
ATOM 3344 N N . PRO A 1 423 ? -22.731 30.225 -34.475 1.00 48.91 423 PRO A N 1
ATOM 3345 C CA . PRO A 1 423 ? -23.279 30.290 -35.816 1.00 48.91 423 PRO A CA 1
ATOM 3346 C C . PRO A 1 423 ? -23.655 31.737 -36.161 1.00 48.91 423 PRO A C 1
ATOM 3348 O O . PRO A 1 423 ? -24.506 32.345 -35.519 1.00 48.91 423 PRO A O 1
ATOM 3351 N N . LEU A 1 424 ? -23.028 32.244 -37.225 1.00 47.28 424 LEU A N 1
ATOM 3352 C CA . LEU A 1 424 ? -23.525 33.286 -38.133 1.00 47.28 424 LEU A CA 1
ATOM 3353 C C . LEU A 1 424 ? -24.021 34.621 -37.532 1.00 47.28 424 LEU A C 1
ATOM 3355 O O . LEU A 1 424 ? -25.186 34.777 -37.175 1.00 47.28 424 LEU A O 1
ATOM 3359 N N . LYS A 1 425 ? -23.156 35.640 -37.630 1.00 47.94 425 LYS A N 1
ATOM 3360 C CA . LYS A 1 425 ? -23.420 37.054 -38.006 1.00 47.94 425 LYS A CA 1
ATOM 3361 C C . LYS A 1 425 ? -22.040 37.746 -38.039 1.00 47.94 425 LYS A C 1
ATOM 3363 O O . LYS A 1 425 ? -21.304 37.632 -37.073 1.00 47.94 425 LYS A O 1
ATOM 3368 N N . SER A 1 426 ? -21.590 38.441 -39.085 1.00 44.06 426 SER A N 1
ATOM 3369 C CA . SER A 1 426 ? -22.292 38.973 -40.258 1.00 44.06 426 SER A CA 1
ATOM 3370 C C . SER A 1 426 ? -21.308 39.398 -41.362 1.00 44.06 426 SER A C 1
ATOM 3372 O O . SER A 1 426 ? -20.364 40.123 -41.058 1.00 44.06 426 SER A O 1
ATOM 3374 N N . THR A 1 427 ? -21.613 39.118 -42.636 1.00 40.75 427 THR A N 1
ATOM 3375 C CA . THR A 1 427 ? -20.985 39.821 -43.784 1.00 40.75 427 THR A CA 1
ATOM 3376 C C . THR A 1 427 ? -22.000 40.129 -44.892 1.00 40.75 427 THR A C 1
ATOM 3378 O O . THR A 1 427 ? -21.747 39.958 -46.081 1.00 40.75 427 THR A O 1
ATOM 3381 N N . ARG A 1 428 ? -23.188 40.626 -44.519 1.00 50.41 428 ARG A N 1
ATOM 3382 C CA . ARG A 1 428 ? -24.182 41.142 -45.479 1.00 50.41 428 ARG A CA 1
ATOM 3383 C C . ARG A 1 428 ? -23.812 42.568 -45.914 1.00 50.41 428 ARG A C 1
ATOM 3385 O O . ARG A 1 428 ? -24.525 43.514 -45.585 1.00 50.41 428 ARG A O 1
ATOM 3392 N N . ARG A 1 429 ? -22.670 42.743 -46.596 1.00 47.22 429 ARG A N 1
ATOM 3393 C CA . ARG A 1 429 ? -22.234 44.056 -47.117 1.00 47.22 429 ARG A CA 1
ATOM 3394 C C . ARG A 1 429 ? -21.206 43.987 -48.263 1.00 47.22 429 ARG A C 1
ATOM 3396 O O . ARG A 1 429 ? -20.107 44.508 -48.148 1.00 47.22 429 ARG A O 1
ATOM 3403 N N . SER A 1 430 ? -21.602 43.431 -49.408 1.00 44.38 430 SER A N 1
ATOM 3404 C CA . SER A 1 430 ? -21.032 43.844 -50.703 1.00 44.38 430 SER A CA 1
ATOM 3405 C C . SER A 1 430 ? -22.033 43.631 -51.841 1.00 44.38 430 SER A C 1
ATOM 3407 O O . SER A 1 430 ? -22.088 42.565 -52.438 1.00 44.38 430 SER A O 1
ATOM 3409 N N . ALA A 1 431 ? -22.880 44.641 -52.069 1.00 39.84 431 ALA A N 1
ATOM 3410 C CA . ALA A 1 431 ? -23.705 44.816 -53.273 1.00 39.84 431 ALA A CA 1
ATOM 3411 C C . ALA A 1 431 ? -24.386 46.205 -53.259 1.00 39.84 431 ALA A C 1
ATOM 3413 O O . ALA A 1 431 ? -25.603 46.314 -53.428 1.00 39.84 431 ALA A O 1
ATOM 3414 N N . LYS A 1 432 ? -23.638 47.299 -53.019 1.00 41.31 432 LYS A N 1
ATOM 3415 C CA . LYS A 1 432 ? -24.201 48.647 -53.234 1.00 41.31 432 LYS A CA 1
ATOM 3416 C C . LYS A 1 432 ? -24.177 48.952 -54.733 1.00 41.31 432 LYS A C 1
ATOM 3418 O O . LYS A 1 432 ? -23.202 49.470 -55.264 1.00 41.31 432 LYS A O 1
ATOM 3423 N N . ARG A 1 433 ? -25.279 48.570 -55.377 1.00 38.47 433 ARG A N 1
ATOM 3424 C CA . ARG A 1 433 ? -25.664 48.824 -56.772 1.00 38.47 433 ARG A CA 1
ATOM 3425 C C . ARG A 1 433 ? -25.304 50.259 -57.208 1.00 38.47 433 ARG A C 1
ATOM 3427 O O . ARG A 1 433 ? -25.622 51.212 -56.496 1.00 38.47 433 ARG A O 1
ATOM 3434 N N . LYS A 1 434 ? -24.681 50.408 -58.383 1.00 36.75 434 LYS A N 1
ATOM 3435 C CA . LYS A 1 434 ? -24.398 51.695 -59.044 1.00 36.75 434 LYS A CA 1
ATOM 3436 C C . LYS A 1 434 ? -25.208 51.766 -60.345 1.00 36.75 434 LYS A C 1
ATOM 3438 O O . LYS A 1 434 ? -24.871 51.064 -61.287 1.00 36.75 434 LYS A O 1
ATOM 3443 N N . GLY A 1 435 ? -26.229 52.628 -60.379 1.00 31.95 435 GLY A N 1
ATOM 3444 C CA . GLY A 1 435 ? -26.995 52.994 -61.585 1.00 31.95 435 GLY A CA 1
ATOM 3445 C C . GLY A 1 435 ? -27.970 51.937 -62.138 1.00 31.95 435 GLY A C 1
ATOM 3446 O O . GLY A 1 435 ? -27.834 50.749 -61.865 1.00 31.95 435 GLY A O 1
ATOM 3447 N N . GLY A 1 436 ? -28.947 52.390 -62.938 1.00 32.03 436 GLY A N 1
ATOM 3448 C CA . GLY A 1 436 ? -29.748 51.523 -63.823 1.00 32.03 436 GLY A CA 1
ATOM 3449 C C . GLY A 1 436 ? -31.234 51.353 -63.469 1.00 32.03 436 GLY A C 1
ATOM 3450 O O . GLY A 1 436 ? -31.611 50.356 -62.867 1.00 32.03 436 GLY A O 1
ATOM 3451 N N . ALA A 1 437 ? -32.015 52.361 -63.866 1.00 33.88 437 ALA A N 1
ATOM 3452 C CA . ALA A 1 437 ? -33.435 52.432 -64.260 1.00 33.88 437 ALA A CA 1
ATOM 3453 C C . ALA A 1 437 ? -34.407 51.211 -64.237 1.00 33.88 437 ALA A C 1
ATOM 3455 O O . ALA A 1 437 ? -34.038 50.069 -64.476 1.00 33.88 437 ALA A O 1
ATOM 3456 N N . ALA A 1 438 ? -35.697 51.592 -64.161 1.00 32.41 438 ALA A N 1
ATOM 3457 C CA . ALA A 1 438 ? -36.882 51.018 -64.833 1.00 32.41 438 ALA A CA 1
ATOM 3458 C C . ALA A 1 438 ? -37.704 49.850 -64.208 1.00 32.41 438 ALA A C 1
ATOM 3460 O O . ALA A 1 438 ? -37.313 48.690 -64.236 1.00 32.41 438 ALA A O 1
ATOM 3461 N N . SER A 1 439 ? -38.941 50.224 -63.819 1.00 32.78 439 SER A N 1
ATOM 3462 C CA . SER A 1 439 ? -40.259 49.610 -64.149 1.00 32.78 439 SER A CA 1
ATOM 3463 C C . SER A 1 439 ? -40.705 48.217 -63.649 1.00 32.78 439 SER A C 1
ATOM 3465 O O . SER A 1 439 ? -39.964 47.247 -63.714 1.00 32.78 439 SER A O 1
ATOM 3467 N N . GLY A 1 440 ? -42.009 48.130 -63.313 1.00 31.09 440 GLY A N 1
ATOM 3468 C CA . GLY A 1 440 ? -42.791 46.907 -63.018 1.00 31.09 440 GLY A CA 1
ATOM 3469 C C . GLY A 1 440 ? -42.939 46.651 -61.506 1.00 31.09 440 GLY A C 1
ATOM 3470 O O . GLY A 1 440 ? -41.930 46.454 -60.844 1.00 31.09 440 GLY A O 1
ATOM 3471 N N . ALA A 1 441 ? -44.096 46.775 -60.831 1.00 33.50 441 ALA A N 1
ATOM 3472 C CA . ALA A 1 441 ? -45.437 46.192 -61.066 1.00 33.50 441 ALA A CA 1
ATOM 3473 C C . ALA A 1 441 ? -45.411 44.642 -61.037 1.00 33.50 441 ALA A C 1
ATOM 3475 O O . ALA A 1 441 ? -44.555 44.062 -61.690 1.00 33.50 441 ALA A O 1
ATOM 3476 N N . ALA A 1 442 ? -46.282 43.900 -60.335 1.00 34.31 442 ALA A N 1
ATOM 3477 C CA . ALA A 1 442 ? -47.425 44.217 -59.457 1.00 34.31 442 ALA A CA 1
ATOM 3478 C C . ALA A 1 442 ? -47.620 43.030 -58.451 1.00 34.31 442 ALA A C 1
ATOM 3480 O O . ALA A 1 442 ? -47.197 41.924 -58.762 1.00 34.31 442 ALA A O 1
ATOM 3481 N N . ALA A 1 443 ? -48.053 43.221 -57.194 1.00 33.75 443 ALA A N 1
ATOM 3482 C CA . ALA A 1 443 ? -49.445 43.156 -56.682 1.00 33.75 443 ALA A CA 1
ATOM 3483 C C . ALA A 1 443 ? -49.823 41.845 -55.933 1.00 33.75 443 ALA A C 1
ATOM 3485 O O . ALA A 1 443 ? -49.158 40.826 -56.076 1.00 33.75 443 ALA A O 1
ATOM 3486 N N . SER A 1 444 ? -50.919 41.915 -55.152 1.00 35.69 444 SER A N 1
ATOM 3487 C CA . SER A 1 444 ? -51.538 40.904 -54.248 1.00 35.69 444 SER A CA 1
ATOM 3488 C C . SER A 1 444 ? -50.704 40.509 -53.004 1.00 35.69 444 SER A C 1
ATOM 3490 O O . SER A 1 444 ? -49.577 40.054 -53.140 1.00 35.69 444 SER A O 1
ATOM 3492 N N . ALA A 1 445 ? -51.085 40.893 -51.769 1.00 36.25 445 ALA A N 1
ATOM 3493 C CA . ALA A 1 445 ? -52.225 40.463 -50.908 1.00 36.25 445 ALA A CA 1
ATOM 3494 C C . ALA A 1 445 ? -51.846 39.200 -50.086 1.00 36.25 445 ALA A C 1
ATOM 3496 O O . ALA A 1 445 ? -51.137 38.357 -50.614 1.00 36.25 445 ALA A O 1
ATOM 3497 N N . SER A 1 446 ? -52.200 38.960 -48.814 1.00 37.84 446 SER A N 1
ATOM 3498 C CA . SER A 1 446 ? -53.048 39.604 -47.77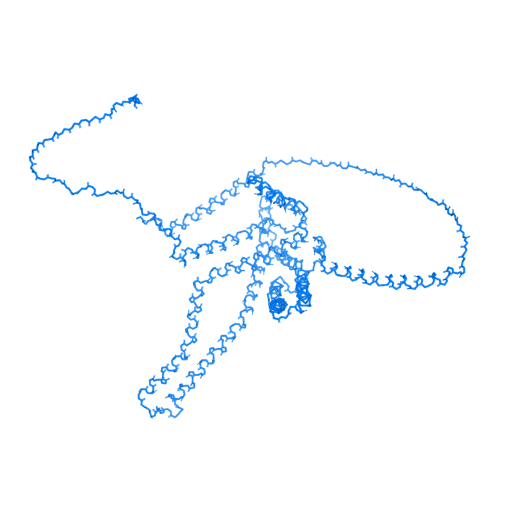5 1.00 37.84 446 SER A CA 1
ATOM 3499 C C . SER A 1 446 ? -52.724 38.917 -46.409 1.00 37.84 446 SER A C 1
ATOM 3501 O O . SER A 1 446 ? -52.116 37.851 -46.438 1.00 37.84 446 SER A O 1
ATOM 3503 N N . ALA A 1 447 ? -53.049 39.373 -45.186 1.00 36.50 447 ALA A N 1
ATOM 3504 C CA . ALA A 1 447 ? -53.795 40.528 -44.654 1.00 36.50 447 ALA A CA 1
ATOM 3505 C C . ALA A 1 447 ? -53.361 40.868 -43.188 1.00 36.50 447 ALA A C 1
ATOM 3507 O O . ALA A 1 447 ? -52.561 40.160 -42.585 1.00 36.50 447 ALA A O 1
ATOM 3508 N N . GLU A 1 448 ? -53.880 41.994 -42.678 1.00 39.16 448 GLU A N 1
ATOM 3509 C CA . GLU A 1 448 ? -54.415 42.306 -41.322 1.00 39.16 448 GLU A CA 1
ATOM 3510 C C . GLU A 1 448 ? -53.985 41.453 -40.098 1.00 39.16 448 GLU A C 1
ATOM 3512 O O . GLU A 1 448 ? -54.154 40.242 -40.074 1.00 39.16 448 GLU A O 1
ATOM 3517 N N . ALA A 1 449 ? -53.348 42.036 -39.065 1.00 38.34 449 ALA A N 1
ATOM 3518 C CA . ALA A 1 449 ? -53.913 42.803 -37.919 1.00 38.34 449 ALA A CA 1
ATOM 3519 C C . ALA A 1 449 ? -54.086 41.903 -36.660 1.00 38.34 449 ALA A C 1
ATOM 3521 O O . ALA A 1 449 ? -54.227 40.699 -36.793 1.00 38.34 449 ALA A O 1
ATOM 3522 N N . ALA A 1 450 ? -54.036 42.355 -35.397 1.00 41.91 450 ALA A N 1
ATOM 3523 C CA . ALA A 1 450 ? -53.930 43.690 -34.788 1.00 41.91 450 ALA A CA 1
ATOM 3524 C C . ALA A 1 450 ? -53.064 43.585 -33.489 1.00 41.91 450 ALA A C 1
ATOM 3526 O O . ALA A 1 450 ? -53.054 42.545 -32.845 1.00 41.91 450 ALA A O 1
ATOM 3527 N N . ALA A 1 451 ? -52.163 44.515 -33.146 1.00 40.94 451 ALA A N 1
ATOM 3528 C CA . ALA A 1 451 ? -52.360 45.815 -32.472 1.00 40.94 451 ALA A CA 1
ATOM 3529 C C . ALA A 1 451 ? -52.558 45.794 -30.927 1.00 40.94 451 ALA A C 1
ATOM 3531 O O . ALA A 1 451 ? -53.580 45.319 -30.441 1.00 40.94 451 ALA A O 1
ATOM 3532 N N . LYS A 1 452 ? -51.608 46.446 -30.214 1.00 41.41 452 LYS A N 1
ATOM 3533 C CA . LYS A 1 452 ? -51.603 47.099 -28.862 1.00 41.41 452 LYS A CA 1
ATOM 3534 C C . LYS A 1 452 ? -50.262 46.787 -28.161 1.00 41.41 452 LYS A C 1
ATOM 3536 O O . LYS A 1 452 ? -49.977 45.622 -27.943 1.00 41.41 452 LYS A O 1
ATOM 3541 N N . LYS A 1 453 ? -49.318 47.700 -27.878 1.00 41.59 453 LYS A N 1
ATOM 3542 C CA . LYS A 1 453 ? -49.276 49.153 -27.555 1.00 41.59 453 LYS A CA 1
ATOM 3543 C C . LYS A 1 453 ? -49.599 49.487 -26.085 1.00 41.59 453 LYS A C 1
ATOM 3545 O O . LYS A 1 453 ? -50.772 49.531 -25.729 1.00 41.59 453 LYS A O 1
ATOM 3550 N N . LYS A 1 454 ? -48.532 49.765 -25.315 1.00 39.56 454 LYS A N 1
ATOM 3551 C CA . LYS A 1 454 ? -48.357 50.509 -24.036 1.00 39.56 454 LYS A CA 1
ATOM 3552 C C . LYS A 1 454 ? -47.122 49.904 -23.330 1.00 39.56 454 LYS A C 1
ATOM 3554 O O . LYS A 1 454 ? -47.044 48.683 -23.270 1.00 39.56 454 LYS A O 1
ATOM 3559 N N . ASN A 1 455 ? -46.161 50.659 -22.801 1.00 41.69 455 ASN A N 1
ATOM 3560 C CA . ASN A 1 455 ? -45.923 52.108 -22.852 1.00 41.69 455 ASN A CA 1
ATOM 3561 C C . ASN A 1 455 ? -44.407 52.354 -22.892 1.00 41.69 455 ASN A C 1
ATOM 3563 O O . ASN A 1 455 ? -43.690 51.498 -22.331 1.00 41.69 455 ASN A O 1
#

Organism: NCBI:txid2761500

pLDDT: mean 70.51, std 19.53, range [29.09, 96.44]

Radius of gyration: 38.43 Å; chains: 1; bounding box: 104×113×104 Å